Protein AF-0000000082407108 (afdb_homodimer)

Solvent-accessible surface area (backbone atoms only — not comparable to full-atom values): 24931 Å² total; per-residue (Å²): 127,47,80,43,71,28,44,45,71,35,36,49,71,56,44,74,45,44,53,81,94,46,52,89,49,26,32,38,54,16,38,45,70,48,81,23,41,10,82,46,60,12,21,57,54,39,19,57,64,37,71,52,51,56,86,56,35,61,94,58,40,20,29,26,43,36,44,31,30,55,31,28,25,62,20,42,18,18,39,33,24,38,21,23,46,17,67,42,30,64,90,34,76,31,45,28,46,68,69,56,55,68,73,69,33,47,22,46,35,35,39,31,63,33,61,88,52,57,44,65,68,31,69,39,46,57,66,43,52,50,50,23,40,60,69,55,65,60,77,63,38,76,57,7,24,38,35,39,38,59,60,39,52,78,43,44,71,80,35,75,59,36,75,45,33,44,8,37,29,35,68,34,43,46,51,47,40,72,55,24,26,30,31,44,30,29,22,26,78,43,64,28,52,45,49,68,56,33,29,50,51,26,71,73,66,70,45,41,74,60,58,57,28,22,54,38,32,25,30,68,49,70,40,34,40,31,29,26,33,28,59,66,84,78,53,68,53,55,88,31,36,33,37,53,48,33,44,47,38,58,81,20,18,31,20,37,24,38,29,37,34,49,76,126,46,78,43,72,28,43,45,71,34,36,48,71,55,45,74,44,45,54,80,93,46,51,88,50,28,32,38,55,15,38,44,70,50,80,22,42,10,80,46,59,12,20,58,55,40,18,56,65,37,70,52,51,57,87,54,36,61,95,57,41,21,30,26,42,38,44,30,29,55,31,28,25,63,20,42,16,18,40,32,22,38,20,24,47,16,68,42,30,64,88,34,76,30,44,26,45,68,68,56,56,68,73,70,33,48,22,46,35,35,40,32,62,33,61,87,54,57,45,65,67,31,68,42,47,56,66,42,51,49,52,22,40,59,69,55,65,62,76,62,35,75,57,7,24,39,34,40,38,60,60,39,52,78,44,45,72,81,35,74,57,38,76,45,35,44,7,36,30,33,68,34,43,46,52,48,42,71,56,25,25,29,32,45,31,28,24,26,77,43,63,26,48,44,49,69,58,34,30,49,51,28,70,76,65,69,46,40,72,59,59,55,28,20,55,36,31,24,30,68,49,71,41,33,42,30,27,26,30,27,61,65,84,78,53,68,52,56,87,30,34,33,38,53,47,34,45,47,38,56,82,20,16,29,20,37,23,38,29,36,33,48,75

Foldseek 3Di:
DDKDWFFDDADLVLLVLAPPVCNVCSQQAHWDKDKDFFQGNQLVVQCVVVVHDLVPDDVSTGDIDMDTDSHDQNHTWKKFFLVVQHQAAQRHGTDALQRDDQVLQKFFEFEQELAVQFDWLEERDLVSVVVSCVVLPDAQDASHEYEYEHPLLVDDSNDPVLLGGYAHALVNLVSSVVSHHQEYEYLHQDRGRHPVSLVVVCVVPVDCCSPVRNSNNCSHPPHMYIYNTHDCVVDRRGDWIKGFRFDNDPPHRMHHGRIMIGD/DDKDWFFDDADLVLLVLAPPVCNVVSQQAHWDKDKDFFQGNQLVVQCVVVVHDLVPDVVSTGDIDMDTDSHDQNHTWKKFWLVVQHQAAQRHGTDALQRDDQVLQKFFEFEQELAVQFDWLEERDLVSVVVSCVVLPDAQDASHEYEYEHPLLVDGSNDPVLLGGYAHALVNLVSSVVSHHQEYEYLHQDRGRHPVSLVVVCVVPVDCCSPVRNSNNCSHPPHMYIYNTHDCVVDRRGDWIKGFRFDNDPPHRMHHGRIMIGD

Structure (mmCIF, N/CA/C/O backbone):
data_AF-0000000082407108-model_v1
#
loop_
_entity.id
_entity.type
_entity.pdbx_description
1 polymer 'Cyclase family protein'
#
loop_
_atom_site.group_PDB
_atom_site.id
_atom_site.type_symbol
_atom_site.label_atom_id
_atom_site.label_alt_id
_atom_site.label_comp_id
_atom_site.label_asym_id
_atom_site.label_entity_id
_atom_site.label_seq_id
_atom_site.pdbx_PDB_ins_code
_atom_site.Cartn_x
_atom_site.Cartn_y
_atom_site.Cartn_z
_atom_site.occupancy
_atom_site.B_iso_or_equiv
_atom_site.auth_seq_id
_atom_site.auth_comp_id
_atom_site.auth_asym_id
_atom_site.auth_atom_id
_atom_site.pdbx_PDB_model_num
ATOM 1 N N . MET A 1 1 ? 22.109 5.172 -6.887 1 89.88 1 MET A N 1
ATOM 2 C CA . MET A 1 1 ? 20.984 4.266 -6.684 1 89.88 1 MET A CA 1
ATOM 3 C C . MET A 1 1 ? 19.75 4.758 -7.434 1 89.88 1 MET A C 1
ATOM 5 O O . MET A 1 1 ? 19.391 5.934 -7.348 1 89.88 1 MET A O 1
ATOM 9 N N . GLU A 1 2 ? 19.234 3.924 -8.312 1 96.94 2 GLU A N 1
ATOM 10 C CA . GLU A 1 2 ? 18.016 4.207 -9.078 1 96.94 2 GLU A CA 1
ATOM 11 C C . GLU A 1 2 ? 16.828 3.402 -8.555 1 96.94 2 GLU A C 1
ATOM 13 O O . GLU A 1 2 ? 16.969 2.223 -8.227 1 96.94 2 GLU A O 1
ATOM 18 N N . LEU A 1 3 ? 15.727 4.113 -8.398 1 98.75 3 LEU A N 1
ATOM 19 C CA . LEU A 1 3 ? 14.484 3.443 -8.023 1 98.75 3 LEU A CA 1
ATOM 20 C C . LEU A 1 3 ? 13.648 3.119 -9.258 1 98.75 3 LEU A C 1
ATOM 22 O O . LEU A 1 3 ? 13.422 3.986 -10.102 1 98.75 3 LEU A O 1
ATOM 26 N N . ILE A 1 4 ? 13.18 1.898 -9.383 1 98.81 4 ILE A N 1
ATOM 27 C CA . ILE A 1 4 ? 12.336 1.477 -10.492 1 98.81 4 ILE A CA 1
ATOM 28 C C . ILE A 1 4 ? 10.984 1.002 -9.969 1 98.81 4 ILE A C 1
ATOM 30 O O . ILE A 1 4 ? 10.914 0.111 -9.125 1 98.81 4 ILE A O 1
ATOM 34 N N . ASP A 1 5 ? 9.953 1.633 -10.445 1 98.81 5 ASP A N 1
ATOM 35 C CA . ASP A 1 5 ? 8.586 1.278 -10.07 1 98.81 5 ASP A CA 1
ATOM 36 C C . ASP A 1 5 ? 8.133 0.01 -10.789 1 98.81 5 ASP A C 1
ATOM 38 O O . ASP A 1 5 ? 8.078 -0.027 -12.023 1 98.81 5 ASP A O 1
ATOM 42 N N . LEU A 1 6 ? 7.793 -1.01 -10.031 1 98.88 6 LEU A N 1
ATOM 43 C CA . LEU A 1 6 ? 7.379 -2.287 -10.602 1 98.88 6 LEU A CA 1
ATOM 44 C C . LEU A 1 6 ? 5.895 -2.533 -10.367 1 98.88 6 LEU A C 1
ATOM 46 O O . LEU A 1 6 ? 5.441 -3.682 -10.375 1 98.88 6 LEU A O 1
ATOM 50 N N . THR A 1 7 ? 5.141 -1.525 -10.078 1 98.62 7 THR A N 1
ATOM 51 C CA . THR A 1 7 ? 3.76 -1.61 -9.617 1 98.62 7 THR A CA 1
ATOM 52 C C . THR A 1 7 ? 2.799 -1.123 -10.695 1 98.62 7 THR A C 1
ATOM 54 O O . THR A 1 7 ? 3.014 -0.068 -11.297 1 98.62 7 THR A O 1
ATOM 57 N N . ARG A 1 8 ? 1.778 -1.861 -10.914 1 97.38 8 ARG A N 1
ATOM 58 C CA . ARG A 1 8 ? 0.714 -1.413 -11.805 1 97.38 8 ARG A CA 1
ATOM 59 C C . ARG A 1 8 ? -0.107 -0.3 -11.164 1 97.38 8 ARG A C 1
ATOM 61 O O . ARG A 1 8 ? -0.361 -0.326 -9.961 1 97.38 8 ARG A O 1
ATOM 68 N N . THR A 1 9 ? -0.528 0.644 -12 1 97.81 9 THR A N 1
ATOM 69 C CA . THR A 1 9 ? -1.441 1.681 -11.539 1 97.81 9 THR A CA 1
ATOM 70 C C . THR A 1 9 ? -2.846 1.116 -11.336 1 97.81 9 THR A C 1
ATOM 72 O O . THR A 1 9 ? -3.367 0.417 -12.211 1 97.81 9 THR A O 1
ATOM 75 N N . LEU A 1 10 ? -3.396 1.354 -10.195 1 97.94 10 LEU A N 1
ATOM 76 C CA . LEU A 1 10 ? -4.789 0.999 -9.945 1 97.94 10 LEU A CA 1
ATOM 77 C C . LEU A 1 10 ? -5.727 2.064 -10.508 1 97.94 10 LEU A C 1
ATOM 79 O O . LEU A 1 10 ? -6.016 3.057 -9.836 1 97.94 10 LEU A O 1
ATOM 83 N N . ASP A 1 11 ? -6.164 1.842 -11.68 1 97.88 11 ASP A N 1
ATOM 84 C CA . ASP A 1 11 ? -7.086 2.762 -12.344 1 97.88 11 ASP A CA 1
ATOM 85 C C . ASP A 1 11 ? -8.5 2.184 -12.391 1 97.88 11 ASP A C 1
ATOM 87 O O . ASP A 1 11 ? -8.742 1.188 -13.07 1 97.88 11 ASP A O 1
ATOM 91 N N . PRO A 1 12 ? -9.445 2.836 -11.695 1 97.81 12 PRO A N 1
ATOM 92 C CA . PRO A 1 12 ? -10.805 2.305 -11.703 1 97.81 12 PRO A CA 1
ATOM 93 C C . PRO A 1 12 ? -11.375 2.16 -13.117 1 97.81 12 PRO A C 1
ATOM 95 O O . PRO A 1 12 ? -12.234 1.307 -13.352 1 97.81 12 PRO A O 1
ATOM 98 N N . ALA A 1 13 ? -10.898 2.898 -14.055 1 96.88 13 ALA A N 1
ATOM 99 C CA . ALA A 1 13 ? -11.367 2.82 -15.438 1 96.88 13 ALA A CA 1
ATOM 100 C C . ALA A 1 13 ? -11.031 1.469 -16.062 1 96.88 13 ALA A C 1
ATOM 102 O O . ALA A 1 13 ? -11.656 1.052 -17.031 1 96.88 13 ALA A O 1
ATOM 103 N N . ASP A 1 14 ? -10.062 0.778 -15.523 1 96.06 14 ASP A N 1
ATOM 104 C CA . ASP A 1 14 ? -9.641 -0.511 -16.062 1 96.06 14 ASP A CA 1
ATOM 105 C C . ASP A 1 14 ? -10.742 -1.561 -15.898 1 96.06 14 ASP A C 1
ATOM 107 O O . ASP A 1 14 ? -10.75 -2.566 -16.609 1 96.06 14 ASP A O 1
ATOM 111 N N . ARG A 1 15 ? -11.641 -1.367 -14.953 1 95.75 15 ARG A N 1
ATOM 112 C CA . ARG A 1 15 ? -12.758 -2.289 -14.766 1 95.75 15 ARG A CA 1
ATOM 113 C C . ARG A 1 15 ? -13.594 -2.404 -16.031 1 95.75 15 ARG A C 1
ATOM 115 O O . ARG A 1 15 ? -14.117 -3.479 -16.344 1 95.75 15 ARG A O 1
ATOM 122 N N . GLU A 1 16 ? -13.664 -1.339 -16.781 1 94.38 16 GLU A N 1
ATOM 123 C CA . GLU A 1 16 ? -14.5 -1.29 -17.969 1 94.38 16 GLU A CA 1
ATOM 124 C C . GLU A 1 16 ? -13.844 -2.021 -19.141 1 94.38 16 GLU A C 1
ATOM 126 O O . GLU A 1 16 ? -14.492 -2.311 -20.141 1 94.38 16 GLU A O 1
ATOM 131 N N . LEU A 1 17 ? -12.586 -2.277 -19.031 1 94.25 17 LEU A N 1
ATOM 132 C CA . LEU A 1 17 ? -11.844 -2.916 -20.109 1 94.25 17 LEU A CA 1
ATOM 133 C C . LEU A 1 17 ? -11.961 -4.434 -20.031 1 94.25 17 LEU A C 1
ATOM 135 O O . LEU A 1 17 ? -11.562 -5.145 -20.953 1 94.25 17 LEU A O 1
ATOM 139 N N . LEU A 1 18 ? -12.445 -4.941 -18.953 1 93.75 18 LEU A N 1
ATOM 140 C CA . LEU A 1 18 ? -12.57 -6.387 -18.797 1 93.75 18 LEU A CA 1
ATOM 141 C C . LEU A 1 18 ? -13.609 -6.953 -19.75 1 93.75 18 LEU A C 1
ATOM 143 O O . LEU A 1 18 ? -14.695 -6.387 -19.906 1 93.75 18 LEU A O 1
ATOM 147 N N . PRO A 1 19 ? -13.266 -8.07 -20.422 1 90.5 19 PRO A N 1
ATOM 148 C CA . PRO A 1 19 ? -14.305 -8.766 -21.188 1 90.5 19 PRO A CA 1
ATOM 149 C C . PRO A 1 19 ? -15.492 -9.18 -20.328 1 90.5 19 PRO A C 1
ATOM 151 O O . PRO A 1 19 ? -15.352 -9.359 -19.109 1 90.5 19 PRO A O 1
ATOM 154 N N . GLU A 1 20 ? -16.625 -9.328 -20.969 1 90.19 20 GLU A N 1
ATOM 155 C CA . GLU A 1 20 ? -17.859 -9.625 -20.266 1 90.19 20 GLU A CA 1
ATOM 156 C C . GLU A 1 20 ? -17.719 -10.875 -19.391 1 90.19 20 GLU A C 1
ATOM 158 O O . GLU A 1 20 ? -18.172 -10.891 -18.25 1 90.19 20 GLU A O 1
ATOM 163 N N . GLY A 1 21 ? -17.094 -11.883 -19.891 1 87.75 21 GLY A N 1
ATOM 164 C CA . GLY A 1 21 ? -16.953 -13.148 -19.188 1 87.75 21 GLY A CA 1
ATOM 165 C C . GLY A 1 21 ? -16.031 -13.07 -17.984 1 87.75 21 GLY A C 1
ATOM 166 O O . GLY A 1 21 ? -16 -13.977 -17.156 1 87.75 21 GLY A O 1
ATOM 167 N N . LEU A 1 22 ? -15.328 -11.906 -17.812 1 90.19 22 LEU A N 1
ATOM 168 C CA . LEU A 1 22 ? -14.352 -11.789 -16.734 1 90.19 22 LEU A CA 1
ATOM 169 C C . LEU A 1 22 ? -14.703 -10.625 -15.805 1 90.19 22 LEU A C 1
ATOM 171 O O . LEU A 1 22 ? -13.867 -10.195 -15 1 90.19 22 LEU A O 1
ATOM 175 N N . LYS A 1 23 ? -15.914 -10.172 -15.844 1 90 23 LYS A N 1
ATOM 176 C CA . LYS A 1 23 ? -16.359 -9.039 -15.031 1 90 23 LYS A CA 1
ATOM 177 C C . LYS A 1 23 ? -16.359 -9.391 -13.547 1 90 23 LYS A C 1
ATOM 179 O O . LYS A 1 23 ? -16.188 -8.516 -12.695 1 90 23 LYS A O 1
ATOM 184 N N . ALA A 1 24 ? -16.484 -10.719 -13.297 1 87.44 24 ALA A N 1
ATOM 185 C CA . ALA A 1 24 ? -16.453 -11.164 -11.906 1 87.44 24 ALA A CA 1
ATOM 186 C C . ALA A 1 24 ? -15.094 -10.914 -11.273 1 87.44 24 ALA A C 1
ATOM 188 O O . ALA A 1 24 ? -14.969 -10.883 -10.047 1 87.44 24 ALA A O 1
ATOM 189 N N . LEU A 1 25 ? -14.102 -10.664 -12.07 1 89.38 25 LEU A N 1
ATOM 190 C CA . LEU A 1 25 ? -12.734 -10.461 -11.594 1 89.38 25 LEU A CA 1
ATOM 191 C C . LEU A 1 25 ? -12.414 -8.977 -11.461 1 89.38 25 LEU A C 1
ATOM 193 O O . LEU A 1 25 ? -11.273 -8.602 -11.188 1 89.38 25 LEU A O 1
ATOM 197 N N . ALA A 1 26 ? -13.391 -8.117 -11.57 1 94.62 26 ALA A N 1
ATOM 198 C CA . ALA A 1 26 ? -13.156 -6.68 -11.602 1 94.62 26 ALA A CA 1
ATOM 199 C C . ALA A 1 26 ? -12.461 -6.211 -10.328 1 94.62 26 ALA A C 1
ATOM 201 O O . ALA A 1 26 ? -11.57 -5.359 -10.375 1 94.62 26 ALA A O 1
ATOM 202 N N . SER A 1 27 ? -12.773 -6.781 -9.188 1 95.38 27 SER A N 1
ATOM 203 C CA . SER A 1 27 ? -12.281 -6.305 -7.902 1 95.38 27 SER A CA 1
ATOM 204 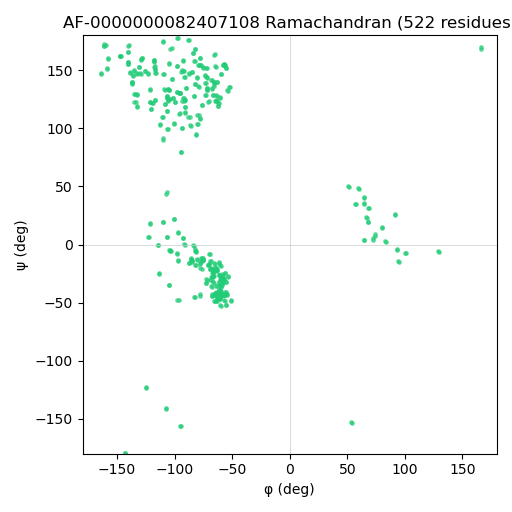C C . SER A 1 27 ? -10.82 -6.684 -7.699 1 95.38 27 SER A C 1
ATOM 206 O O . SER A 1 27 ? -10.164 -6.168 -6.793 1 95.38 27 SER A O 1
ATOM 208 N N . VAL A 1 28 ? -10.234 -7.566 -8.492 1 95.75 28 VAL A N 1
ATOM 209 C CA . VAL A 1 28 ? -8.82 -7.922 -8.398 1 95.75 28 VAL A CA 1
ATOM 210 C C . VAL A 1 28 ? -8.016 -7.125 -9.43 1 95.75 28 VAL A C 1
ATOM 212 O O . VAL A 1 28 ? -6.785 -7.16 -9.422 1 95.75 28 VAL A O 1
ATOM 215 N N . VAL A 1 29 ? -8.766 -6.422 -10.297 1 93.69 29 VAL A N 1
ATOM 216 C CA . VAL A 1 29 ? -8.125 -5.621 -11.328 1 93.69 29 VAL A CA 1
ATOM 217 C C . VAL A 1 29 ? -8 -4.172 -10.867 1 93.69 29 VAL A C 1
ATOM 219 O O . VAL A 1 29 ? -6.934 -3.562 -10.984 1 93.69 29 VAL A O 1
ATOM 222 N N . ALA A 1 30 ? -9.047 -3.672 -10.383 1 95.69 30 ALA A N 1
ATOM 223 C CA . ALA A 1 30 ? -9.094 -2.303 -9.875 1 95.69 30 ALA A CA 1
ATOM 224 C C . ALA A 1 30 ? -10.258 -2.119 -8.906 1 95.69 30 ALA A C 1
ATOM 226 O O . ALA A 1 30 ? -11.297 -2.771 -9.039 1 95.69 30 ALA A O 1
ATOM 227 N N . PRO A 1 31 ? -10.055 -1.174 -7.977 1 97.94 31 PRO A N 1
ATOM 228 C CA . PRO A 1 31 ? -11.188 -0.862 -7.105 1 97.94 31 PRO A CA 1
ATOM 229 C C . PRO A 1 31 ? -12.227 0.03 -7.781 1 97.94 31 PRO A C 1
ATOM 231 O O . PRO A 1 31 ? -11.953 0.618 -8.828 1 97.94 31 PRO A O 1
ATOM 234 N N . SER A 1 32 ? -13.445 0.003 -7.195 1 98.31 32 SER A N 1
ATOM 235 C CA . SER A 1 32 ? -14.359 1.112 -7.473 1 98.31 32 SER A CA 1
ATOM 236 C C . SER A 1 32 ? -14.008 2.338 -6.637 1 98.31 32 SER A C 1
ATOM 238 O O . SER A 1 32 ? -13.688 2.217 -5.453 1 98.31 32 SER A O 1
ATOM 240 N N . VAL A 1 33 ? -14.016 3.518 -7.32 1 98.62 33 VAL A N 1
ATOM 241 C CA . VAL A 1 33 ? -13.562 4.711 -6.613 1 98.62 33 VAL A CA 1
ATOM 242 C C . VAL A 1 33 ? -14.539 5.863 -6.867 1 98.62 33 VAL A C 1
ATOM 244 O O . VAL A 1 33 ? -14.938 6.105 -8.008 1 98.62 33 VAL A O 1
ATOM 247 N N . THR A 1 34 ? -14.969 6.5 -5.809 1 98.62 34 THR A N 1
ATOM 248 C CA . THR A 1 34 ? -15.617 7.805 -5.887 1 98.62 34 THR A CA 1
ATOM 249 C C . THR A 1 34 ? -14.633 8.922 -5.543 1 98.62 34 THR A C 1
ATOM 251 O O . THR A 1 34 ? -14.055 8.93 -4.457 1 98.62 34 THR A O 1
ATOM 254 N N . TYR A 1 35 ? -14.5 9.812 -6.492 1 98.69 35 TYR A N 1
ATOM 255 C CA . TYR A 1 35 ? -13.562 10.922 -6.324 1 98.69 35 TYR A CA 1
ATOM 256 C C . TYR A 1 35 ? -14.273 12.18 -5.848 1 98.69 35 TYR A C 1
ATOM 258 O O . TYR A 1 35 ? -15.312 12.555 -6.402 1 98.69 35 TYR A O 1
ATOM 266 N N . SER A 1 36 ? -13.727 12.797 -4.828 1 98.75 36 SER A N 1
ATOM 267 C CA . SER A 1 36 ? -14.156 14.117 -4.379 1 98.75 36 SER A CA 1
ATOM 268 C C . SER A 1 36 ? -13.086 15.172 -4.66 1 98.75 36 SER A C 1
ATOM 270 O O . SER A 1 36 ? -12.031 15.172 -4.023 1 98.75 36 SER A O 1
ATOM 272 N N . HIS A 1 37 ? -13.383 16 -5.562 1 98.5 37 HIS A N 1
ATOM 273 C CA . HIS A 1 37 ? -12.445 17.047 -5.945 1 98.5 37 HIS A CA 1
ATOM 274 C C . HIS A 1 37 ? -12.57 18.266 -5.031 1 98.5 37 HIS A C 1
ATOM 276 O O . HIS A 1 37 ? -13.68 18.609 -4.602 1 98.5 37 HIS A O 1
ATOM 282 N N . PRO A 1 38 ? -11.453 18.984 -4.797 1 98.31 38 PRO A N 1
ATOM 283 C CA . PRO A 1 38 ? -11.508 20.141 -3.908 1 98.31 38 PRO A CA 1
ATOM 284 C C . PRO A 1 38 ? -12.5 21.203 -4.387 1 98.31 38 PRO A C 1
ATOM 286 O O . PRO A 1 38 ? -13.109 21.906 -3.568 1 98.31 38 PRO A O 1
ATOM 289 N N . ALA A 1 39 ? -12.648 21.391 -5.625 1 97.19 39 ALA A N 1
ATOM 290 C CA . ALA A 1 39 ? -13.555 22.391 -6.188 1 97.19 39 ALA A CA 1
ATOM 291 C C . ALA A 1 39 ? -14.922 21.766 -6.484 1 97.19 39 ALA A C 1
ATOM 293 O O . ALA A 1 39 ? -15.758 22.391 -7.152 1 97.19 39 ALA A O 1
ATOM 294 N N . GLY A 1 40 ? -15.18 20.594 -6.145 1 97.25 40 GLY A N 1
ATOM 295 C CA . GLY A 1 40 ? -16.422 19.875 -6.359 1 97.25 40 GLY A CA 1
ATOM 296 C C . GLY A 1 40 ? -17.016 19.312 -5.078 1 97.25 40 GLY A C 1
ATOM 297 O O . GLY A 1 40 ? -17.266 20.047 -4.125 1 97.25 40 GLY A O 1
ATOM 298 N N . ALA A 1 41 ? -17.219 18.016 -5.09 1 97.75 41 ALA A N 1
ATOM 299 C CA . ALA A 1 41 ? -17.844 17.359 -3.945 1 97.75 41 ALA A CA 1
ATOM 300 C C . ALA A 1 41 ? -17.016 17.562 -2.678 1 97.75 41 ALA A C 1
ATOM 302 O O . ALA A 1 41 ? -17.562 17.609 -1.574 1 97.75 41 ALA A O 1
ATOM 303 N N . GLY A 1 42 ? -15.734 17.688 -2.834 1 97.94 42 GLY A N 1
ATOM 304 C CA . GLY A 1 42 ? -14.852 17.906 -1.695 1 97.94 42 GLY A CA 1
ATOM 305 C C . GLY A 1 42 ? -15.172 19.156 -0.917 1 97.94 42 GLY A C 1
ATOM 306 O O . GLY A 1 42 ? -14.859 19.266 0.272 1 97.94 42 GLY A O 1
ATOM 307 N N . ARG A 1 43 ? -15.773 20.188 -1.575 1 97.38 43 ARG A N 1
ATOM 308 C CA . ARG A 1 43 ? -16.172 21.438 -0.926 1 97.38 43 ARG A CA 1
ATOM 309 C C . ARG A 1 43 ? -17.266 21.188 0.113 1 97.38 43 ARG A C 1
ATOM 311 O O . ARG A 1 43 ? -17.156 21.656 1.248 1 97.38 43 ARG A O 1
ATOM 318 N N . ASP A 1 44 ? -18.281 20.453 -0.318 1 97.12 44 ASP A N 1
ATOM 319 C CA . ASP A 1 44 ? -19.422 20.188 0.556 1 97.12 44 ASP A CA 1
ATOM 320 C C . ASP A 1 44 ? -19 19.297 1.732 1 97.12 44 ASP A C 1
ATOM 322 O O . ASP A 1 44 ? -19.422 19.531 2.869 1 97.12 44 ASP A O 1
ATOM 326 N N . GLU A 1 45 ? -18.219 18.312 1.412 1 96.81 45 GLU A N 1
ATOM 327 C CA . GLU A 1 45 ? -17.734 17.406 2.453 1 96.81 45 GLU A CA 1
ATOM 328 C C . GLU A 1 45 ? -16.906 18.156 3.496 1 96.81 45 GLU A C 1
ATOM 330 O O . GLU A 1 45 ? -17.094 17.953 4.699 1 96.81 45 GLU A O 1
ATOM 335 N N . PHE A 1 46 ? -16.062 18.969 2.996 1 97.06 46 PHE A N 1
ATOM 336 C CA . PHE A 1 46 ? -15.18 19.75 3.857 1 97.06 46 PHE A CA 1
ATOM 337 C C . PHE A 1 46 ? -15.977 20.703 4.734 1 97.06 46 PHE A C 1
ATOM 339 O O . PHE A 1 46 ? -15.758 20.781 5.945 1 97.06 46 PHE A O 1
ATOM 346 N N . ALA A 1 47 ? -16.875 21.422 4.156 1 97.56 47 ALA A N 1
ATOM 347 C CA . ALA A 1 47 ? -17.719 22.359 4.902 1 97.56 47 ALA A CA 1
ATOM 348 C C . ALA A 1 47 ? -18.5 21.625 5.988 1 97.56 47 ALA A C 1
ATOM 350 O O . ALA A 1 47 ? -18.594 22.094 7.125 1 97.56 47 ALA A O 1
ATOM 351 N N . ALA A 1 48 ? -19.031 20.516 5.656 1 95.94 48 ALA A N 1
ATOM 352 C CA . ALA A 1 48 ? -19.781 19.719 6.625 1 95.94 48 ALA A CA 1
ATOM 353 C C . ALA A 1 48 ? -18.891 19.281 7.785 1 95.94 48 ALA A C 1
ATOM 355 O O . ALA A 1 48 ? -19.297 19.344 8.945 1 95.94 48 ALA A O 1
ATOM 356 N N . ALA A 1 49 ? -17.688 18.859 7.484 1 94.5 49 ALA A N 1
ATOM 357 C CA . ALA A 1 49 ? -16.75 18.391 8.5 1 94.5 49 ALA A CA 1
ATOM 358 C C . ALA A 1 49 ? -16.375 19.516 9.453 1 94.5 49 ALA A C 1
ATOM 360 O O . ALA A 1 49 ? -16.172 19.281 10.648 1 94.5 49 ALA A O 1
ATOM 361 N N . LEU A 1 50 ? -16.281 20.703 8.93 1 95.31 50 LEU A N 1
ATOM 362 C CA . LEU A 1 50 ? -15.875 21.859 9.727 1 95.31 50 LEU A CA 1
ATOM 363 C C . LEU A 1 50 ? -17.094 22.562 10.312 1 95.31 50 LEU A C 1
ATOM 365 O O . LEU A 1 50 ? -16.953 23.609 10.961 1 95.31 50 LEU A O 1
ATOM 369 N N . GLN A 1 51 ? -18.219 22.047 10.023 1 94.19 51 GLN A N 1
ATOM 370 C CA . GLN A 1 51 ? -19.469 22.578 10.555 1 94.19 51 GLN A CA 1
ATOM 371 C C . GLN A 1 51 ? -19.672 24.047 10.148 1 94.19 51 GLN A C 1
ATOM 373 O O . GLN A 1 51 ? -20 24.891 10.977 1 94.19 51 GLN A O 1
ATOM 378 N N . CYS A 1 52 ? -19.484 24.281 8.898 1 96.12 52 CYS A N 1
ATOM 379 C CA . CYS A 1 52 ? -19.688 25.609 8.336 1 96.12 52 CYS A CA 1
ATOM 380 C C . CYS A 1 52 ? -20.297 25.531 6.938 1 96.12 52 CYS A C 1
ATOM 382 O O . CYS A 1 52 ? -20.734 24.453 6.516 1 96.12 52 CYS A O 1
ATOM 384 N N . GLY A 1 53 ? -20.516 26.703 6.301 1 95.88 53 GLY A N 1
ATOM 385 C CA . GLY A 1 53 ? -21.031 26.734 4.941 1 95.88 53 GLY A CA 1
ATOM 386 C C . GLY A 1 53 ? -19.938 26.797 3.891 1 95.88 53 GLY A C 1
ATOM 387 O O . GLY A 1 53 ? -18.812 27.188 4.188 1 95.88 53 GLY A O 1
ATOM 388 N N . VAL A 1 54 ? -20.25 26.391 2.701 1 96 54 VAL A N 1
ATOM 389 C CA . VAL A 1 54 ? -19.312 26.438 1.587 1 96 54 VAL A CA 1
ATOM 390 C C . VAL A 1 54 ? -18.781 27.859 1.412 1 96 54 VAL A C 1
ATOM 392 O O . VAL A 1 54 ? -17.625 28.047 1.03 1 96 54 VAL A O 1
ATOM 395 N N . HIS A 1 55 ? -19.578 28.844 1.704 1 95.38 55 HIS A N 1
ATOM 396 C CA . HIS A 1 55 ? -19.188 30.234 1.544 1 95.38 55 HIS A CA 1
ATOM 397 C C . HIS A 1 55 ? -18.141 30.641 2.57 1 95.38 55 HIS A C 1
ATOM 399 O O . HIS A 1 55 ? -17.5 31.688 2.424 1 95.38 55 HIS A O 1
ATOM 405 N N . ASP A 1 56 ? -18.016 29.844 3.59 1 96 56 ASP A N 1
ATOM 406 C CA . ASP A 1 56 ? -17.062 30.141 4.664 1 96 56 ASP A CA 1
ATOM 407 C C . ASP A 1 56 ? -15.672 29.641 4.328 1 96 56 ASP A C 1
ATOM 409 O O . ASP A 1 56 ? -14.695 30 4.996 1 96 56 ASP A O 1
ATOM 413 N N . LEU A 1 57 ? -15.57 28.766 3.305 1 95.56 57 LEU A N 1
ATOM 414 C CA . LEU A 1 57 ? -14.305 28.094 3.025 1 95.56 57 LEU A CA 1
ATOM 415 C C . LEU A 1 57 ? -13.297 29.062 2.412 1 95.56 57 LEU A C 1
ATOM 417 O O . LEU A 1 57 ? -13.648 29.844 1.536 1 95.56 57 LEU A O 1
ATOM 421 N N . PRO A 1 58 ? -12.062 28.891 2.91 1 91.75 58 PRO A N 1
ATOM 422 C CA . PRO A 1 58 ? -11.031 29.703 2.262 1 91.75 58 PRO A CA 1
ATOM 423 C C . PRO A 1 58 ? -10.898 29.406 0.771 1 91.75 58 PRO A C 1
ATOM 425 O O . PRO A 1 58 ? -10.758 28.25 0.378 1 91.75 58 PRO A O 1
ATOM 428 N N . ASP A 1 59 ? -10.984 30.422 -0.097 1 91.56 59 ASP A N 1
ATOM 429 C CA . ASP A 1 59 ? -10.797 30.328 -1.542 1 91.56 59 ASP A CA 1
ATOM 430 C C . ASP A 1 59 ? -11.875 29.469 -2.188 1 91.56 59 ASP A C 1
ATOM 432 O O . ASP A 1 59 ? -11.727 29.031 -3.33 1 91.56 59 ASP A O 1
ATOM 436 N N . GLY A 1 60 ? -12.805 29.031 -1.39 1 94.38 60 GLY A N 1
ATOM 437 C CA . GLY A 1 60 ? -13.969 28.344 -1.92 1 94.38 60 GLY A CA 1
ATOM 438 C C . GLY A 1 60 ? -13.695 26.875 -2.248 1 94.38 60 GLY A C 1
ATOM 439 O O . GLY A 1 60 ? -14.438 26.266 -3.018 1 94.38 60 GLY A O 1
ATOM 440 N N . GLU A 1 61 ? -12.641 26.344 -1.787 1 96.94 61 GLU A N 1
ATOM 441 C CA . GLU A 1 61 ? -12.32 24.953 -2.07 1 96.94 61 GLU A CA 1
ATOM 442 C C . GLU A 1 61 ? -12.289 24.125 -0.79 1 96.94 61 GLU A C 1
ATOM 444 O O . GLU A 1 61 ? -12.125 24.672 0.305 1 96.94 61 GLU A O 1
ATOM 449 N N . GLY A 1 62 ? -12.555 22.828 -0.961 1 97.69 62 GLY A N 1
ATOM 450 C CA . GLY A 1 62 ? -12.422 21.859 0.115 1 97.69 62 GLY A CA 1
ATOM 451 C C . GLY A 1 62 ? -11.227 20.953 -0.051 1 97.69 62 GLY A C 1
ATOM 452 O O . GLY A 1 62 ? -10.125 21.406 -0.364 1 97.69 62 GLY A O 1
ATOM 453 N N . TRP A 1 63 ? -11.383 19.734 0.269 1 98.5 63 TRP A N 1
ATOM 454 C CA . TRP A 1 63 ? -10.289 18.766 0.174 1 98.5 63 TRP A CA 1
ATOM 455 C C . TRP A 1 63 ? -10.477 17.844 -1.024 1 98.5 63 TRP A C 1
ATOM 457 O O . TRP A 1 63 ? -11.57 17.766 -1.594 1 98.5 63 TRP A O 1
ATOM 467 N N . GLY A 1 64 ? -9.367 17.281 -1.511 1 98.75 64 GLY A N 1
ATOM 468 C CA . GLY A 1 64 ? -9.453 16.062 -2.311 1 98.75 64 GLY A CA 1
ATOM 469 C C . GLY A 1 64 ? -9.555 14.805 -1.474 1 98.75 64 GLY A C 1
ATOM 470 O O . GLY A 1 64 ? -8.852 14.664 -0.471 1 98.75 64 GLY A O 1
ATOM 471 N N . SER A 1 65 ? -10.391 13.898 -1.879 1 98.69 65 SER A N 1
ATOM 472 C CA . SER A 1 65 ? -10.531 12.617 -1.201 1 98.69 65 SER A CA 1
ATOM 473 C C . SER A 1 65 ? -11.133 11.562 -2.125 1 98.69 65 SER A C 1
ATOM 475 O O . SER A 1 65 ? -11.711 11.898 -3.162 1 98.69 65 SER A O 1
ATOM 477 N N . GLU A 1 66 ? -10.938 10.336 -1.779 1 98.81 66 GLU A N 1
ATOM 478 C CA . GLU A 1 66 ? -11.508 9.219 -2.523 1 98.81 66 GLU A CA 1
ATOM 479 C C . GLU A 1 66 ? -12.07 8.156 -1.58 1 98.81 66 GLU A C 1
ATOM 481 O O . GLU A 1 66 ? -11.477 7.863 -0.542 1 98.81 66 GLU A O 1
ATOM 486 N N . MET A 1 67 ? -13.164 7.652 -1.923 1 98.62 67 MET A N 1
ATOM 487 C CA . MET A 1 67 ? -13.734 6.473 -1.281 1 98.62 67 MET A CA 1
ATOM 488 C C . MET A 1 67 ? -13.656 5.258 -2.203 1 98.62 67 MET A C 1
ATOM 490 O O . MET A 1 67 ? -14.148 5.301 -3.334 1 98.62 67 MET A O 1
ATOM 494 N N . LEU A 1 68 ? -12.984 4.273 -1.696 1 98.62 68 LEU A N 1
ATOM 495 C CA . LEU A 1 68 ? -12.844 3.043 -2.465 1 98.62 68 LEU A CA 1
ATOM 496 C C . LEU A 1 68 ? -13.789 1.967 -1.946 1 98.62 68 LEU A C 1
ATOM 498 O O . LEU A 1 68 ? -14 1.849 -0.737 1 98.62 68 LEU A O 1
ATOM 502 N N . SER A 1 69 ? -14.281 1.267 -2.906 1 97.69 69 SER A N 1
ATOM 503 C CA . SER A 1 69 ? -15.055 0.061 -2.633 1 97.69 69 SER A CA 1
ATOM 504 C C . SER A 1 69 ? -14.727 -1.048 -3.627 1 97.69 69 SER A C 1
ATOM 506 O O . SER A 1 69 ? -13.953 -0.837 -4.566 1 97.69 69 SER A O 1
ATOM 508 N N . GLU A 1 70 ? -15.234 -2.301 -3.367 1 97.31 70 GLU A N 1
ATOM 509 C CA . GLU A 1 70 ? -14.906 -3.457 -4.195 1 97.31 70 GLU A CA 1
ATOM 510 C C . GLU A 1 70 ? -13.398 -3.598 -4.379 1 97.31 70 GLU A C 1
ATOM 512 O O . GLU A 1 70 ? -12.906 -3.684 -5.504 1 97.31 70 GLU A O 1
ATOM 517 N N . PHE A 1 71 ? -12.727 -3.547 -3.314 1 98.06 71 PHE A N 1
ATOM 518 C CA . PHE A 1 71 ? -11.273 -3.631 -3.209 1 98.06 71 PHE A CA 1
ATOM 519 C C . PHE A 1 71 ? -10.844 -4.984 -2.656 1 98.06 71 PHE A C 1
ATOM 521 O O . PHE A 1 71 ? -10.945 -5.227 -1.452 1 98.06 71 PHE A O 1
ATOM 528 N N . ASN A 1 72 ? -10.445 -5.855 -3.566 1 98.44 72 ASN A N 1
ATOM 529 C CA . ASN A 1 72 ? -9.961 -7.164 -3.139 1 98.44 72 ASN A CA 1
ATOM 530 C C . ASN A 1 72 ? -8.516 -7.105 -2.668 1 98.44 72 ASN A C 1
ATOM 532 O O . ASN A 1 72 ? -7.699 -6.375 -3.238 1 98.44 72 ASN A O 1
ATOM 536 N N . SER A 1 73 ? -8.172 -7.895 -1.644 1 98.62 73 SER A N 1
ATOM 537 C CA . SER A 1 73 ? -6.812 -7.902 -1.123 1 98.62 73 SER A CA 1
ATOM 538 C C . SER A 1 73 ? -5.812 -8.328 -2.195 1 98.62 73 SER A C 1
ATOM 540 O O . SER A 1 73 ? -4.617 -8.055 -2.082 1 98.62 73 SER A O 1
ATOM 542 N N . HIS A 1 74 ? -6.215 -8.945 -3.26 1 98.25 74 HIS A N 1
ATOM 543 C CA . HIS A 1 74 ? -5.371 -9.445 -4.34 1 98.25 74 HIS A CA 1
ATOM 544 C C . HIS A 1 74 ? -5.391 -8.5 -5.535 1 98.25 74 HIS A C 1
ATOM 546 O O . HIS A 1 74 ? -5.102 -8.914 -6.664 1 98.25 74 HIS A O 1
ATOM 552 N N . LEU A 1 75 ? -5.727 -7.312 -5.258 1 97.12 75 LEU A N 1
ATOM 553 C CA . LEU A 1 75 ? -5.863 -6.27 -6.266 1 97.12 75 LEU A CA 1
ATOM 554 C C . LEU A 1 75 ? -4.496 -5.844 -6.793 1 97.12 75 LEU A C 1
ATOM 556 O O . LEU A 1 75 ? -3.584 -5.559 -6.016 1 97.12 75 LEU A O 1
ATOM 560 N N . GLY A 1 76 ? -4.422 -5.73 -8.219 1 97 76 GLY A N 1
ATOM 561 C CA . GLY A 1 76 ? -3.209 -5.215 -8.828 1 97 76 GLY A CA 1
ATOM 562 C C . GLY A 1 76 ? -1.958 -5.953 -8.391 1 97 76 GLY A C 1
ATOM 563 O O . GLY A 1 76 ? -1.982 -7.172 -8.203 1 97 76 GLY A O 1
ATOM 564 N N . THR A 1 77 ? -0.861 -5.27 -8.422 1 98.62 77 THR A N 1
ATOM 565 C CA . THR A 1 77 ? 0.364 -5.816 -7.848 1 98.62 77 THR A CA 1
ATOM 566 C C . THR A 1 77 ? 0.203 -6.043 -6.344 1 98.62 77 THR A C 1
ATOM 568 O O . THR A 1 77 ? -0.08 -5.105 -5.598 1 98.62 77 THR A O 1
ATOM 571 N N . HIS A 1 78 ? 0.333 -7.262 -5.922 1 98.94 78 HIS A N 1
ATOM 572 C CA . HIS A 1 78 ? 0.068 -7.59 -4.523 1 98.94 78 HIS A CA 1
ATOM 573 C C . HIS A 1 78 ? 0.964 -8.727 -4.047 1 98.94 78 HIS A C 1
ATOM 575 O O . HIS A 1 78 ? 1.574 -9.422 -4.855 1 98.94 78 HIS A O 1
ATOM 581 N N . VAL A 1 79 ? 1.055 -8.844 -2.752 1 98.94 79 VAL A N 1
ATOM 582 C CA . VAL A 1 79 ? 1.805 -9.906 -2.094 1 98.94 79 VAL A CA 1
ATOM 583 C C . VAL A 1 79 ? 0.838 -10.922 -1.483 1 98.94 79 VAL A C 1
ATOM 585 O O . VAL A 1 79 ? -0.068 -10.555 -0.733 1 98.94 79 VAL A O 1
ATOM 588 N N . ASP A 1 80 ? 1.056 -12.156 -1.853 1 98.94 80 ASP A N 1
ATOM 589 C CA . ASP A 1 80 ? 0.329 -13.25 -1.215 1 98.94 80 ASP A CA 1
ATOM 590 C C . ASP A 1 80 ? 1.095 -13.789 -0.008 1 98.94 80 ASP A C 1
ATOM 592 O O . ASP A 1 80 ? 2.264 -14.156 -0.124 1 98.94 80 ASP A O 1
ATOM 596 N N . ALA A 1 81 ? 0.417 -13.781 1.122 1 98.94 81 ALA A N 1
ATOM 597 C CA . ALA A 1 81 ? 0.913 -14.523 2.281 1 98.94 81 ALA A CA 1
ATOM 598 C C . ALA A 1 81 ? 0.504 -15.992 2.211 1 98.94 81 ALA A C 1
ATOM 600 O O . ALA A 1 81 ? -0.388 -16.359 1.443 1 98.94 81 ALA A O 1
ATOM 601 N N . PRO A 1 82 ? 1.122 -16.812 2.996 1 98.88 82 PRO A N 1
ATOM 602 C CA . PRO A 1 82 ? 0.825 -18.234 2.959 1 98.88 82 PRO A CA 1
ATOM 603 C C . PRO A 1 82 ? -0.647 -18.547 3.225 1 98.88 82 PRO A C 1
ATOM 605 O O . PRO A 1 82 ? -1.188 -19.516 2.686 1 98.88 82 PRO A O 1
ATOM 608 N N . LEU A 1 83 ? -1.357 -17.766 3.953 1 98.94 83 LEU A N 1
ATOM 609 C CA . LEU A 1 83 ? -2.775 -18 4.211 1 98.94 83 LEU A CA 1
ATOM 610 C C . LEU A 1 83 ? -3.566 -18.031 2.908 1 98.94 83 LEU A C 1
ATOM 612 O O . LEU A 1 83 ? -4.609 -18.688 2.83 1 98.94 83 LEU A O 1
ATOM 616 N N . HIS A 1 84 ? -3.1 -17.406 1.92 1 98.88 84 HIS A N 1
ATOM 617 C CA . HIS A 1 84 ? -3.785 -17.406 0.633 1 98.88 84 HIS A CA 1
ATOM 618 C C . HIS A 1 84 ? -3.895 -18.812 0.058 1 98.88 84 HIS A C 1
ATOM 620 O O . HIS A 1 84 ? -4.859 -19.125 -0.64 1 98.88 84 HIS A O 1
ATOM 626 N N . TYR A 1 85 ? -2.928 -19.656 0.332 1 98 85 TYR A N 1
ATOM 627 C CA . TYR A 1 85 ? -2.895 -20.938 -0.359 1 98 85 TYR A CA 1
ATOM 628 C C . TYR A 1 85 ? -3.365 -22.062 0.556 1 98 85 TYR A C 1
ATOM 630 O O . TYR A 1 85 ? -3.461 -23.219 0.133 1 98 85 TYR A O 1
ATOM 638 N N . GLY A 1 86 ? -3.598 -21.75 1.801 1 98.12 86 GLY A N 1
ATOM 639 C CA . GLY A 1 86 ? -4.082 -22.766 2.725 1 98.12 86 GLY A CA 1
ATOM 640 C C . GLY A 1 86 ? -3.992 -22.344 4.18 1 98.12 86 GLY A C 1
ATOM 641 O O . GLY A 1 86 ? -3.279 -21.391 4.508 1 98.12 86 GLY A O 1
ATOM 642 N N . SER A 1 87 ? -4.656 -23.156 5.059 1 98.25 87 SER A N 1
ATOM 643 C CA . SER A 1 87 ? -4.711 -22.844 6.48 1 98.25 87 SER A CA 1
ATOM 644 C C . SER A 1 87 ? -3.395 -23.172 7.172 1 98.25 87 SER A C 1
ATOM 646 O O . SER A 1 87 ? -3.113 -22.672 8.266 1 98.25 87 SER A O 1
ATOM 648 N N . THR A 1 88 ? -2.633 -24.062 6.504 1 98 88 THR A N 1
ATOM 649 C CA . THR A 1 88 ? -1.352 -24.453 7.078 1 98 88 THR A CA 1
ATOM 650 C C . THR A 1 88 ? -0.246 -24.391 6.027 1 98 88 THR A C 1
ATOM 652 O O . THR A 1 88 ? -0.506 -24.562 4.836 1 98 88 THR A O 1
ATOM 655 N N . SER A 1 89 ? 0.878 -24.094 6.426 1 98.12 89 SER A N 1
ATOM 656 C CA . SER A 1 89 ? 2.119 -24.125 5.656 1 98.12 89 SER A CA 1
ATOM 657 C C . SER A 1 89 ? 3.248 -24.766 6.453 1 98.12 89 SER A C 1
ATOM 659 O O . SER A 1 89 ? 3.537 -24.359 7.578 1 98.12 89 SER A O 1
ATOM 661 N N . GLU A 1 90 ? 3.809 -25.828 5.852 1 98.19 90 GLU A N 1
ATOM 662 C CA . GLU A 1 90 ? 4.879 -26.594 6.496 1 98.19 90 GLU A CA 1
ATOM 663 C C . GLU A 1 90 ? 4.434 -27.125 7.855 1 98.19 90 GLU A C 1
ATOM 665 O O . GLU A 1 90 ? 5.195 -27.078 8.82 1 98.19 90 GLU A O 1
ATOM 670 N N . GLY A 1 91 ? 3.25 -27.453 7.961 1 96.88 91 GLY A N 1
ATOM 671 C CA . GLY A 1 91 ? 2.717 -28.109 9.148 1 96.88 91 GLY A CA 1
ATOM 672 C C . GLY A 1 91 ? 2.354 -27.125 10.25 1 96.88 91 GLY A C 1
ATOM 673 O O . GLY A 1 91 ? 1.954 -27.531 11.344 1 96.88 91 GLY A O 1
ATOM 674 N N . LYS A 1 92 ? 2.492 -25.906 10.031 1 98.31 92 LYS A N 1
ATOM 675 C CA . LYS A 1 92 ? 2.154 -24.859 10.984 1 98.31 92 LYS A CA 1
ATOM 676 C C . LYS A 1 92 ? 1.052 -23.953 10.445 1 98.31 92 LYS A C 1
ATOM 678 O O . LYS A 1 92 ? 0.789 -23.938 9.242 1 98.31 92 LYS A O 1
ATOM 683 N N . PRO A 1 93 ? 0.339 -23.281 11.352 1 98.56 93 PRO A N 1
ATOM 684 C CA . PRO A 1 93 ? -0.63 -22.312 10.828 1 98.56 93 PRO A CA 1
ATOM 685 C C . PRO A 1 93 ? -0.008 -21.328 9.836 1 98.56 93 PRO A C 1
ATOM 687 O O . PRO A 1 93 ? 1.09 -20.828 10.078 1 98.56 93 PRO A O 1
ATOM 690 N N . SER A 1 94 ? -0.685 -21.094 8.742 1 98.88 94 SER A N 1
ATOM 691 C CA . SER A 1 94 ? -0.16 -20.234 7.695 1 98.88 94 SER A CA 1
ATOM 692 C C . SER A 1 94 ? -0.043 -18.781 8.18 1 98.88 94 SER A C 1
ATOM 694 O O . SER A 1 94 ? -0.928 -18.281 8.875 1 98.88 94 SER A O 1
ATOM 696 N N . ARG A 1 95 ? 1.03 -18.141 7.801 1 98.81 95 ARG A N 1
ATOM 697 C CA . ARG A 1 95 ? 1.255 -16.734 8.133 1 98.81 95 ARG A CA 1
ATOM 698 C C . ARG A 1 95 ? 0.362 -15.836 7.289 1 98.81 95 ARG A C 1
ATOM 700 O O . ARG A 1 95 ? 0.03 -16.156 6.148 1 98.81 95 ARG A O 1
ATOM 707 N N . THR A 1 96 ? -0.073 -14.727 7.922 1 98.94 96 THR A N 1
ATOM 708 C CA . THR A 1 96 ? -0.767 -13.633 7.254 1 98.94 96 THR A CA 1
ATOM 709 C C . THR A 1 96 ? 0.204 -12.5 6.914 1 98.94 96 THR A C 1
ATOM 711 O O . THR A 1 96 ? 1.389 -12.578 7.246 1 98.94 96 THR A O 1
ATOM 714 N N . ILE A 1 97 ? -0.325 -11.477 6.262 1 98.88 97 ILE A N 1
ATOM 715 C CA . ILE A 1 97 ? 0.469 -10.328 5.84 1 98.88 97 ILE A CA 1
ATOM 716 C C . ILE A 1 97 ? 1.171 -9.711 7.051 1 98.88 97 ILE A C 1
ATOM 718 O O . ILE A 1 97 ? 2.359 -9.391 6.988 1 98.88 97 ILE A O 1
ATOM 722 N N . THR A 1 98 ? 0.523 -9.562 8.18 1 98.62 98 THR A N 1
ATOM 723 C CA . THR A 1 98 ? 1.074 -8.867 9.336 1 98.62 98 THR A CA 1
ATOM 724 C C . THR A 1 98 ? 2.086 -9.75 10.062 1 98.62 98 THR A C 1
ATOM 726 O O . THR A 1 98 ? 2.824 -9.266 10.93 1 98.62 98 THR A O 1
ATOM 729 N N . ASP A 1 99 ? 2.135 -11.039 9.703 1 98.75 99 ASP A N 1
ATOM 730 C CA . ASP A 1 99 ? 3.084 -11.953 10.328 1 98.75 99 ASP A CA 1
ATOM 731 C C . ASP A 1 99 ? 4.426 -11.938 9.602 1 98.75 99 ASP A C 1
ATOM 733 O O . ASP A 1 99 ? 5.426 -12.445 10.117 1 98.75 99 ASP A O 1
ATOM 737 N N . ILE A 1 100 ? 4.469 -11.414 8.398 1 98.75 100 ILE A N 1
ATOM 738 C CA . ILE A 1 100 ? 5.691 -11.406 7.609 1 98.75 100 ILE A CA 1
ATOM 739 C C . ILE A 1 100 ? 6.566 -10.219 8.016 1 98.75 100 ILE A C 1
ATOM 741 O O . ILE A 1 100 ? 6.102 -9.078 8.039 1 98.75 100 ILE A O 1
ATOM 745 N N . ALA A 1 101 ? 7.801 -10.469 8.328 1 98.19 101 ALA A N 1
ATOM 746 C CA . ALA A 1 101 ? 8.719 -9.414 8.734 1 98.19 101 ALA A CA 1
ATOM 747 C C . ALA A 1 101 ? 9.18 -8.586 7.531 1 98.19 101 ALA A C 1
ATOM 749 O O . ALA A 1 101 ? 9.273 -9.109 6.418 1 98.19 101 ALA A O 1
ATOM 750 N N . LEU A 1 102 ? 9.516 -7.34 7.777 1 98.31 102 LEU A N 1
ATOM 751 C CA . LEU A 1 102 ? 9.922 -6.441 6.703 1 98.31 102 LEU A CA 1
ATOM 752 C C . LEU A 1 102 ? 11.18 -6.957 6.008 1 98.31 102 LEU A C 1
ATOM 754 O O . LEU A 1 102 ? 11.32 -6.82 4.793 1 98.31 102 LEU A O 1
ATOM 758 N N . ASP A 1 103 ? 12.07 -7.48 6.758 1 97.69 103 ASP A N 1
ATOM 759 C CA . ASP A 1 103 ? 13.336 -7.91 6.184 1 97.69 103 ASP A CA 1
ATOM 760 C C . ASP A 1 103 ? 13.141 -9.086 5.234 1 97.69 103 ASP A C 1
ATOM 762 O O . ASP A 1 103 ? 13.984 -9.352 4.375 1 97.69 103 ASP A O 1
ATOM 766 N N . GLU A 1 104 ? 12.039 -9.836 5.363 1 98.44 104 GLU A N 1
ATOM 767 C CA . GLU A 1 104 ? 11.703 -10.906 4.43 1 98.44 104 GLU A CA 1
ATOM 768 C C . GLU A 1 104 ? 11.18 -10.344 3.109 1 98.44 104 GLU A C 1
ATOM 770 O O . GLU A 1 104 ? 11.094 -11.062 2.113 1 98.44 104 GLU A O 1
ATOM 775 N N . LEU A 1 105 ? 10.844 -9.023 3.105 1 98.69 105 LEU A N 1
ATOM 776 C CA . LEU A 1 105 ? 10.203 -8.414 1.945 1 98.69 105 LEU A CA 1
ATOM 777 C C . LEU A 1 105 ? 11.109 -7.375 1.301 1 98.69 105 LEU A C 1
ATOM 779 O O . LEU A 1 105 ? 10.688 -6.641 0.406 1 98.69 105 LEU A O 1
ATOM 783 N N . PHE A 1 106 ? 12.242 -7.172 1.821 1 98.81 106 PHE A N 1
ATOM 784 C CA . PHE A 1 106 ? 13.328 -6.434 1.182 1 98.81 106 PHE A CA 1
ATOM 785 C C . PHE A 1 106 ? 14.492 -7.359 0.857 1 98.81 106 PHE A C 1
ATOM 787 O O . PHE A 1 106 ? 15.336 -7.625 1.716 1 98.81 106 PHE A O 1
ATOM 794 N N . CYS A 1 107 ? 14.609 -7.723 -0.439 1 97.56 107 CYS A N 1
ATOM 795 C CA . CYS A 1 107 ? 15.43 -8.883 -0.767 1 97.56 107 CYS A CA 1
ATOM 796 C C . CYS A 1 107 ? 16.328 -8.602 -1.958 1 97.56 107 CYS A C 1
ATOM 798 O O . CYS A 1 107 ? 15.969 -7.828 -2.848 1 97.56 107 CYS A O 1
ATOM 800 N N . GLU A 1 108 ? 17.484 -9.297 -1.892 1 98.69 108 GLU A N 1
ATOM 801 C CA . GLU A 1 108 ? 18.234 -9.445 -3.135 1 98.69 108 GLU A CA 1
ATOM 802 C C . GLU A 1 108 ? 17.453 -10.242 -4.168 1 98.69 108 GLU A C 1
ATOM 804 O O . GLU A 1 108 ? 16.781 -11.227 -3.828 1 98.69 108 GLU A O 1
ATOM 809 N N . THR A 1 109 ? 17.516 -9.82 -5.465 1 98.81 109 THR A N 1
ATOM 810 C CA . THR A 1 109 ? 16.547 -10.328 -6.438 1 98.81 109 THR A CA 1
ATOM 811 C C . THR A 1 109 ? 17.25 -10.68 -7.75 1 98.81 109 THR A C 1
ATOM 813 O O . THR A 1 109 ? 18.188 -9.992 -8.172 1 98.81 109 THR A O 1
ATOM 816 N N . VAL A 1 110 ? 16.859 -11.758 -8.352 1 98.81 110 VAL A N 1
ATOM 817 C CA . VAL A 1 110 ? 17.266 -12.07 -9.719 1 98.81 110 VAL A CA 1
ATOM 818 C C . VAL A 1 110 ? 16.031 -12.102 -10.625 1 98.81 110 VAL A C 1
ATOM 820 O O . VAL A 1 110 ? 14.938 -12.422 -10.18 1 98.81 110 VAL A O 1
ATOM 823 N N . VAL A 1 111 ? 16.25 -11.711 -11.875 1 98.88 111 VAL A N 1
ATOM 824 C CA . VAL A 1 111 ? 15.203 -11.766 -12.891 1 98.88 111 VAL A CA 1
ATOM 825 C C . VAL A 1 111 ? 15.469 -12.93 -13.844 1 98.88 111 VAL A C 1
ATOM 827 O O . VAL A 1 111 ? 16.562 -13.047 -14.398 1 98.88 111 VAL A O 1
ATOM 830 N N . LEU A 1 112 ? 14.508 -13.797 -13.977 1 98.88 112 LEU A N 1
ATOM 831 C CA . LEU A 1 112 ? 14.578 -14.828 -15 1 98.88 112 LEU A CA 1
ATOM 832 C C . LEU A 1 112 ? 13.82 -14.406 -16.25 1 98.88 112 LEU A C 1
ATOM 834 O O . LEU A 1 112 ? 12.594 -14.273 -16.219 1 98.88 112 LEU A O 1
ATOM 838 N N . ASP A 1 113 ? 14.57 -14.195 -17.281 1 98.75 113 ASP A N 1
ATOM 839 C CA . ASP A 1 113 ? 13.938 -13.891 -18.547 1 98.75 113 ASP A CA 1
ATOM 840 C C . ASP A 1 113 ? 13.391 -15.156 -19.219 1 98.75 113 ASP A C 1
ATOM 842 O O . ASP A 1 113 ? 14.164 -15.992 -19.688 1 98.75 113 ASP A O 1
ATOM 846 N N . LEU A 1 114 ? 12.094 -15.289 -19.234 1 98.81 114 LEU A N 1
ATOM 847 C CA . LEU A 1 114 ? 11.461 -16.5 -19.734 1 98.81 114 LEU A CA 1
ATOM 848 C C . LEU A 1 114 ? 10.812 -16.25 -21.094 1 98.81 114 LEU A C 1
ATOM 850 O O . LEU A 1 114 ? 10.172 -17.125 -21.656 1 98.81 114 LEU A O 1
ATOM 854 N N . ARG A 1 115 ? 11.016 -15.055 -21.688 1 97.94 115 ARG A N 1
ATOM 855 C CA . ARG A 1 115 ? 10.539 -14.773 -23.031 1 97.94 115 ARG A CA 1
ATOM 856 C C . ARG A 1 115 ? 11.188 -15.703 -24.047 1 97.94 115 ARG A C 1
ATOM 858 O O . ARG A 1 115 ? 12.406 -15.875 -24.047 1 97.94 115 ARG A O 1
ATOM 865 N N . GLY A 1 116 ? 10.375 -16.359 -24.688 1 97.69 116 GLY A N 1
ATOM 866 C CA . GLY A 1 116 ? 10.875 -17.328 -25.641 1 97.69 116 GLY A CA 1
ATOM 867 C C . GLY A 1 116 ? 11.016 -18.719 -25.047 1 97.69 116 GLY A C 1
ATOM 868 O O . GLY A 1 116 ? 11.383 -19.672 -25.75 1 97.69 116 GLY A O 1
ATOM 869 N N . ARG A 1 117 ? 10.758 -18.875 -23.781 1 98 117 ARG A N 1
ATOM 870 C CA . ARG A 1 117 ? 10.883 -20.172 -23.109 1 98 117 ARG A CA 1
ATOM 871 C C . ARG A 1 117 ? 9.57 -20.578 -22.453 1 98 117 ARG A C 1
ATOM 873 O O . ARG A 1 117 ? 9.539 -21.5 -21.641 1 98 117 ARG A O 1
ATOM 880 N N . CYS A 1 118 ? 8.547 -19.828 -22.688 1 98 118 CYS A N 1
ATOM 881 C CA . CYS A 1 118 ? 7.223 -20.125 -22.141 1 98 118 CYS A CA 1
ATOM 882 C C . CYS A 1 118 ? 6.133 -19.828 -23.172 1 98 118 CYS A C 1
ATOM 884 O O . CYS A 1 118 ? 6.379 -19.125 -24.156 1 98 118 CYS A O 1
ATOM 886 N N . GLU A 1 119 ? 5.031 -20.469 -22.969 1 97.69 119 GLU A N 1
ATOM 887 C CA . GLU A 1 119 ? 3.908 -20.344 -23.906 1 97.69 119 GLU A CA 1
ATOM 888 C C . GLU A 1 119 ? 2.613 -20.031 -23.156 1 97.69 119 GLU A C 1
ATOM 890 O O . GLU A 1 119 ? 2.404 -20.5 -22.031 1 97.69 119 GLU A O 1
ATOM 895 N N . ALA A 1 120 ? 1.763 -19.266 -23.844 1 97.62 120 ALA A N 1
ATOM 896 C CA . ALA A 1 120 ? 0.455 -18.938 -23.266 1 97.62 120 ALA A CA 1
ATOM 897 C C . ALA A 1 120 ? -0.301 -20.203 -22.875 1 97.62 120 ALA A C 1
ATOM 899 O O . ALA A 1 120 ? -0.291 -21.203 -23.609 1 97.62 120 ALA A O 1
ATOM 900 N N . ASN A 1 121 ? -0.83 -20.172 -21.672 1 98.06 121 ASN A N 1
ATOM 901 C CA . ASN A 1 121 ? -1.729 -21.203 -21.172 1 98.06 121 ASN A CA 1
ATOM 902 C C . ASN A 1 121 ? -1.001 -22.531 -20.969 1 98.06 121 ASN A C 1
ATOM 904 O O . ASN A 1 121 ? -1.627 -23.594 -20.953 1 98.06 121 ASN A O 1
ATOM 908 N N . GLN A 1 122 ? 0.266 -22.5 -20.875 1 98.12 122 GLN A N 1
ATOM 909 C CA . GLN A 1 122 ? 1.072 -23.672 -20.594 1 98.12 122 GLN A CA 1
ATOM 910 C C . GLN A 1 122 ? 1.928 -23.469 -19.344 1 98.12 122 GLN A C 1
ATOM 912 O O . GLN A 1 122 ? 2.354 -22.344 -19.062 1 98.12 122 GLN A O 1
ATOM 917 N N . PRO A 1 123 ? 2.143 -24.547 -18.609 1 98.25 123 PRO A N 1
ATOM 918 C CA . PRO A 1 123 ? 3.055 -24.406 -17.469 1 98.25 123 PRO A CA 1
ATOM 919 C C . PRO A 1 123 ? 4.496 -24.141 -17.906 1 98.25 123 PRO A C 1
ATOM 921 O O . PRO A 1 123 ? 4.953 -24.672 -18.922 1 98.25 123 PRO A O 1
ATOM 924 N N . ILE A 1 124 ? 5.191 -23.266 -17.156 1 98.81 124 ILE A N 1
ATOM 925 C CA . ILE A 1 124 ? 6.625 -23.062 -17.328 1 98.81 124 ILE A CA 1
ATOM 926 C C . ILE A 1 124 ? 7.383 -24.281 -16.828 1 98.81 124 ILE A C 1
ATOM 928 O O . ILE A 1 124 ? 7.223 -24.703 -15.68 1 98.81 124 ILE A O 1
ATOM 932 N N . SER A 1 125 ? 8.172 -24.906 -17.641 1 98.56 125 SER A N 1
ATOM 933 C CA . SER A 1 125 ? 8.875 -26.125 -17.266 1 98.56 125 SER A CA 1
ATOM 934 C C . SER A 1 125 ? 10.07 -25.828 -16.375 1 98.56 125 SER A C 1
ATOM 936 O O . SER A 1 125 ? 10.641 -24.734 -16.438 1 98.56 125 SER A O 1
ATOM 938 N N . VAL A 1 126 ? 10.445 -26.828 -15.57 1 98.81 126 VAL A N 1
ATOM 939 C CA . VAL A 1 126 ? 11.648 -26.703 -14.75 1 98.81 126 VAL A CA 1
ATOM 940 C C . VAL A 1 126 ? 12.867 -26.5 -15.648 1 98.81 126 VAL A C 1
ATOM 942 O O . VAL A 1 126 ? 13.781 -25.75 -15.312 1 98.81 126 VAL A O 1
ATOM 945 N N . ASP A 1 127 ? 12.836 -27.156 -16.812 1 98.69 127 ASP A N 1
ATOM 946 C CA . ASP A 1 127 ? 13.938 -27 -17.766 1 98.69 127 ASP A CA 1
ATOM 947 C C . ASP A 1 127 ? 14.055 -25.547 -18.234 1 98.69 127 ASP A C 1
ATOM 949 O O . ASP A 1 127 ? 15.156 -25.031 -18.391 1 98.69 127 ASP A O 1
ATOM 953 N N . ALA A 1 128 ? 12.953 -24.906 -18.516 1 98.81 128 ALA A N 1
ATOM 954 C CA . ALA A 1 128 ? 12.961 -23.5 -18.906 1 98.81 128 ALA A CA 1
ATOM 955 C C . ALA A 1 128 ? 13.547 -22.641 -17.781 1 98.81 128 ALA A C 1
ATOM 957 O O . ALA A 1 128 ? 14.312 -21.703 -18.047 1 98.81 128 ALA A O 1
ATOM 958 N N . LEU A 1 129 ? 13.203 -22.906 -16.531 1 98.88 129 LEU A N 1
ATOM 959 C CA . LEU A 1 129 ? 13.711 -22.172 -15.383 1 98.88 129 LEU A CA 1
ATOM 960 C C . LEU A 1 129 ? 15.219 -22.344 -15.25 1 98.88 129 LEU A C 1
ATOM 962 O O . LEU A 1 129 ? 15.953 -21.375 -15.047 1 98.88 129 LEU A O 1
ATOM 966 N N . LYS A 1 130 ? 15.625 -23.594 -15.43 1 98.69 130 LYS A N 1
ATOM 967 C CA . LYS A 1 130 ? 17.062 -23.891 -15.367 1 98.69 130 LYS A CA 1
ATOM 968 C C . LYS A 1 130 ? 17.828 -23.125 -16.438 1 98.69 130 LYS A C 1
ATOM 970 O O . LYS A 1 130 ? 18.875 -22.547 -16.172 1 98.69 130 LYS A O 1
ATOM 975 N N . ALA A 1 131 ? 17.297 -23.172 -17.578 1 98.69 131 ALA A N 1
ATOM 976 C CA . ALA A 1 131 ? 17.953 -22.484 -18.703 1 98.69 131 ALA A CA 1
ATOM 977 C C . ALA A 1 131 ? 18.031 -20.969 -18.438 1 98.69 131 ALA A C 1
ATOM 979 O O . ALA A 1 131 ? 19.062 -20.344 -18.703 1 98.69 131 ALA A O 1
ATOM 980 N N . ALA A 1 132 ? 16.969 -20.391 -17.969 1 98.81 132 ALA A N 1
ATOM 981 C CA . ALA A 1 132 ? 16.938 -18.953 -17.672 1 98.81 132 ALA A CA 1
ATOM 982 C C . ALA A 1 132 ? 17.922 -18.609 -16.562 1 98.81 132 ALA A C 1
ATOM 984 O O . ALA A 1 132 ? 18.562 -17.547 -16.609 1 98.81 132 ALA A O 1
ATOM 985 N N . LEU A 1 133 ? 17.984 -19.469 -15.531 1 98.62 133 LEU A N 1
ATOM 986 C CA . LEU A 1 133 ? 18.938 -19.25 -14.445 1 98.62 133 LEU A CA 1
ATOM 987 C C . LEU A 1 133 ? 20.359 -19.297 -14.977 1 98.62 133 LEU A C 1
ATOM 989 O O . LEU A 1 133 ? 21.188 -18.438 -14.625 1 98.62 133 LEU A O 1
ATOM 993 N N . ALA A 1 134 ? 20.609 -20.266 -15.805 1 98.31 134 ALA A N 1
ATOM 994 C CA . ALA A 1 134 ? 21.938 -20.391 -16.406 1 98.31 134 ALA A CA 1
ATOM 995 C C . ALA A 1 134 ? 22.297 -19.141 -17.219 1 98.31 134 ALA A C 1
ATOM 997 O O . ALA A 1 134 ? 23.422 -18.656 -17.156 1 98.31 134 ALA A O 1
ATOM 998 N N . GLU A 1 135 ? 21.391 -18.688 -17.969 1 98.19 135 GLU A N 1
ATOM 999 C CA . GLU A 1 135 ? 21.609 -17.5 -18.781 1 98.19 135 GLU A CA 1
ATOM 1000 C C . GLU A 1 135 ? 21.844 -16.266 -17.922 1 98.19 135 GLU A C 1
ATOM 1002 O O . GLU A 1 135 ? 22.656 -15.406 -18.25 1 98.19 135 GLU A O 1
ATOM 1007 N N . ASN A 1 136 ? 21.062 -16.109 -16.844 1 97.88 136 ASN A N 1
ATOM 1008 C CA . ASN A 1 136 ? 21.25 -15 -15.914 1 97.88 136 ASN A CA 1
ATOM 1009 C C . ASN A 1 136 ? 22.672 -14.977 -15.344 1 97.88 136 ASN A C 1
ATOM 1011 O O . ASN A 1 136 ? 23.297 -13.922 -15.289 1 97.88 136 ASN A O 1
ATOM 1015 N N . GLY A 1 137 ? 23.078 -16.141 -14.914 1 97.69 137 GLY A N 1
ATOM 1016 C CA . GLY A 1 137 ? 24.453 -16.266 -14.453 1 97.69 137 GLY A CA 1
ATOM 1017 C C . GLY A 1 137 ? 24.609 -16.094 -12.953 1 97.69 137 GLY A C 1
ATOM 1018 O O . GLY A 1 137 ? 25.641 -16.438 -12.383 1 97.69 137 GLY A O 1
ATOM 1019 N N . ALA A 1 138 ? 23.672 -15.594 -12.266 1 97.94 138 ALA A N 1
ATOM 1020 C CA . ALA A 1 138 ? 23.703 -15.453 -10.812 1 97.94 138 ALA A CA 1
ATOM 1021 C C . ALA A 1 138 ? 22.953 -16.594 -10.133 1 97.94 138 ALA A C 1
ATOM 1023 O O . ALA A 1 138 ? 22.062 -17.203 -10.734 1 97.94 138 ALA A O 1
ATOM 1024 N N . SER A 1 139 ? 23.312 -16.891 -8.953 1 97.81 139 SER A N 1
ATOM 1025 C CA . SER A 1 139 ? 22.547 -17.828 -8.148 1 97.81 139 SER A CA 1
ATOM 1026 C C . SER A 1 139 ? 21.312 -17.172 -7.539 1 97.81 139 SER A C 1
ATOM 1028 O O . SER A 1 139 ? 21.281 -15.953 -7.352 1 97.81 139 SER A O 1
ATOM 1030 N N . VAL A 1 140 ? 20.328 -17.969 -7.262 1 98.38 140 VAL A N 1
ATOM 1031 C CA . VAL A 1 140 ? 19.188 -17.484 -6.492 1 98.38 140 VAL A CA 1
ATOM 1032 C C . VAL A 1 140 ? 19.641 -17.078 -5.094 1 98.38 140 VAL A C 1
ATOM 1034 O O . VAL A 1 140 ? 20.25 -17.875 -4.379 1 98.38 140 VAL A O 1
ATOM 1037 N N . PRO A 1 141 ? 19.391 -15.891 -4.746 1 98.12 141 PRO A N 1
ATOM 1038 C CA . PRO A 1 141 ? 19.812 -15.5 -3.398 1 98.12 141 PRO A CA 1
ATOM 1039 C C . PRO A 1 141 ? 19.062 -16.25 -2.301 1 98.12 141 PRO A C 1
ATOM 1041 O O . PRO A 1 141 ? 17.828 -16.359 -2.367 1 98.12 141 PRO A O 1
ATOM 1044 N N . GLN A 1 142 ? 19.812 -16.672 -1.269 1 98.25 142 GLN A N 1
ATOM 1045 C CA . GLN A 1 142 ? 19.156 -17.328 -0.145 1 98.25 142 GLN A CA 1
ATOM 1046 C C . GLN A 1 142 ? 18.219 -16.375 0.584 1 98.25 142 GLN A C 1
ATOM 1048 O O . GLN A 1 142 ? 18.656 -15.32 1.057 1 98.25 142 GLN A O 1
ATOM 1053 N N . GLY A 1 143 ? 17 -16.75 0.683 1 98.44 143 GLY A N 1
ATOM 1054 C CA . GLY A 1 143 ? 16.016 -15.883 1.302 1 98.44 143 GLY A CA 1
ATOM 1055 C C . GLY A 1 143 ? 15.617 -14.711 0.422 1 98.44 143 GLY A C 1
ATOM 1056 O O . GLY A 1 143 ? 14.938 -13.789 0.877 1 98.44 143 GLY A O 1
ATOM 1057 N N . GLY A 1 144 ? 16.078 -14.758 -0.822 1 98.69 144 GLY A N 1
ATOM 1058 C CA . GLY A 1 144 ? 15.844 -13.641 -1.728 1 98.69 144 GLY A CA 1
ATOM 1059 C C . GLY A 1 144 ? 14.625 -13.836 -2.607 1 98.69 144 GLY A C 1
ATOM 1060 O O . GLY A 1 144 ? 13.664 -14.5 -2.207 1 98.69 144 GLY A O 1
ATOM 1061 N N . ALA A 1 145 ? 14.648 -13.102 -3.797 1 98.94 145 ALA A N 1
ATOM 1062 C CA . ALA A 1 145 ? 13.484 -13.109 -4.684 1 98.94 145 ALA A CA 1
ATOM 1063 C C . ALA A 1 145 ? 13.883 -13.523 -6.098 1 98.94 145 ALA A C 1
ATOM 1065 O O . ALA A 1 145 ? 15.016 -13.289 -6.527 1 98.94 145 ALA A O 1
ATOM 1066 N N . VAL A 1 146 ? 12.953 -14.141 -6.738 1 98.94 146 VAL A N 1
ATOM 1067 C CA . VAL A 1 146 ? 13.023 -14.414 -8.172 1 98.94 146 VAL A CA 1
ATOM 1068 C C . VAL A 1 146 ? 11.828 -13.781 -8.875 1 98.94 146 VAL A C 1
ATOM 1070 O O . VAL A 1 146 ? 10.68 -14.031 -8.508 1 98.94 146 VAL A O 1
ATOM 1073 N N . LEU A 1 147 ? 12.094 -12.945 -9.812 1 98.94 147 LEU A N 1
ATOM 1074 C CA . LEU A 1 147 ? 11.047 -12.367 -10.641 1 98.94 147 LEU A CA 1
ATOM 1075 C C . LEU A 1 147 ? 11.039 -13 -12.031 1 98.94 147 LEU A C 1
ATOM 1077 O O . LEU A 1 147 ? 12.07 -13.031 -12.711 1 98.94 147 LEU A O 1
ATOM 1081 N N . LEU A 1 148 ? 9.875 -13.516 -12.406 1 98.94 148 LEU A N 1
ATOM 1082 C CA . LEU A 1 148 ? 9.703 -14.133 -13.719 1 98.94 148 LEU A CA 1
ATOM 1083 C C . LEU A 1 148 ? 9.234 -13.109 -14.75 1 98.94 148 LEU A C 1
ATOM 1085 O O . LEU A 1 148 ? 8.117 -12.594 -14.656 1 98.94 148 LEU A O 1
ATOM 1089 N N . ARG A 1 149 ? 10.102 -12.859 -15.688 1 98.81 149 ARG A N 1
ATOM 1090 C CA . ARG A 1 149 ? 9.711 -12.023 -16.812 1 98.81 149 ARG A CA 1
ATOM 1091 C C . ARG A 1 149 ? 9.211 -12.875 -17.984 1 98.81 149 ARG A C 1
ATOM 1093 O O . ARG A 1 149 ? 10.008 -13.375 -18.781 1 98.81 149 ARG A O 1
ATOM 1100 N N . THR A 1 150 ? 7.906 -12.938 -18.078 1 98.62 150 THR A N 1
ATOM 1101 C CA . THR A 1 150 ? 7.289 -13.828 -19.062 1 98.62 150 THR A CA 1
ATOM 1102 C C . THR A 1 150 ? 6.926 -13.062 -20.328 1 98.62 150 THR A C 1
ATOM 1104 O O . THR A 1 150 ? 6.641 -13.664 -21.375 1 98.62 150 THR A O 1
ATOM 1107 N N . GLY A 1 151 ? 6.949 -11.75 -20.266 1 97.56 151 GLY A N 1
ATOM 1108 C CA . GLY A 1 151 ? 6.512 -10.906 -21.375 1 97.56 151 GLY A CA 1
ATOM 1109 C C . GLY A 1 151 ? 5.109 -10.359 -21.188 1 97.56 151 GLY A C 1
ATOM 1110 O O . GLY A 1 151 ? 4.68 -9.477 -21.922 1 97.56 151 GLY A O 1
ATOM 1111 N N . GLN A 1 152 ? 4.434 -10.773 -20.219 1 97.31 152 GLN A N 1
ATOM 1112 C CA . GLN A 1 152 ? 3.053 -10.375 -19.969 1 97.31 152 GLN A CA 1
ATOM 1113 C C . GLN A 1 152 ? 2.969 -8.891 -19.625 1 97.31 152 GLN A C 1
ATOM 1115 O O . GLN A 1 152 ? 1.92 -8.266 -19.797 1 97.31 152 GLN A O 1
ATOM 1120 N N . GLU A 1 153 ? 4.051 -8.297 -19.125 1 94.88 153 GLU A N 1
ATOM 1121 C CA . GLU A 1 153 ? 4.074 -6.883 -18.75 1 94.88 153 GLU A CA 1
ATOM 1122 C C . GLU A 1 153 ? 3.807 -5.984 -19.953 1 94.88 153 GLU A C 1
ATOM 1124 O O . GLU A 1 153 ? 3.521 -4.797 -19.797 1 94.88 153 GLU A O 1
ATOM 1129 N N . SER A 1 154 ? 3.914 -6.57 -21.172 1 94.81 154 SER A N 1
ATOM 1130 C CA . SER A 1 154 ? 3.709 -5.781 -22.375 1 94.81 154 SER A CA 1
ATOM 1131 C C . SER A 1 154 ? 2.23 -5.691 -22.734 1 94.81 154 SER A C 1
ATOM 1133 O O . SER A 1 154 ? 1.835 -4.875 -23.578 1 94.81 154 SER A O 1
ATOM 1135 N N . PHE A 1 155 ? 1.404 -6.512 -22.156 1 94.56 155 PHE A N 1
ATOM 1136 C CA . PHE A 1 155 ? -0.028 -6.504 -22.422 1 94.56 155 PHE A CA 1
ATOM 1137 C C . PHE A 1 155 ? -0.761 -5.605 -21.438 1 94.56 155 PHE A C 1
ATOM 1139 O O . PHE A 1 155 ? -0.323 -5.445 -20.297 1 94.56 155 PHE A O 1
ATOM 1146 N N . THR A 1 156 ? -1.809 -5.062 -21.906 1 91.25 156 THR A N 1
ATOM 1147 C CA . THR A 1 156 ? -2.75 -4.348 -21.062 1 91.25 156 THR A CA 1
ATOM 1148 C C . THR A 1 156 ? -4.066 -5.113 -20.938 1 91.25 156 THR A C 1
ATOM 1150 O O . THR A 1 156 ? -4.266 -6.117 -21.625 1 91.25 156 THR A O 1
ATOM 1153 N N . LEU A 1 157 ? -4.91 -4.598 -20.109 1 90.94 157 LEU A N 1
ATOM 1154 C CA . LEU A 1 157 ? -6.207 -5.23 -19.906 1 90.94 157 LEU A CA 1
ATOM 1155 C C . LEU A 1 157 ? -7.035 -5.215 -21.188 1 90.94 157 LEU A C 1
ATOM 1157 O O . LEU A 1 157 ? -7.969 -6.004 -21.328 1 90.94 157 LEU A O 1
ATOM 1161 N N . ALA A 1 158 ? -6.738 -4.316 -22.078 1 90.62 158 ALA A N 1
ATOM 1162 C CA . ALA A 1 158 ? -7.457 -4.227 -23.359 1 90.62 158 ALA A CA 1
ATOM 1163 C C . ALA A 1 158 ? -7.008 -5.324 -24.312 1 90.62 158 ALA A C 1
ATOM 1165 O O . ALA A 1 158 ? -7.672 -5.586 -25.312 1 90.62 158 ALA A O 1
ATOM 1166 N N . ASP A 1 159 ? -5.898 -5.969 -24 1 94.12 159 ASP A N 1
ATOM 1167 C CA . ASP A 1 159 ? -5.336 -7.008 -24.859 1 94.12 159 ASP A CA 1
ATOM 1168 C C . ASP A 1 159 ? -5.777 -8.398 -24.406 1 94.12 159 ASP A C 1
ATOM 1170 O O . ASP A 1 159 ? -5.652 -8.734 -23.234 1 94.12 159 ASP A O 1
ATOM 1174 N N . PRO A 1 160 ? -6.273 -9.211 -25.375 1 91.62 160 PRO A N 1
ATOM 1175 C CA . PRO A 1 160 ? -6.617 -10.586 -25 1 91.62 160 PRO A CA 1
ATOM 1176 C C . PRO A 1 160 ? -5.438 -11.352 -24.391 1 91.62 160 PRO A C 1
ATOM 1178 O O . PRO A 1 160 ? -5.633 -12.227 -23.547 1 91.62 160 PRO A O 1
ATOM 1181 N N . GLY A 1 161 ? -4.309 -10.977 -24.828 1 94.5 161 GLY A N 1
ATOM 1182 C CA . GLY A 1 161 ? -3.098 -11.633 -24.359 1 94.5 161 GLY A CA 1
ATOM 1183 C C . GLY A 1 161 ? -2.859 -11.461 -22.875 1 94.5 161 GLY A C 1
ATOM 1184 O O . GLY A 1 161 ? -2.119 -12.234 -22.266 1 94.5 161 GLY A O 1
ATOM 1185 N N . PHE A 1 162 ? -3.432 -10.461 -22.297 1 94.69 162 PHE A N 1
ATOM 1186 C CA . PHE A 1 162 ? -3.303 -10.219 -20.859 1 94.69 162 PHE A CA 1
ATOM 1187 C C . PHE A 1 162 ? -3.842 -11.398 -20.062 1 94.69 162 PHE A C 1
ATOM 1189 O O . PHE A 1 162 ? -3.307 -11.734 -19 1 94.69 162 PHE A O 1
ATOM 1196 N N . PHE A 1 163 ? -4.789 -12.078 -20.625 1 93.88 163 PHE A N 1
ATOM 1197 C CA . PHE A 1 163 ? -5.5 -13.125 -19.891 1 93.88 163 PHE A CA 1
ATOM 1198 C C . PHE A 1 163 ? -5.027 -14.508 -20.328 1 93.88 163 PHE A C 1
ATOM 1200 O O . PHE A 1 163 ? -5.531 -15.523 -19.844 1 93.88 163 PHE A O 1
ATOM 1207 N N . GLN A 1 164 ? -4.195 -14.57 -21.297 1 95.69 164 GLN A N 1
ATOM 1208 C CA . GLN A 1 164 ? -3.551 -15.797 -21.766 1 95.69 164 GLN A CA 1
ATOM 1209 C C . GLN A 1 164 ? -2.062 -15.797 -21.422 1 95.69 164 GLN A C 1
ATOM 1211 O O . GLN A 1 164 ? -1.245 -15.273 -22.188 1 95.69 164 GLN A O 1
ATOM 1216 N N . TYR A 1 165 ? -1.766 -16.344 -20.297 1 97.88 165 TYR A N 1
ATOM 1217 C CA . TYR A 1 165 ? -0.401 -16.25 -19.797 1 97.88 165 TYR A CA 1
ATOM 1218 C C . TYR A 1 165 ? 0.122 -17.609 -19.359 1 97.88 165 TYR A C 1
ATOM 1220 O O . TYR A 1 165 ? -0.661 -18.516 -19.078 1 97.88 165 TYR A O 1
ATOM 1228 N N . PRO A 1 166 ? 1.479 -17.766 -19.438 1 98.5 166 PRO A N 1
ATOM 1229 C CA . PRO A 1 166 ? 2.066 -18.969 -18.812 1 98.5 166 PRO A CA 1
ATOM 1230 C C . PRO A 1 166 ? 1.892 -19 -17.297 1 98.5 166 PRO A C 1
ATOM 1232 O O . PRO A 1 166 ? 1.71 -17.953 -16.672 1 98.5 166 PRO A O 1
ATOM 1235 N N . GLY A 1 167 ? 1.869 -20.141 -16.75 1 98.56 167 GLY A N 1
ATOM 1236 C CA . GLY A 1 167 ? 1.718 -20.281 -15.32 1 98.56 167 GLY A CA 1
ATOM 1237 C C . GLY A 1 167 ? 2.764 -21.188 -14.695 1 98.56 167 GLY A C 1
ATOM 1238 O O . GLY A 1 167 ? 3.408 -21.969 -15.391 1 98.56 167 GLY A O 1
ATOM 1239 N N . MET A 1 168 ? 2.957 -21.047 -13.453 1 98.81 168 MET A N 1
ATOM 1240 C CA . MET A 1 168 ? 3.867 -21.906 -12.695 1 98.81 168 MET A CA 1
ATOM 1241 C C . MET A 1 168 ? 3.15 -23.156 -12.188 1 98.81 168 MET A C 1
ATOM 1243 O O . MET A 1 168 ? 1.963 -23.094 -11.859 1 98.81 168 MET A O 1
ATOM 1247 N N . SER A 1 169 ? 3.906 -24.266 -12.125 1 98.5 169 SER A N 1
ATOM 1248 C CA . SER A 1 169 ? 3.447 -25.516 -11.555 1 98.5 169 SER A CA 1
ATOM 1249 C C . SER A 1 169 ? 4.02 -25.734 -10.156 1 98.5 169 SER A C 1
ATOM 1251 O O . SER A 1 169 ? 4.879 -24.969 -9.703 1 98.5 169 SER A O 1
ATOM 1253 N N . ARG A 1 170 ? 3.465 -26.75 -9.477 1 98.62 170 ARG A N 1
ATOM 1254 C CA . ARG A 1 170 ? 4.043 -27.172 -8.203 1 98.62 170 ARG A CA 1
ATOM 1255 C C . ARG A 1 170 ? 5.543 -27.422 -8.336 1 98.62 170 ARG A C 1
ATOM 1257 O O . ARG A 1 170 ? 6.332 -26.922 -7.539 1 98.62 170 ARG A O 1
ATOM 1264 N N . GLU A 1 171 ? 5.926 -28.172 -9.367 1 98.62 171 GLU A N 1
ATOM 1265 C CA . GLU A 1 171 ? 7.324 -28.547 -9.578 1 98.62 171 GLU A CA 1
ATOM 1266 C C . GLU A 1 171 ? 8.195 -27.312 -9.789 1 98.62 171 GLU A C 1
ATOM 1268 O O . GLU A 1 171 ? 9.289 -27.203 -9.219 1 98.62 171 GLU A O 1
ATOM 1273 N N . GLY A 1 172 ? 7.715 -26.406 -10.625 1 98.81 172 GLY A N 1
ATOM 1274 C CA . GLY A 1 172 ? 8.461 -25.188 -10.859 1 98.81 172 GLY A CA 1
ATOM 1275 C C . GLY A 1 172 ? 8.602 -24.312 -9.617 1 98.81 172 GLY A C 1
ATOM 1276 O O . GLY A 1 172 ? 9.688 -23.797 -9.344 1 98.81 172 GLY A O 1
ATOM 1277 N N . THR A 1 173 ? 7.52 -24.156 -8.867 1 98.94 173 THR A N 1
ATOM 1278 C CA . THR A 1 173 ? 7.52 -23.344 -7.652 1 98.94 173 THR A CA 1
ATOM 1279 C C . THR A 1 173 ? 8.484 -23.922 -6.621 1 98.94 173 THR A C 1
ATOM 1281 O O . THR A 1 173 ? 9.305 -23.203 -6.055 1 98.94 173 THR A O 1
ATOM 1284 N N . LEU A 1 174 ? 8.422 -25.25 -6.422 1 98.88 174 LEU A N 1
ATOM 1285 C CA . LEU A 1 174 ? 9.289 -25.891 -5.445 1 98.88 174 LEU A CA 1
ATOM 1286 C C . LEU A 1 174 ? 10.742 -25.844 -5.895 1 98.88 174 LEU A C 1
ATOM 1288 O O . LEU A 1 174 ? 11.648 -25.703 -5.062 1 98.88 174 LEU A O 1
ATOM 1292 N N . PHE A 1 175 ? 10.977 -25.969 -7.168 1 98.94 175 PHE A N 1
ATOM 1293 C CA . PHE A 1 175 ? 12.328 -25.859 -7.688 1 98.94 175 PHE A CA 1
ATOM 1294 C C . PHE A 1 175 ? 12.969 -24.547 -7.27 1 98.94 175 PHE A C 1
ATOM 1296 O O . PHE A 1 175 ? 14.07 -24.531 -6.719 1 98.94 175 PHE A O 1
ATOM 1303 N N . LEU A 1 176 ? 12.266 -23.391 -7.527 1 98.88 176 LEU A N 1
ATOM 1304 C CA . LEU A 1 176 ? 12.797 -22.078 -7.184 1 98.88 176 LEU A CA 1
ATOM 1305 C C . LEU A 1 176 ? 12.938 -21.922 -5.672 1 98.88 176 LEU A C 1
ATOM 1307 O O . LEU A 1 176 ? 13.938 -21.391 -5.188 1 98.88 176 LEU A O 1
ATOM 1311 N N . ALA A 1 177 ? 11.93 -22.375 -4.938 1 98.81 177 ALA A N 1
ATOM 1312 C CA . ALA A 1 177 ? 11.977 -22.297 -3.48 1 98.81 177 ALA A CA 1
ATOM 1313 C C . ALA A 1 177 ? 13.172 -23.078 -2.936 1 98.81 177 ALA A C 1
ATOM 1315 O O . ALA A 1 177 ? 13.844 -22.625 -2.006 1 98.81 177 ALA A O 1
ATOM 1316 N N . GLU A 1 178 ? 13.391 -24.219 -3.51 1 98.31 178 GLU A N 1
ATOM 1317 C CA . GLU A 1 178 ? 14.484 -25.078 -3.064 1 98.31 178 GLU A CA 1
ATOM 1318 C C . GLU A 1 178 ? 15.844 -24.453 -3.385 1 98.31 178 GLU A C 1
ATOM 1320 O O . GLU A 1 178 ? 16.828 -24.734 -2.707 1 98.31 178 GLU A O 1
ATOM 1325 N N . GLN A 1 179 ? 15.898 -23.656 -4.41 1 98.19 179 GLN A N 1
ATOM 1326 C CA . GLN A 1 179 ? 17.125 -22.938 -4.727 1 98.19 179 GLN A CA 1
ATOM 1327 C C . GLN A 1 179 ? 17.406 -21.828 -3.709 1 98.19 179 GLN A C 1
ATOM 1329 O O . GLN A 1 179 ? 18.5 -21.281 -3.66 1 98.19 179 GLN A O 1
ATOM 1334 N N . GLY A 1 180 ? 16.375 -21.422 -2.922 1 98.06 180 GLY A N 1
ATOM 1335 C CA . GLY A 1 180 ? 16.594 -20.438 -1.874 1 98.06 180 GLY A CA 1
ATOM 1336 C C . GLY A 1 180 ? 15.617 -19.281 -1.921 1 98.06 180 GLY A C 1
ATOM 1337 O O . GLY A 1 180 ? 15.555 -18.484 -0.991 1 98.06 180 GLY A O 1
ATOM 1338 N N . ALA A 1 181 ? 14.797 -19.219 -2.902 1 98.69 181 ALA A N 1
ATOM 1339 C CA . ALA A 1 181 ? 13.891 -18.078 -3.072 1 98.69 181 ALA A CA 1
ATOM 1340 C C . ALA A 1 181 ? 12.781 -18.094 -2.025 1 98.69 181 ALA A C 1
ATOM 1342 O O . ALA A 1 181 ? 12.188 -19.141 -1.767 1 98.69 181 ALA A O 1
ATOM 1343 N N . LYS A 1 182 ? 12.555 -16.984 -1.433 1 98.81 182 LYS A N 1
ATOM 1344 C CA . LYS A 1 182 ? 11.43 -16.828 -0.518 1 98.81 182 LYS A CA 1
ATOM 1345 C C . LYS A 1 182 ? 10.305 -16.031 -1.165 1 98.81 182 LYS A C 1
ATOM 1347 O O . LYS A 1 182 ? 9.125 -16.266 -0.882 1 98.81 182 LYS A O 1
ATOM 1352 N N . VAL A 1 183 ? 10.625 -15.07 -1.978 1 98.94 183 VAL A N 1
ATOM 1353 C CA . VAL A 1 183 ? 9.656 -14.281 -2.73 1 98.94 183 VAL A CA 1
ATOM 1354 C C . VAL A 1 183 ? 9.688 -14.695 -4.203 1 98.94 183 VAL A C 1
ATOM 1356 O O . VAL A 1 183 ? 10.758 -14.727 -4.82 1 98.94 183 VAL A O 1
ATOM 1359 N N . LEU A 1 184 ? 8.508 -15.008 -4.711 1 98.94 184 LEU A N 1
ATOM 1360 C CA . LEU A 1 184 ? 8.352 -15.398 -6.109 1 98.94 184 LEU A CA 1
ATOM 1361 C C . LEU A 1 184 ? 7.406 -14.453 -6.836 1 98.94 184 LEU A C 1
ATOM 1363 O O . LEU A 1 184 ? 6.219 -14.375 -6.5 1 98.94 184 LEU A O 1
ATOM 1367 N N . GLY A 1 185 ? 7.941 -13.742 -7.836 1 98.94 185 GLY A N 1
ATOM 1368 C CA . GLY A 1 185 ? 7.152 -12.742 -8.531 1 98.94 185 GLY A CA 1
ATOM 1369 C C . GLY A 1 185 ? 6.957 -13.055 -10.008 1 98.94 185 GLY A C 1
ATOM 1370 O O . GLY A 1 185 ? 7.816 -13.68 -10.633 1 98.94 185 GLY A O 1
ATOM 1371 N N . THR A 1 186 ? 5.828 -12.594 -10.562 1 98.94 186 THR A N 1
ATOM 1372 C CA . THR A 1 186 ? 5.551 -12.75 -11.984 1 98.94 186 THR A CA 1
ATOM 1373 C C . THR A 1 186 ? 4.926 -11.477 -12.555 1 98.94 186 THR A C 1
ATOM 1375 O O . THR A 1 186 ? 4.211 -10.766 -11.852 1 98.94 186 THR A O 1
ATOM 1378 N N . ASP A 1 187 ? 5.219 -11.211 -13.828 1 98.56 187 ASP A N 1
ATOM 1379 C CA . ASP A 1 187 ? 4.559 -10.117 -14.531 1 98.56 187 ASP A CA 1
ATOM 1380 C C . ASP A 1 187 ? 3.209 -10.562 -15.094 1 98.56 187 ASP A C 1
ATOM 1382 O O . ASP A 1 187 ? 2.484 -9.758 -15.688 1 98.56 187 ASP A O 1
ATOM 1386 N N . ALA A 1 188 ? 2.809 -11.781 -14.922 1 97.94 188 ALA A N 1
ATOM 1387 C CA . ALA A 1 188 ? 1.535 -12.305 -15.406 1 97.94 188 ALA A CA 1
ATOM 1388 C C . ALA A 1 188 ? 0.399 -11.969 -14.445 1 97.94 188 ALA A C 1
ATOM 1390 O O . ALA A 1 188 ? 0.641 -11.555 -13.305 1 97.94 188 ALA A O 1
ATOM 1391 N N . ALA A 1 189 ? -0.859 -12.172 -14.883 1 95.94 189 ALA A N 1
ATOM 1392 C CA . ALA A 1 189 ? -2.053 -11.898 -14.094 1 95.94 189 ALA A CA 1
ATOM 1393 C C . ALA A 1 189 ? -2.15 -12.844 -12.898 1 95.94 189 ALA A C 1
ATOM 1395 O O . ALA A 1 189 ? -2.732 -12.5 -11.867 1 95.94 189 ALA A O 1
ATOM 1396 N N . GLY A 1 190 ? -1.598 -13.961 -13.016 1 97.44 190 GLY A N 1
ATOM 1397 C CA . GLY A 1 190 ? -1.612 -14.969 -11.969 1 97.44 190 GLY A CA 1
ATOM 1398 C C . GLY A 1 190 ? -0.351 -15.812 -11.938 1 97.44 190 GLY A C 1
ATOM 1399 O O . GLY A 1 190 ? 0.416 -15.836 -12.906 1 97.44 190 GLY A O 1
ATOM 1400 N N . TRP A 1 191 ? -0.153 -16.469 -10.805 1 98.75 191 TRP A N 1
ATOM 1401 C CA . TRP A 1 191 ? 1.01 -17.328 -10.625 1 98.75 191 TRP A CA 1
ATOM 1402 C C . TRP A 1 191 ? 0.814 -18.672 -11.344 1 98.75 191 TRP A C 1
ATOM 1404 O O . TRP A 1 191 ? 1.712 -19.141 -12.047 1 98.75 191 TRP A O 1
ATOM 1414 N N . ASP A 1 192 ? -0.392 -19.234 -11.211 1 98.62 192 ASP A N 1
ATOM 1415 C CA . ASP A 1 192 ? -0.75 -20.5 -11.852 1 98.62 192 ASP A CA 1
ATOM 1416 C C . ASP A 1 192 ? -1.312 -20.25 -13.25 1 98.62 192 ASP A C 1
ATOM 1418 O O . ASP A 1 192 ? -1.437 -19.109 -13.688 1 98.62 192 ASP A O 1
ATOM 1422 N N . LEU A 1 193 ? -1.582 -21.375 -13.953 1 97.94 193 LEU A N 1
ATOM 1423 C CA . LEU A 1 193 ? -2.412 -21.266 -15.148 1 97.94 193 LEU A CA 1
ATOM 1424 C C . LEU A 1 193 ? -3.754 -20.625 -14.82 1 97.94 193 LEU A C 1
ATOM 1426 O O . LEU A 1 193 ? -4.195 -20.656 -13.672 1 97.94 193 LEU A O 1
ATOM 1430 N N . SER A 1 194 ? -4.348 -20.016 -15.828 1 96.5 194 SER A N 1
ATOM 1431 C CA . SER A 1 194 ? -5.629 -19.359 -15.594 1 96.5 194 SER A CA 1
ATOM 1432 C C . SER A 1 194 ? -6.668 -20.344 -15.07 1 96.5 194 SER A C 1
ATOM 1434 O O . SER A 1 194 ? -6.566 -21.547 -15.32 1 96.5 194 SER A O 1
ATOM 1436 N N . PHE A 1 195 ? -7.629 -19.859 -14.375 1 95.38 195 PHE A N 1
ATOM 1437 C CA . PHE A 1 195 ? -8.68 -20.688 -13.805 1 95.38 195 PHE A CA 1
ATOM 1438 C C . PHE A 1 195 ? -9.375 -21.5 -14.891 1 95.38 195 PHE A C 1
ATOM 1440 O O . PHE A 1 195 ? -9.664 -22.688 -14.695 1 95.38 195 PHE A O 1
ATOM 1447 N N . ALA A 1 196 ? -9.609 -20.859 -16.016 1 94.62 196 ALA A N 1
ATOM 1448 C CA . ALA A 1 196 ? -10.281 -21.531 -17.125 1 94.62 196 ALA A CA 1
ATOM 1449 C C . ALA A 1 196 ? -9.469 -22.734 -17.609 1 94.62 196 ALA A C 1
ATOM 1451 O O . ALA A 1 196 ? -10.016 -23.812 -17.859 1 94.62 196 ALA A O 1
ATOM 1452 N N . VAL A 1 197 ? -8.188 -22.531 -17.734 1 97.38 197 VAL A N 1
ATOM 1453 C CA . VAL A 1 197 ? -7.309 -23.578 -18.219 1 97.38 197 VAL A CA 1
ATOM 1454 C C . VAL A 1 197 ? -7.238 -24.719 -17.203 1 97.38 197 VAL A C 1
ATOM 1456 O O . VAL A 1 197 ? -7.344 -25.891 -17.562 1 97.38 197 VAL A O 1
ATOM 1459 N N . MET A 1 198 ? -7.105 -24.406 -15.953 1 97.81 198 MET A N 1
ATOM 1460 C CA . MET A 1 198 ? -7.035 -25.422 -14.898 1 97.81 198 MET A CA 1
ATOM 1461 C C . MET A 1 198 ? -8.344 -26.203 -14.812 1 97.81 198 MET A C 1
ATOM 1463 O O . MET A 1 198 ? -8.344 -27.422 -14.664 1 97.81 198 MET A O 1
ATOM 1467 N N . ALA A 1 199 ? -9.453 -25.484 -14.898 1 97.12 199 ALA A N 1
ATOM 1468 C CA . ALA A 1 199 ? -10.766 -26.125 -14.852 1 97.12 199 ALA A CA 1
ATOM 1469 C C . ALA A 1 199 ? -10.922 -27.125 -16 1 97.12 199 ALA A C 1
ATOM 1471 O O . ALA A 1 199 ? -11.438 -28.234 -15.805 1 97.12 199 ALA A O 1
ATOM 1472 N N . GLN A 1 200 ? -10.523 -26.734 -17.156 1 97.75 200 GLN A N 1
ATOM 1473 C CA . GLN A 1 200 ? -10.594 -27.609 -18.312 1 97.75 200 GLN A CA 1
ATOM 1474 C C . GLN A 1 200 ? -9.719 -28.84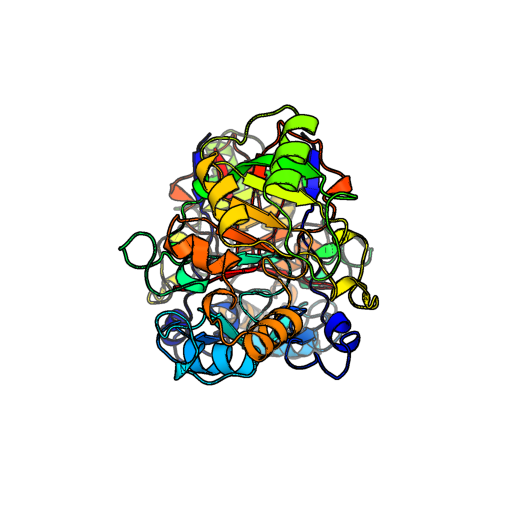4 -18.109 1 97.75 200 GLN A C 1
ATOM 1476 O O . GLN A 1 200 ? -10.148 -29.969 -18.391 1 97.75 200 GLN A O 1
ATOM 1481 N N . LYS A 1 201 ? -8.516 -28.641 -17.656 1 97.31 201 LYS A N 1
ATOM 1482 C CA . LYS A 1 201 ? -7.617 -29.766 -17.391 1 97.31 201 LYS A CA 1
ATOM 1483 C C . LYS A 1 201 ? -8.242 -30.734 -16.406 1 97.31 201 LYS A C 1
ATOM 1485 O O . LYS A 1 201 ? -8.141 -31.953 -16.562 1 97.31 201 LYS A O 1
ATOM 1490 N N . PHE A 1 202 ? -8.852 -30.219 -15.367 1 97.62 202 PHE A N 1
ATOM 1491 C CA . PHE A 1 202 ? -9.508 -31.047 -14.375 1 97.62 202 PHE A CA 1
ATOM 1492 C C . PHE A 1 202 ? -10.656 -31.828 -15 1 97.62 202 PHE A C 1
ATOM 1494 O O . PHE A 1 202 ? -10.82 -33.031 -14.734 1 97.62 202 PHE A O 1
ATOM 1501 N N . ARG A 1 203 ? -11.422 -31.156 -15.781 1 97.25 203 ARG A N 1
ATOM 1502 C CA . ARG A 1 203 ? -12.539 -31.812 -16.453 1 97.25 203 ARG A CA 1
ATOM 1503 C C . ARG A 1 203 ? -12.055 -32.938 -17.344 1 97.25 203 ARG A C 1
ATOM 1505 O O . ARG A 1 203 ? -12.68 -34 -17.422 1 97.25 203 ARG A O 1
ATOM 1512 N N . ASP A 1 204 ? -11 -32.719 -18 1 97.75 204 ASP A N 1
ATOM 1513 C CA . ASP A 1 204 ? -10.469 -33.688 -18.969 1 97.75 204 ASP A CA 1
ATOM 1514 C C . ASP A 1 204 ? -9.844 -34.906 -18.266 1 97.75 204 ASP A C 1
ATOM 1516 O O . ASP A 1 204 ? -9.891 -36 -18.766 1 97.75 204 ASP A O 1
ATOM 1520 N N . THR A 1 205 ? -9.266 -34.688 -17.109 1 97.12 205 THR A N 1
ATOM 1521 C CA . THR A 1 205 ? -8.414 -35.719 -16.531 1 97.12 205 THR A CA 1
ATOM 1522 C C . THR A 1 205 ? -9.039 -36.281 -15.25 1 97.12 205 THR A C 1
ATOM 1524 O O . THR A 1 205 ? -8.68 -37.375 -14.805 1 97.12 205 THR A O 1
ATOM 1527 N N . GLY A 1 206 ? -9.836 -35.5 -14.633 1 96.12 206 GLY A N 1
ATOM 1528 C CA . GLY A 1 206 ? -10.359 -35.844 -13.32 1 96.12 206 GLY A CA 1
ATOM 1529 C C . GLY A 1 206 ? -9.328 -35.75 -12.211 1 96.12 206 GLY A C 1
ATOM 1530 O O . GLY A 1 206 ? -9.609 -36.094 -11.062 1 96.12 206 GLY A O 1
ATOM 1531 N N . ASP A 1 207 ? -8.18 -35.281 -12.531 1 96.81 207 ASP A N 1
ATOM 1532 C CA . ASP A 1 207 ? -7.082 -35.125 -11.578 1 96.81 207 ASP A CA 1
ATOM 1533 C C . ASP A 1 207 ? -7.141 -33.781 -10.883 1 96.81 207 ASP A C 1
ATOM 1535 O O . ASP A 1 207 ? -6.793 -32.75 -11.469 1 96.81 207 ASP A O 1
ATOM 1539 N N . ASN A 1 208 ? -7.469 -33.719 -9.602 1 96.56 208 ASN A N 1
ATOM 1540 C CA . ASN A 1 208 ? -7.66 -32.438 -8.914 1 96.56 208 ASN A CA 1
ATOM 1541 C C . ASN A 1 208 ? -6.332 -31.844 -8.469 1 96.56 208 ASN A C 1
ATOM 1543 O O . ASN A 1 208 ? -6.293 -30.703 -7.973 1 96.56 208 ASN A O 1
ATOM 1547 N N . SER A 1 209 ? -5.215 -32.562 -8.672 1 95.56 209 SER A N 1
ATOM 1548 C CA . SER A 1 209 ? -3.91 -32.031 -8.305 1 95.56 209 SER A CA 1
ATOM 1549 C C . SER A 1 209 ? -3.516 -30.875 -9.219 1 95.56 209 SER A C 1
ATOM 1551 O O . SER A 1 209 ? -2.6 -30.125 -8.898 1 95.56 209 SER A O 1
ATOM 1553 N N . VAL A 1 210 ? -4.199 -30.703 -10.336 1 95.44 210 VAL A N 1
ATOM 1554 C CA . VAL A 1 210 ? -3.867 -29.656 -11.297 1 95.44 210 VAL A CA 1
ATOM 1555 C C . VAL A 1 210 ? -4.449 -28.328 -10.836 1 95.44 210 VAL A C 1
ATOM 1557 O O . VAL A 1 210 ? -4.113 -27.266 -11.383 1 95.44 210 VAL A O 1
ATOM 1560 N N . LEU A 1 211 ? -5.34 -28.422 -9.836 1 97.06 211 LEU A N 1
ATOM 1561 C CA . LEU A 1 211 ? -6.023 -27.203 -9.398 1 97.06 211 LEU A CA 1
ATOM 1562 C C . LEU A 1 211 ? -5.133 -26.391 -8.469 1 97.06 211 LEU A C 1
ATOM 1564 O O . LEU A 1 211 ? -4.957 -26.75 -7.301 1 97.06 211 LEU A O 1
ATOM 1568 N N . TRP A 1 212 ? -4.586 -25.328 -9.016 1 97.94 212 TRP A N 1
ATOM 1569 C CA . TRP A 1 212 ? -3.865 -24.281 -8.289 1 97.94 212 TRP A CA 1
ATOM 1570 C C . TRP A 1 212 ? -2.604 -24.844 -7.645 1 97.94 212 TRP A C 1
ATOM 1572 O O . TRP A 1 212 ? -2.258 -24.484 -6.52 1 97.94 212 TRP A O 1
ATOM 1582 N N . ASP A 1 213 ? -1.973 -25.781 -8.32 1 97.69 213 ASP A N 1
ATOM 1583 C CA . ASP A 1 213 ? -0.845 -26.531 -7.77 1 97.69 213 ASP A CA 1
ATOM 1584 C C . ASP A 1 213 ? 0.36 -25.609 -7.547 1 97.69 213 ASP A C 1
ATOM 1586 O O . ASP A 1 213 ? 1.137 -25.812 -6.613 1 97.69 213 ASP A O 1
ATOM 1590 N N . GLY A 1 214 ? 0.612 -24.594 -8.32 1 98.69 214 GLY A N 1
ATOM 1591 C CA . GLY A 1 214 ? 1.694 -23.641 -8.117 1 98.69 214 GLY A CA 1
ATOM 1592 C C . GLY A 1 214 ? 1.603 -22.906 -6.789 1 98.69 214 GLY A C 1
ATOM 1593 O O . GLY A 1 214 ? 2.547 -22.922 -5.996 1 98.69 214 GLY A O 1
ATOM 1594 N N . HIS A 1 215 ? 0.448 -22.312 -6.543 1 98.75 215 HIS A N 1
ATOM 1595 C CA . HIS A 1 215 ? 0.228 -21.625 -5.27 1 98.75 215 HIS A CA 1
ATOM 1596 C C . HIS A 1 215 ? 0.341 -22.609 -4.102 1 98.75 215 HIS A C 1
ATOM 1598 O O . HIS A 1 215 ? 1.004 -22.312 -3.104 1 98.75 215 HIS A O 1
ATOM 1604 N N . ARG A 1 216 ? -0.283 -23.734 -4.219 1 98.19 216 ARG A N 1
ATOM 1605 C CA . ARG A 1 216 ? -0.386 -24.672 -3.111 1 98.19 216 ARG A CA 1
ATOM 1606 C C . ARG A 1 216 ? 0.976 -25.266 -2.766 1 98.19 216 ARG A C 1
ATOM 1608 O O . ARG A 1 216 ? 1.164 -25.812 -1.676 1 98.19 216 ARG A O 1
ATOM 1615 N N . ALA A 1 217 ? 1.894 -25.219 -3.697 1 98.62 217 ALA A N 1
ATOM 1616 C CA . ALA A 1 217 ? 3.266 -25.594 -3.371 1 98.62 217 ALA A CA 1
ATOM 1617 C C . ALA A 1 217 ? 3.781 -24.812 -2.168 1 98.62 217 ALA A C 1
ATOM 1619 O O . ALA A 1 217 ? 4.629 -25.297 -1.418 1 98.62 217 ALA A O 1
ATOM 1620 N N . GLY A 1 218 ? 3.26 -23.609 -1.942 1 98.25 218 GLY A N 1
ATOM 1621 C CA . GLY A 1 218 ? 3.623 -22.781 -0.802 1 98.25 218 GLY A CA 1
ATOM 1622 C C . GLY A 1 218 ? 3.236 -23.406 0.529 1 98.25 218 GLY A C 1
ATOM 1623 O O . GLY A 1 218 ? 3.74 -22.984 1.577 1 98.25 218 GLY A O 1
ATOM 1624 N N . ARG A 1 219 ? 2.311 -24.344 0.489 1 98.19 219 ARG A N 1
ATOM 1625 C CA . ARG A 1 219 ? 1.955 -25.078 1.703 1 98.19 219 ARG A CA 1
ATOM 1626 C C . ARG A 1 219 ? 3.068 -26.031 2.111 1 98.19 219 ARG A C 1
ATOM 1628 O O . ARG A 1 219 ? 3.221 -26.344 3.293 1 98.19 219 ARG A O 1
ATOM 1635 N N . GLU A 1 220 ? 3.783 -26.5 1.096 1 98.06 220 GLU A N 1
ATOM 1636 C CA . GLU A 1 220 ? 4.875 -27.453 1.325 1 98.06 220 GLU A CA 1
ATOM 1637 C C . GLU A 1 220 ? 6.156 -26.719 1.72 1 98.06 220 GLU A C 1
ATOM 1639 O O . GLU A 1 220 ? 6.871 -27.156 2.625 1 98.06 220 GLU A O 1
ATOM 1644 N N . ARG A 1 221 ? 6.434 -25.703 1.027 1 98.5 221 ARG A N 1
ATOM 1645 C CA . ARG A 1 221 ? 7.547 -24.812 1.306 1 98.5 221 ARG A CA 1
ATOM 1646 C C . ARG A 1 221 ? 7.105 -23.359 1.253 1 98.5 221 ARG A C 1
ATOM 1648 O O . ARG A 1 221 ? 6.684 -22.859 0.202 1 98.5 221 ARG A O 1
ATOM 1655 N N . GLU A 1 222 ? 7.234 -22.703 2.338 1 98.75 222 GLU A N 1
ATOM 1656 C CA . GLU A 1 222 ? 6.688 -21.344 2.443 1 98.75 222 GLU A CA 1
ATOM 1657 C C . GLU A 1 222 ? 7.371 -20.391 1.462 1 98.75 222 GLU A C 1
ATOM 1659 O O . GLU A 1 222 ? 8.602 -20.328 1.414 1 98.75 222 GLU A O 1
ATOM 1664 N N . VAL A 1 223 ? 6.582 -19.719 0.71 1 98.88 223 VAL A N 1
ATOM 1665 C CA . VAL A 1 223 ? 7.008 -18.641 -0.182 1 98.88 223 VAL A CA 1
ATOM 1666 C C . VAL A 1 223 ? 5.984 -17.516 -0.15 1 98.88 223 VAL A C 1
ATOM 1668 O O . VAL A 1 223 ? 4.844 -17.703 0.271 1 98.88 223 VAL A O 1
ATOM 1671 N N . PHE A 1 224 ? 6.363 -16.328 -0.449 1 98.94 224 PHE A N 1
ATOM 1672 C CA . PHE A 1 224 ? 5.488 -15.203 -0.737 1 98.94 224 PHE A CA 1
ATOM 1673 C C . PHE A 1 224 ? 5.398 -14.953 -2.238 1 98.94 224 PHE A C 1
ATOM 1675 O O . PHE A 1 224 ? 6.422 -14.836 -2.916 1 98.94 224 PHE A O 1
ATOM 1682 N N . ILE A 1 225 ? 4.18 -14.914 -2.738 1 98.94 225 ILE A N 1
ATOM 1683 C CA . ILE A 1 225 ? 4 -14.766 -4.18 1 98.94 225 ILE A CA 1
ATOM 1684 C C . ILE A 1 225 ? 3.561 -13.344 -4.504 1 98.94 225 ILE A C 1
ATOM 1686 O O . ILE A 1 225 ? 2.709 -12.773 -3.816 1 98.94 225 ILE A O 1
ATOM 1690 N N . VAL A 1 226 ? 4.191 -12.766 -5.477 1 98.94 226 VAL A N 1
ATOM 1691 C CA . VAL A 1 226 ? 3.859 -11.43 -5.961 1 98.94 226 VAL A CA 1
ATOM 1692 C C . VAL A 1 226 ? 3.391 -11.508 -7.41 1 98.94 226 VAL A C 1
ATOM 1694 O O . VAL A 1 226 ? 4.082 -12.07 -8.266 1 98.94 226 VAL A O 1
ATOM 1697 N N . GLN A 1 227 ? 2.209 -11 -7.66 1 98.69 227 GLN A N 1
ATOM 1698 C CA . GLN A 1 227 ? 1.619 -11.109 -8.992 1 98.69 227 GLN A CA 1
ATOM 1699 C C . GLN A 1 227 ? 1.392 -9.734 -9.609 1 98.69 227 GLN A C 1
ATOM 1701 O O . GLN A 1 227 ? 1.361 -8.727 -8.898 1 98.69 227 GLN A O 1
ATOM 1706 N N . GLN A 1 228 ? 1.285 -9.711 -10.922 1 97.69 228 GLN A N 1
ATOM 1707 C CA . GLN A 1 228 ? 0.939 -8.531 -11.711 1 97.69 228 GLN A CA 1
ATOM 1708 C C . GLN A 1 228 ? 2.014 -7.453 -11.594 1 97.69 228 GLN A C 1
ATOM 1710 O O . GLN A 1 228 ? 1.701 -6.273 -11.398 1 97.69 228 GLN A O 1
ATOM 1715 N N . LEU A 1 229 ? 3.256 -7.902 -11.609 1 98.69 229 LEU A N 1
ATOM 1716 C CA . LEU A 1 229 ? 4.363 -6.953 -11.664 1 98.69 229 LEU A CA 1
ATOM 1717 C C . LEU A 1 229 ? 4.453 -6.301 -13.039 1 98.69 229 LEU A C 1
ATOM 1719 O O . LEU A 1 229 ? 4.051 -6.898 -14.039 1 98.69 229 LEU A O 1
ATOM 1723 N N . SER A 1 230 ? 4.977 -5.086 -13.039 1 97.75 230 SER A N 1
ATOM 1724 C CA . SER A 1 230 ? 5.164 -4.344 -14.281 1 97.75 230 SER A CA 1
ATOM 1725 C C . SER A 1 230 ? 6.598 -3.832 -14.406 1 97.75 230 SER A C 1
ATOM 1727 O O . SER A 1 230 ? 7.355 -3.846 -13.438 1 97.75 230 SER A O 1
ATOM 1729 N N . ASN A 1 231 ? 7.008 -3.51 -15.609 1 98.44 231 ASN A N 1
ATOM 1730 C CA . ASN A 1 231 ? 8.242 -2.779 -15.875 1 98.44 231 ASN A CA 1
ATOM 1731 C C . ASN A 1 231 ? 9.477 -3.615 -15.547 1 98.44 231 ASN A C 1
ATOM 1733 O O . ASN A 1 231 ? 10.5 -3.078 -15.133 1 98.44 231 ASN A O 1
ATOM 1737 N N . LEU A 1 232 ? 9.391 -4.957 -15.703 1 98.69 232 LEU A N 1
ATOM 1738 C CA . LEU A 1 232 ? 10.531 -5.82 -15.406 1 98.69 232 LEU A CA 1
ATOM 1739 C C . LEU A 1 232 ? 11.648 -5.621 -16.422 1 98.69 232 LEU A C 1
ATOM 1741 O O . LEU A 1 232 ? 12.82 -5.891 -16.141 1 98.69 232 LEU A O 1
ATOM 1745 N N . ALA A 1 233 ? 11.32 -5.094 -17.578 1 98.19 233 ALA A N 1
ATOM 1746 C CA . ALA A 1 233 ? 12.289 -4.832 -18.641 1 98.19 233 ALA A CA 1
ATOM 1747 C C . ALA A 1 233 ? 13.352 -3.836 -18.188 1 98.19 233 ALA A C 1
ATOM 1749 O O . ALA A 1 233 ? 14.477 -3.838 -18.688 1 98.19 233 ALA A O 1
ATOM 1750 N N . ALA A 1 234 ? 13.031 -3.006 -17.266 1 98.5 234 ALA A N 1
ATOM 1751 C CA . ALA A 1 234 ? 13.922 -1.934 -16.828 1 98.5 234 ALA A CA 1
ATOM 1752 C C . ALA A 1 234 ? 14.961 -2.453 -15.836 1 98.5 234 ALA A C 1
ATOM 1754 O O . ALA A 1 234 ? 15.93 -1.757 -15.523 1 98.5 234 ALA A O 1
ATOM 1755 N N . LEU A 1 235 ? 14.859 -3.705 -15.398 1 98.62 235 LEU A N 1
ATOM 1756 C CA . LEU A 1 235 ? 15.703 -4.234 -14.336 1 98.62 235 LEU A CA 1
ATOM 1757 C C . LEU A 1 235 ? 16.969 -4.875 -14.906 1 98.62 235 LEU A C 1
ATOM 1759 O O . LEU A 1 235 ? 16.922 -5.48 -15.984 1 98.62 235 LEU A O 1
ATOM 1763 N N . PRO A 1 236 ? 18.109 -4.762 -14.227 1 98.44 236 PRO A N 1
ATOM 1764 C CA . PRO A 1 236 ? 19.203 -5.684 -14.516 1 98.44 236 PRO A CA 1
ATOM 1765 C C . PRO A 1 236 ? 18.875 -7.129 -14.148 1 98.44 236 PRO A C 1
ATOM 1767 O O . PRO A 1 236 ? 17.922 -7.383 -13.414 1 98.44 236 PRO A O 1
ATOM 1770 N N . PRO A 1 237 ? 19.656 -8.047 -14.688 1 98.56 237 PRO A N 1
ATOM 1771 C CA . PRO A 1 237 ? 19.344 -9.453 -14.422 1 98.56 237 PRO A CA 1
ATOM 1772 C C . PRO A 1 237 ? 19.562 -9.852 -12.969 1 98.56 237 PRO A C 1
ATOM 1774 O O . PRO A 1 237 ? 18.922 -10.789 -12.477 1 98.56 237 PRO A O 1
ATOM 1777 N N . SER A 1 238 ? 20.516 -9.203 -12.297 1 98.5 238 SER A N 1
ATOM 1778 C CA . SER A 1 238 ? 20.812 -9.508 -10.898 1 98.5 238 SER A CA 1
ATOM 1779 C C . SER A 1 238 ? 21.578 -8.352 -10.242 1 98.5 238 SER A C 1
ATOM 1781 O O . SER A 1 238 ? 21.844 -7.336 -10.875 1 98.5 238 SER A O 1
ATOM 1783 N N . GLY A 1 239 ? 21.75 -8.492 -8.852 1 97.88 239 GLY A N 1
ATOM 1784 C CA . GLY A 1 239 ? 22.609 -7.535 -8.156 1 97.88 239 GLY A CA 1
ATOM 1785 C C . GLY A 1 239 ? 21.844 -6.332 -7.629 1 97.88 239 GLY A C 1
ATOM 1786 O O . GLY A 1 239 ? 22.406 -5.242 -7.5 1 97.88 239 GLY A O 1
ATOM 1787 N N . PHE A 1 240 ? 20.609 -6.434 -7.359 1 98.56 240 PHE A N 1
ATOM 1788 C CA . PHE A 1 240 ? 19.797 -5.34 -6.836 1 98.56 240 PHE A CA 1
ATOM 1789 C C . PHE A 1 240 ? 18.828 -5.844 -5.785 1 98.56 240 PHE A C 1
ATOM 1791 O O . PHE A 1 240 ? 18.688 -7.055 -5.578 1 98.56 240 PHE A O 1
ATOM 1798 N N . HIS A 1 241 ? 18.203 -4.941 -4.98 1 98.75 241 HIS A N 1
ATOM 1799 C CA . HIS A 1 241 ? 17.188 -5.273 -3.982 1 98.75 241 HIS A CA 1
ATOM 1800 C C . HIS A 1 241 ? 15.812 -4.785 -4.41 1 98.75 241 HIS A C 1
ATOM 1802 O O . HIS A 1 241 ? 15.695 -3.818 -5.164 1 98.75 241 HIS A O 1
ATOM 1808 N N . VAL A 1 242 ? 14.852 -5.5 -4.047 1 98.94 242 VAL A N 1
ATOM 1809 C CA . VAL A 1 242 ? 13.477 -5.062 -4.262 1 98.94 242 VAL A CA 1
ATOM 1810 C C . VAL A 1 242 ? 12.75 -4.984 -2.922 1 98.94 242 VAL A C 1
ATOM 1812 O O . VAL A 1 242 ? 12.898 -5.867 -2.072 1 98.94 242 VAL A O 1
ATOM 1815 N N . ALA A 1 243 ? 12.016 -3.889 -2.658 1 98.94 243 ALA A N 1
ATOM 1816 C CA . ALA A 1 243 ? 11.062 -3.768 -1.562 1 98.94 243 ALA A CA 1
ATOM 1817 C C . ALA A 1 243 ? 9.664 -4.184 -2.006 1 98.94 243 ALA A C 1
ATOM 1819 O O . ALA A 1 243 ? 9.086 -3.576 -2.908 1 98.94 243 ALA A O 1
ATOM 1820 N N . PHE A 1 244 ? 9.094 -5.203 -1.401 1 98.88 244 PHE A N 1
ATOM 1821 C CA . PHE A 1 244 ? 7.758 -5.715 -1.677 1 98.88 244 PHE A CA 1
ATOM 1822 C C . PHE A 1 244 ? 6.801 -5.363 -0.545 1 98.88 244 PHE A C 1
ATOM 1824 O O . PHE A 1 244 ? 5.996 -6.195 -0.124 1 98.88 244 PHE A O 1
ATOM 1831 N N . PHE A 1 245 ? 6.77 -4.199 0.011 1 98.62 245 PHE A N 1
ATOM 1832 C CA . PHE A 1 245 ? 6.035 -3.854 1.222 1 98.62 245 PHE A CA 1
ATOM 1833 C C . PHE A 1 245 ? 4.555 -3.637 0.916 1 98.62 245 PHE A C 1
ATOM 1835 O O . PHE A 1 245 ? 4.188 -2.652 0.272 1 98.62 245 PHE A O 1
ATOM 1842 N N . PRO A 1 246 ? 3.691 -4.488 1.366 1 98.88 246 PRO A N 1
ATOM 1843 C CA . PRO A 1 246 ? 2.25 -4.293 1.198 1 98.88 246 PRO A CA 1
ATOM 1844 C C . PRO A 1 246 ? 1.653 -3.363 2.254 1 98.88 246 PRO A C 1
ATOM 1846 O O . PRO A 1 246 ? 2.281 -3.115 3.287 1 98.88 246 PRO A O 1
ATOM 1849 N N . ILE A 1 247 ? 0.495 -2.777 1.914 1 98.69 247 ILE A N 1
ATOM 1850 C CA . ILE A 1 247 ? -0.211 -2.135 3.018 1 98.69 247 ILE A CA 1
ATOM 1851 C C . ILE A 1 247 ? -0.436 -3.143 4.141 1 98.69 247 ILE A C 1
ATOM 1853 O O . ILE A 1 247 ? -0.497 -4.352 3.898 1 98.69 247 ILE A O 1
ATOM 1857 N N . LYS A 1 248 ? -0.516 -2.672 5.355 1 98.69 248 LYS A N 1
ATOM 1858 C CA . LYS A 1 248 ? -0.475 -3.525 6.539 1 98.69 248 LYS A CA 1
ATOM 1859 C C . LYS A 1 248 ? -1.883 -3.889 7.008 1 98.69 248 LYS A C 1
ATOM 1861 O O . LYS A 1 248 ? -2.375 -3.342 7.996 1 98.69 248 LYS A O 1
ATOM 1866 N N . LEU A 1 249 ? -2.514 -4.848 6.371 1 98.69 249 LEU A N 1
ATOM 1867 C CA . LEU A 1 249 ? -3.879 -5.281 6.645 1 98.69 249 LEU A CA 1
ATOM 1868 C C . LEU A 1 249 ? -3.896 -6.438 7.637 1 98.69 249 LEU A C 1
ATOM 1870 O O . LEU A 1 249 ? -3.264 -7.473 7.402 1 98.69 249 LEU A O 1
ATOM 1874 N N . ALA A 1 250 ? -4.617 -6.301 8.68 1 98.62 250 ALA A N 1
ATOM 1875 C CA . ALA A 1 250 ? -4.656 -7.297 9.75 1 98.62 250 ALA A CA 1
ATOM 1876 C C . ALA A 1 250 ? -5.285 -8.602 9.266 1 98.62 250 ALA A C 1
ATOM 1878 O O . ALA A 1 250 ? -6.328 -8.586 8.609 1 98.62 250 ALA A O 1
ATOM 1879 N N . ARG A 1 251 ? -4.562 -9.703 9.508 1 98.5 251 ARG A N 1
ATOM 1880 C CA . ARG A 1 251 ? -5.078 -11.062 9.344 1 98.5 251 ARG A CA 1
ATOM 1881 C C . ARG A 1 251 ? -5.352 -11.359 7.871 1 98.5 251 ARG A C 1
ATOM 1883 O O . ARG A 1 251 ? -6.148 -12.242 7.551 1 98.5 251 ARG A O 1
ATOM 1890 N N . ALA A 1 252 ? -4.715 -10.656 7.023 1 98.88 252 ALA A N 1
ATOM 1891 C CA . ALA A 1 252 ? -5.062 -10.766 5.609 1 98.88 252 ALA A CA 1
ATOM 1892 C C . ALA A 1 252 ? -4.184 -11.797 4.902 1 98.88 252 ALA A C 1
ATOM 1894 O O . ALA A 1 252 ? -2.996 -11.914 5.203 1 98.88 252 ALA A O 1
ATOM 1895 N N . SER A 1 253 ? -4.77 -12.422 3.873 1 98.94 253 SER A N 1
ATOM 1896 C CA . SER A 1 253 ? -4.082 -13.422 3.057 1 98.94 253 SER A CA 1
ATOM 1897 C C . SER A 1 253 ? -3.217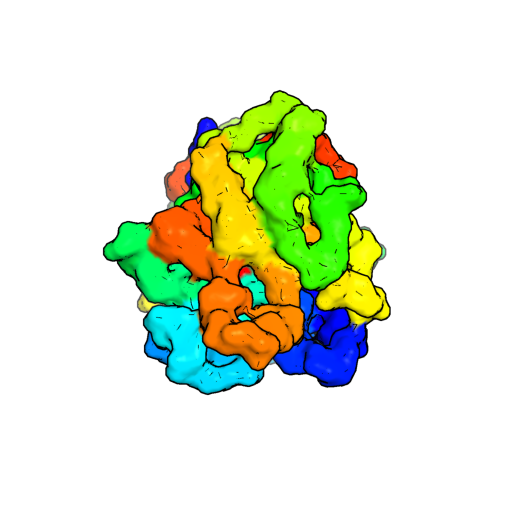 -12.758 1.99 1 98.94 253 SER A C 1
ATOM 1899 O O . SER A 1 253 ? -2.354 -13.406 1.396 1 98.94 253 SER A O 1
ATOM 1901 N N . ALA A 1 254 ? -3.457 -11.547 1.719 1 98.94 254 ALA A N 1
ATOM 1902 C CA . ALA A 1 254 ? -2.732 -10.75 0.734 1 98.94 254 ALA A CA 1
ATOM 1903 C C . ALA A 1 254 ? -2.949 -9.258 0.97 1 98.94 254 ALA A C 1
ATOM 1905 O O . ALA A 1 254 ? -3.758 -8.867 1.815 1 98.94 254 ALA A O 1
ATOM 1906 N N . ALA A 1 255 ? -2.211 -8.5 0.272 1 98.88 255 ALA A N 1
ATOM 1907 C CA . ALA A 1 255 ? -2.469 -7.062 0.213 1 98.88 255 ALA A CA 1
ATOM 1908 C C . ALA A 1 255 ? -1.738 -6.422 -0.963 1 98.88 255 ALA A C 1
ATOM 1910 O O . ALA A 1 255 ? -0.65 -6.863 -1.34 1 98.88 255 ALA A O 1
ATOM 1911 N N . PRO A 1 256 ? -2.348 -5.375 -1.543 1 98.75 256 PRO A N 1
ATOM 1912 C CA . PRO A 1 256 ? -1.637 -4.59 -2.555 1 98.75 256 PRO A CA 1
ATOM 1913 C C . PRO A 1 256 ? -0.356 -3.953 -2.018 1 98.75 256 PRO A C 1
ATOM 1915 O O . PRO A 1 256 ? -0.279 -3.617 -0.834 1 98.75 256 PRO A O 1
ATOM 1918 N N . ALA A 1 257 ? 0.596 -3.854 -2.877 1 98.69 257 ALA A N 1
ATOM 1919 C CA . ALA A 1 257 ? 1.907 -3.338 -2.492 1 98.69 257 ALA A CA 1
ATOM 1920 C C . ALA A 1 257 ? 2.436 -2.354 -3.533 1 98.69 257 ALA A C 1
ATOM 1922 O O . ALA A 1 257 ? 2.094 -2.447 -4.715 1 98.69 257 ALA A O 1
ATOM 1923 N N . ARG A 1 258 ? 3.143 -1.353 -3.084 1 98.81 258 ARG A N 1
ATOM 1924 C CA . ARG A 1 258 ? 4.043 -0.62 -3.971 1 98.81 258 ARG A CA 1
ATOM 1925 C C . ARG A 1 258 ? 5.406 -1.294 -4.043 1 98.81 258 ARG A C 1
ATOM 1927 O O . ARG A 1 258 ? 6.238 -1.123 -3.146 1 98.81 258 ARG A O 1
ATOM 1934 N N . VAL A 1 259 ? 5.652 -1.998 -5.098 1 98.94 259 VAL A N 1
ATOM 1935 C CA . VAL A 1 259 ? 6.883 -2.762 -5.266 1 98.94 259 VAL A CA 1
ATOM 1936 C C . VAL A 1 259 ? 7.926 -1.912 -5.992 1 98.94 259 VAL A C 1
ATOM 1938 O O . VAL A 1 259 ? 7.672 -1.424 -7.094 1 98.94 259 VAL A O 1
ATOM 1941 N N . VAL A 1 260 ? 9.109 -1.723 -5.375 1 98.94 260 VAL A N 1
ATOM 1942 C CA . VAL A 1 260 ? 10.133 -0.812 -5.887 1 98.94 260 VAL A CA 1
ATOM 1943 C C . VAL A 1 260 ? 11.492 -1.504 -5.883 1 98.94 260 VAL A C 1
ATOM 1945 O O . VAL A 1 260 ? 11.898 -2.082 -4.875 1 98.94 260 VAL A O 1
ATOM 1948 N N . ALA A 1 261 ? 12.188 -1.483 -6.953 1 98.88 261 ALA A N 1
ATOM 1949 C CA . ALA A 1 261 ? 13.555 -1.988 -7.039 1 98.88 261 ALA A CA 1
ATOM 1950 C C . ALA A 1 261 ? 14.562 -0.889 -6.727 1 98.88 261 ALA A C 1
ATOM 1952 O O . ALA A 1 261 ? 14.398 0.256 -7.156 1 98.88 261 ALA A O 1
ATOM 1953 N N . PHE A 1 262 ? 15.508 -1.202 -5.941 1 98.62 262 PHE A N 1
ATOM 1954 C CA . PHE A 1 262 ? 16.688 -0.384 -5.645 1 98.62 262 PHE A CA 1
ATOM 1955 C C . PHE A 1 262 ? 17.891 -0.873 -6.43 1 98.62 262 PHE A C 1
ATOM 1957 O O . PHE A 1 262 ? 18.484 -1.896 -6.086 1 98.62 262 PHE A O 1
ATOM 1964 N N . VAL A 1 263 ? 18.281 -0.182 -7.48 1 98.19 263 VAL A N 1
ATOM 1965 C CA . VAL A 1 263 ? 19.281 -0.66 -8.414 1 98.19 263 VAL A CA 1
ATOM 1966 C C . VAL A 1 263 ? 20.547 0.186 -8.281 1 98.19 263 VAL A C 1
ATOM 1968 O O . VAL A 1 263 ? 20.484 1.414 -8.203 1 98.19 263 VAL A O 1
ATOM 1971 N N . MET B 1 1 ? 22.078 -2.643 8.008 1 90.19 1 MET B N 1
ATOM 1972 C CA . MET B 1 1 ? 20.875 -1.866 7.734 1 90.19 1 MET B CA 1
ATOM 1973 C C . MET B 1 1 ? 19.656 -2.49 8.414 1 90.19 1 MET B C 1
ATOM 1975 O O . MET B 1 1 ? 19.438 -3.699 8.312 1 90.19 1 MET B O 1
ATOM 1979 N N . GLU B 1 2 ? 19 -1.728 9.258 1 96.94 2 GLU B N 1
ATOM 1980 C CA . GLU B 1 2 ? 17.797 -2.143 9.953 1 96.94 2 GLU B CA 1
ATOM 1981 C C . GLU B 1 2 ? 16.562 -1.477 9.352 1 96.94 2 GLU B C 1
ATOM 1983 O O . GLU B 1 2 ? 16.578 -0.288 9.031 1 96.94 2 GLU B O 1
ATOM 1988 N N . LEU B 1 3 ? 15.547 -2.312 9.133 1 98.75 3 LEU B N 1
ATOM 1989 C CA . LEU B 1 3 ? 14.273 -1.784 8.68 1 98.75 3 LEU B CA 1
ATOM 1990 C C . LEU B 1 3 ? 13.32 -1.562 9.852 1 98.75 3 LEU B C 1
ATOM 1992 O O . LEU B 1 3 ? 13.141 -2.451 10.688 1 98.75 3 LEU B O 1
ATOM 1996 N N . ILE B 1 4 ? 12.719 -0.394 9.945 1 98.81 4 ILE B N 1
ATOM 1997 C CA . ILE B 1 4 ? 11.766 -0.073 11.008 1 98.81 4 ILE B CA 1
ATOM 1998 C C . ILE B 1 4 ? 10.406 0.247 10.398 1 98.81 4 ILE B C 1
ATOM 2000 O O . ILE B 1 4 ? 10.289 1.13 9.547 1 98.81 4 ILE B O 1
ATOM 2004 N N . ASP B 1 5 ? 9.414 -0.502 10.812 1 98.81 5 ASP B N 1
ATOM 2005 C CA . ASP B 1 5 ? 8.047 -0.303 10.352 1 98.81 5 ASP B CA 1
ATOM 2006 C C . ASP B 1 5 ? 7.406 0.904 11.031 1 98.81 5 ASP B C 1
ATOM 2008 O O . ASP B 1 5 ? 7.266 0.929 12.258 1 98.81 5 ASP B O 1
ATOM 2012 N N . LEU B 1 6 ? 7.004 1.88 10.25 1 98.88 6 LEU B N 1
ATOM 2013 C CA . LEU B 1 6 ? 6.414 3.1 10.797 1 98.88 6 LEU B CA 1
ATOM 2014 C C . LEU B 1 6 ? 4.926 3.176 10.469 1 98.88 6 LEU B C 1
ATOM 2016 O O . LEU B 1 6 ? 4.344 4.262 10.461 1 98.88 6 LEU B O 1
ATOM 2020 N N . THR B 1 7 ? 4.324 2.08 10.133 1 98.69 7 THR B N 1
ATOM 2021 C CA . THR B 1 7 ? 2.971 2.012 9.594 1 98.69 7 THR B CA 1
ATOM 2022 C C . THR B 1 7 ? 2.006 1.421 10.617 1 98.69 7 THR B C 1
ATOM 2024 O O . THR B 1 7 ? 2.301 0.397 11.234 1 98.69 7 THR B O 1
ATOM 2027 N N . ARG B 1 8 ? 0.897 2.059 10.773 1 97.56 8 ARG B N 1
ATOM 2028 C CA . ARG B 1 8 ? -0.163 1.49 11.602 1 97.56 8 ARG B CA 1
ATOM 2029 C C . ARG B 1 8 ? -0.817 0.298 10.906 1 97.56 8 ARG B C 1
ATOM 2031 O O . ARG B 1 8 ? -0.999 0.305 9.688 1 97.56 8 ARG B O 1
ATOM 2038 N N . THR B 1 9 ? -1.188 -0.696 11.719 1 97.88 9 THR B N 1
ATOM 2039 C CA . THR B 1 9 ? -1.946 -1.829 11.195 1 97.88 9 THR B CA 1
ATOM 2040 C C . THR B 1 9 ? -3.389 -1.427 10.906 1 97.88 9 THR B C 1
ATOM 2042 O O . THR B 1 9 ? -4.043 -0.798 11.742 1 97.88 9 THR B O 1
ATOM 2045 N N . LEU B 1 10 ? -3.832 -1.711 9.727 1 98 10 LEU B N 1
ATOM 2046 C CA . LEU B 1 10 ? -5.242 -1.521 9.398 1 98 10 LEU B CA 1
ATOM 2047 C C . LEU B 1 10 ? -6.082 -2.689 9.898 1 98 10 LEU B C 1
ATOM 2049 O O . LEU B 1 10 ? -6.203 -3.711 9.219 1 98 10 LEU B O 1
ATOM 2053 N N . ASP B 1 11 ? -6.617 -2.516 11.039 1 97.94 11 ASP B N 1
ATOM 2054 C CA . ASP B 1 11 ? -7.461 -3.539 11.648 1 97.94 11 ASP B CA 1
ATOM 2055 C C . ASP B 1 11 ? -8.93 -3.129 11.609 1 97.94 11 ASP B C 1
ATOM 2057 O O . ASP B 1 11 ? -9.336 -2.17 12.266 1 97.94 11 ASP B O 1
ATOM 2061 N N . PRO B 1 12 ? -9.75 -3.889 10.859 1 97.81 12 PRO B N 1
ATOM 2062 C CA . PRO B 1 12 ? -11.164 -3.52 10.781 1 97.81 12 PRO B CA 1
ATOM 2063 C C . PRO B 1 12 ? -11.828 -3.443 12.156 1 97.81 12 PRO B C 1
ATOM 2065 O O . PRO B 1 12 ? -12.797 -2.697 12.336 1 97.81 12 PRO B O 1
ATOM 2068 N N . ALA B 1 13 ? -11.336 -4.121 13.133 1 96.88 13 ALA B N 1
ATOM 2069 C CA . ALA B 1 13 ? -11.891 -4.102 14.477 1 96.88 13 ALA B CA 1
ATOM 2070 C C . ALA B 1 13 ? -11.75 -2.719 15.109 1 96.88 13 ALA B C 1
ATOM 2072 O O . ALA B 1 13 ? -12.477 -2.381 16.047 1 96.88 13 ALA B O 1
ATOM 2073 N N . ASP B 1 14 ? -10.852 -1.926 14.625 1 96.12 14 ASP B N 1
ATOM 2074 C CA . ASP B 1 14 ? -10.617 -0.597 15.18 1 96.12 14 ASP B CA 1
ATOM 2075 C C . ASP B 1 14 ? -11.82 0.316 14.953 1 96.12 14 ASP B C 1
ATOM 2077 O O . ASP B 1 14 ? -11.992 1.312 15.664 1 96.12 14 ASP B O 1
ATOM 2081 N N . ARG B 1 15 ? -12.633 0.021 13.961 1 95.81 15 ARG B N 1
ATOM 2082 C CA . ARG B 1 15 ? -13.836 0.805 13.703 1 95.81 15 ARG B CA 1
ATOM 2083 C C . ARG B 1 15 ? -14.75 0.823 14.922 1 95.81 15 ARG B C 1
ATOM 2085 O O . ARG B 1 15 ? -15.414 1.828 15.195 1 95.81 15 ARG B O 1
ATOM 2092 N N . GLU B 1 16 ? -14.742 -0.238 15.672 1 94.44 16 GLU B N 1
ATOM 2093 C CA . GLU B 1 16 ? -15.633 -0.385 16.812 1 94.44 16 GLU B CA 1
ATOM 2094 C C . GLU B 1 16 ? -15.133 0.417 18.016 1 94.44 16 GLU B C 1
ATOM 2096 O O . GLU B 1 16 ? -15.867 0.634 18.984 1 94.44 16 GLU B O 1
ATOM 2101 N N . LEU B 1 17 ? -13.906 0.807 17.984 1 94.38 17 LEU B N 1
ATOM 2102 C CA . LEU B 1 17 ? -13.305 1.523 19.109 1 94.38 17 LEU B CA 1
ATOM 2103 C C . LEU B 1 17 ? -13.586 3.02 19 1 94.38 17 LEU B C 1
ATOM 2105 O O . LEU B 1 17 ? -13.328 3.768 19.953 1 94.38 17 LEU B O 1
ATOM 2109 N N . LEU B 1 18 ? -14.062 3.467 17.891 1 93.81 18 LEU B N 1
ATOM 2110 C CA . LEU B 1 18 ? -14.344 4.887 17.719 1 93.81 18 LEU B CA 1
ATOM 2111 C C . LEU B 1 18 ? -15.492 5.336 18.609 1 93.81 18 LEU B C 1
ATOM 2113 O O . LEU B 1 18 ? -16.516 4.645 18.703 1 93.81 18 LEU B O 1
ATOM 2117 N N . PRO B 1 19 ? -15.32 6.484 19.297 1 90.69 19 PRO B N 1
ATOM 2118 C CA . PRO B 1 19 ? -16.469 7.059 19.984 1 90.69 19 PRO B CA 1
ATOM 2119 C C . PRO B 1 19 ? -17.641 7.336 19.047 1 90.69 19 PRO B C 1
ATOM 2121 O O . PRO B 1 19 ? -17.453 7.531 17.844 1 90.69 19 PRO B O 1
ATOM 2124 N N . GLU B 1 20 ? -18.812 7.355 19.625 1 90.38 20 GLU B N 1
ATOM 2125 C CA . GLU B 1 20 ? -20.047 7.516 18.844 1 90.38 20 GLU B CA 1
ATOM 2126 C C . GLU B 1 20 ? -19.984 8.766 17.969 1 90.38 20 GLU B C 1
ATOM 2128 O O . GLU B 1 20 ? -20.359 8.734 16.797 1 90.38 20 GLU B O 1
ATOM 2133 N N . GLY B 1 21 ? -19.516 9.844 18.5 1 87.88 21 GLY B N 1
ATOM 2134 C CA . GLY B 1 21 ? -19.484 11.117 17.797 1 87.88 21 GLY B CA 1
ATOM 2135 C C . GLY B 1 21 ? -18.484 11.148 16.656 1 87.88 21 GLY B C 1
ATOM 2136 O O . GLY B 1 21 ? -18.516 12.047 15.82 1 87.88 21 GLY B O 1
ATOM 2137 N N . LEU B 1 22 ? -17.641 10.078 16.531 1 90.38 22 LEU B N 1
ATOM 2138 C CA . LEU B 1 22 ? -16.594 10.07 15.508 1 90.38 22 LEU B CA 1
ATOM 2139 C C . LEU B 1 22 ? -16.766 8.883 14.57 1 90.38 22 LEU B C 1
ATOM 2141 O O . LEU B 1 22 ? -15.844 8.555 13.812 1 90.38 22 LEU B O 1
ATOM 2145 N N . LYS B 1 23 ? -17.906 8.289 14.547 1 90.12 23 LYS B N 1
ATOM 2146 C CA . LYS B 1 23 ? -18.188 7.121 13.719 1 90.12 23 LYS B CA 1
ATOM 2147 C C . LYS B 1 23 ? -18.125 7.477 12.234 1 90.12 23 LYS B C 1
ATOM 2149 O O . LYS B 1 23 ? -17.828 6.629 11.398 1 90.12 23 LYS B O 1
ATOM 2154 N N . ALA B 1 24 ? -18.406 8.773 11.977 1 87.62 24 ALA B N 1
ATOM 2155 C CA . ALA B 1 24 ? -18.359 9.227 10.586 1 87.62 24 ALA B CA 1
ATOM 2156 C C . ALA B 1 24 ? -16.938 9.133 10.031 1 87.62 24 ALA B C 1
ATOM 2158 O O . ALA B 1 24 ? -16.734 9.117 8.812 1 87.62 24 ALA B O 1
ATOM 2159 N N . LEU B 1 25 ? -15.961 9.008 10.883 1 89.62 25 LEU B N 1
ATOM 2160 C CA . LEU B 1 25 ? -14.562 8.969 10.484 1 89.62 25 LEU B CA 1
ATOM 2161 C C . LEU B 1 25 ? -14.062 7.535 10.391 1 89.62 25 LEU B C 1
ATOM 2163 O O . LEU B 1 25 ? -12.867 7.301 10.188 1 89.62 25 LEU B O 1
ATOM 2167 N N . ALA B 1 26 ? -14.93 6.57 10.445 1 94.75 26 ALA B N 1
ATOM 2168 C CA . ALA B 1 26 ? -14.531 5.168 10.5 1 94.75 26 ALA B CA 1
ATOM 2169 C C . ALA B 1 26 ? -13.703 4.781 9.273 1 94.75 26 ALA B C 1
ATOM 2171 O O . ALA B 1 26 ? -12.719 4.047 9.391 1 94.75 26 ALA B O 1
ATOM 2172 N N . SER B 1 27 ? -14.008 5.316 8.117 1 95.62 27 SER B N 1
ATOM 2173 C CA . SER B 1 27 ? -13.375 4.898 6.867 1 95.62 27 SER B CA 1
ATOM 2174 C C . SER B 1 27 ? -11.961 5.445 6.75 1 95.62 27 SER B C 1
ATOM 2176 O O . SER B 1 27 ? -11.188 5.008 5.891 1 95.62 27 SER B O 1
ATOM 2178 N N . VAL B 1 28 ? -11.531 6.379 7.582 1 95.94 28 VAL B N 1
ATOM 2179 C CA . VAL B 1 28 ? -10.164 6.895 7.578 1 95.94 28 VAL B CA 1
ATOM 2180 C C . VAL B 1 28 ? -9.344 6.195 8.656 1 95.94 28 VAL B C 1
ATOM 2182 O O . VAL B 1 28 ? -8.125 6.379 8.742 1 95.94 28 VAL B O 1
ATOM 2185 N N . VAL B 1 29 ? -10.047 5.398 9.469 1 93.81 29 VAL B N 1
ATOM 2186 C CA . VAL B 1 29 ? -9.391 4.684 10.555 1 93.81 29 VAL B CA 1
ATOM 2187 C C . VAL B 1 29 ? -9.086 3.252 10.125 1 93.81 29 VAL B C 1
ATOM 2189 O O . VAL B 1 29 ? -7.973 2.758 10.328 1 93.81 29 VAL B O 1
ATOM 2192 N N . ALA B 1 30 ? -10.039 2.641 9.578 1 95.75 30 ALA B N 1
ATOM 2193 C CA . ALA B 1 30 ? -9.906 1.271 9.094 1 95.75 30 ALA B CA 1
ATOM 2194 C C . ALA B 1 30 ? -10.969 0.959 8.039 1 95.75 30 ALA B C 1
ATOM 2196 O O . ALA B 1 30 ? -12.078 1.491 8.094 1 95.75 30 ALA B O 1
ATOM 2197 N N . PRO B 1 31 ? -10.586 0.048 7.141 1 98 31 PRO B N 1
ATOM 2198 C CA . PRO B 1 31 ? -11.617 -0.388 6.191 1 98 31 PRO B CA 1
ATOM 2199 C C . PRO B 1 31 ? -12.586 -1.394 6.797 1 98 31 PRO B C 1
ATOM 2201 O O . PRO B 1 31 ? -12.32 -1.946 7.867 1 98 31 PRO B O 1
ATOM 2204 N N . SER B 1 32 ? -13.766 -1.504 6.125 1 98.31 32 SER B N 1
ATOM 2205 C CA . SER B 1 32 ? -14.562 -2.709 6.348 1 98.31 32 SER B CA 1
ATOM 2206 C C . SER B 1 32 ? -14.016 -3.885 5.539 1 98.31 32 SER B C 1
ATOM 2208 O O . SER B 1 32 ? -13.641 -3.725 4.379 1 98.31 32 SER B O 1
ATOM 2210 N N . VAL B 1 33 ? -13.945 -5.066 6.227 1 98.62 33 VAL B N 1
ATOM 2211 C CA . VAL B 1 33 ? -13.312 -6.199 5.555 1 98.62 33 VAL B CA 1
ATOM 2212 C C . VAL B 1 33 ? -14.164 -7.453 5.754 1 98.62 33 VAL B C 1
ATOM 2214 O O . VAL B 1 33 ? -14.602 -7.746 6.867 1 98.62 33 VAL B O 1
ATOM 2217 N N . THR B 1 34 ? -14.461 -8.133 4.672 1 98.62 34 THR B N 1
ATOM 2218 C CA . THR B 1 34 ? -14.961 -9.508 4.715 1 98.62 34 THR B CA 1
ATOM 2219 C C . THR B 1 34 ? -13.836 -10.5 4.441 1 98.62 34 THR B C 1
ATOM 2221 O O . THR B 1 34 ? -13.195 -10.445 3.389 1 98.62 34 THR B O 1
ATOM 2224 N N . TYR B 1 35 ? -13.656 -11.383 5.395 1 98.69 35 TYR B N 1
ATOM 2225 C CA . TYR B 1 35 ? -12.586 -12.375 5.293 1 98.69 35 TYR B CA 1
ATOM 2226 C C . TYR B 1 35 ? -13.125 -13.703 4.777 1 98.69 35 TYR B C 1
ATOM 2228 O O . TYR B 1 35 ? -14.141 -14.203 5.273 1 98.69 35 TYR B O 1
ATOM 2236 N N . SER B 1 36 ? -12.445 -14.25 3.785 1 98.75 36 SER B N 1
ATOM 2237 C CA . SER B 1 36 ? -12.695 -15.609 3.318 1 98.75 36 SER B CA 1
ATOM 2238 C C .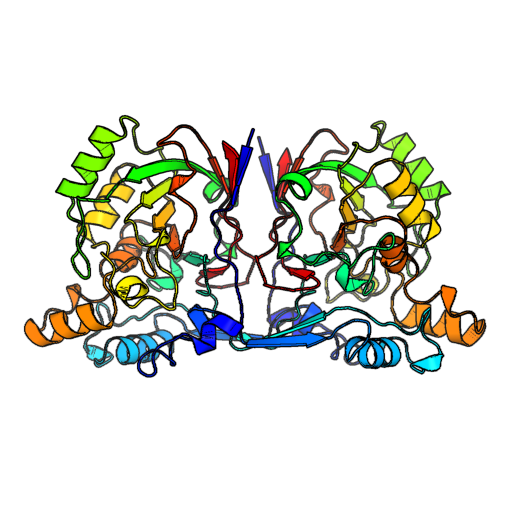 SER B 1 36 ? -11.539 -16.531 3.668 1 98.75 36 SER B C 1
ATOM 2240 O O . SER B 1 36 ? -10.453 -16.406 3.102 1 98.75 36 SER B O 1
ATOM 2242 N N . HIS B 1 37 ? -11.789 -17.391 4.555 1 98.5 37 HIS B N 1
ATOM 2243 C CA . HIS B 1 37 ? -10.766 -18.328 4.996 1 98.5 37 HIS B CA 1
ATOM 2244 C C . HIS B 1 37 ? -10.695 -19.547 4.082 1 98.5 37 HIS B C 1
ATOM 2246 O O . HIS B 1 37 ? -11.727 -20.016 3.584 1 98.5 37 HIS B O 1
ATOM 2252 N N . PRO B 1 38 ? -9.484 -20.141 3.916 1 98.25 38 PRO B N 1
ATOM 2253 C CA . PRO B 1 38 ? -9.359 -21.297 3.031 1 98.25 38 PRO B CA 1
ATOM 2254 C C . PRO B 1 38 ? -10.25 -22.469 3.455 1 98.25 38 PRO B C 1
ATOM 2256 O O . PRO B 1 38 ? -10.719 -23.234 2.607 1 98.25 38 PRO B O 1
ATOM 2259 N N . ALA B 1 39 ? -10.453 -22.672 4.684 1 97.12 39 ALA B N 1
ATOM 2260 C CA . ALA B 1 39 ? -11.273 -23.766 5.199 1 97.12 39 ALA B CA 1
ATOM 2261 C C . ALA B 1 39 ? -12.719 -23.312 5.406 1 97.12 39 ALA B C 1
ATOM 2263 O O . ALA B 1 39 ? -13.516 -24.016 6.02 1 97.12 39 ALA B O 1
ATOM 2264 N N . GLY B 1 40 ? -13.086 -22.156 5.047 1 97.19 40 GLY B N 1
ATOM 2265 C CA . GLY B 1 40 ? -14.414 -21.594 5.18 1 97.19 40 GLY B CA 1
ATOM 2266 C C . GLY B 1 40 ? -14.984 -21.094 3.865 1 97.19 40 GLY B C 1
ATOM 2267 O O . GLY B 1 40 ? -15.086 -21.859 2.902 1 97.19 40 GLY B O 1
ATOM 2268 N N . ALA B 1 41 ? -15.328 -19.844 3.857 1 97.75 41 ALA B N 1
ATOM 2269 C CA . ALA B 1 41 ? -15.953 -19.266 2.672 1 97.75 41 ALA B CA 1
ATOM 2270 C C . ALA B 1 41 ? -15.031 -19.359 1.458 1 97.75 41 ALA B C 1
ATOM 2272 O O . ALA B 1 41 ? -15.5 -19.469 0.323 1 97.75 41 ALA B O 1
ATOM 2273 N N . GLY B 1 42 ? -13.766 -19.344 1.686 1 97.94 42 GLY B N 1
ATOM 2274 C CA . GLY B 1 42 ? -12.797 -19.453 0.604 1 97.94 42 GLY B CA 1
ATOM 2275 C C . GLY B 1 42 ? -12.922 -20.75 -0.187 1 97.94 42 GLY B C 1
ATOM 2276 O O . GLY B 1 42 ? -12.531 -20.797 -1.354 1 97.94 42 GLY B O 1
ATOM 2277 N N . ARG B 1 43 ? -13.453 -21.828 0.436 1 97.38 43 ARG B N 1
ATOM 2278 C CA . ARG B 1 43 ? -13.664 -23.109 -0.232 1 97.38 43 ARG B CA 1
ATOM 2279 C C . ARG B 1 43 ? -14.711 -22.984 -1.34 1 97.38 43 ARG B C 1
ATOM 2281 O O . ARG B 1 43 ? -14.484 -23.438 -2.465 1 97.38 43 ARG B O 1
ATOM 2288 N N . ASP B 1 44 ? -15.828 -22.375 -0.976 1 97.12 44 ASP B N 1
ATOM 2289 C CA . ASP B 1 44 ? -16.922 -22.219 -1.922 1 97.12 44 ASP B CA 1
ATOM 2290 C C . ASP B 1 44 ? -16.547 -21.297 -3.074 1 97.12 44 ASP B C 1
ATOM 2292 O O . ASP B 1 44 ? -16.859 -21.578 -4.234 1 97.12 44 ASP B O 1
ATOM 2296 N N . GLU B 1 45 ? -15.898 -20.219 -2.701 1 96.81 45 GLU B N 1
ATOM 2297 C CA . GLU B 1 45 ? -15.445 -19.266 -3.713 1 96.81 45 GLU B CA 1
ATOM 2298 C C . GLU B 1 45 ? -14.484 -19.922 -4.695 1 96.81 45 GLU B C 1
ATOM 2300 O O . GLU B 1 45 ? -14.602 -19.734 -5.91 1 96.81 45 GLU B O 1
ATOM 2305 N N . PHE B 1 46 ? -13.586 -20.641 -4.145 1 97.06 46 PHE B N 1
ATOM 2306 C CA . PHE B 1 46 ? -12.562 -21.312 -4.941 1 97.06 46 PHE B CA 1
ATOM 2307 C C . PHE B 1 46 ? -13.195 -22.359 -5.863 1 97.06 46 PHE B C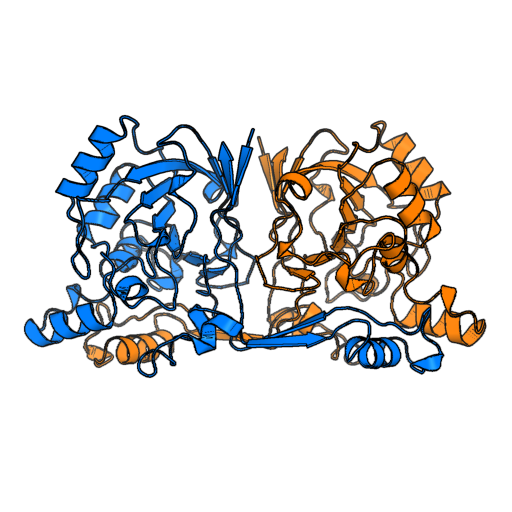 1
ATOM 2309 O O . PHE B 1 46 ? -12.883 -22.406 -7.059 1 97.06 46 PHE B O 1
ATOM 2316 N N . ALA B 1 47 ? -14.023 -23.172 -5.348 1 97.56 47 ALA B N 1
ATOM 2317 C CA . ALA B 1 47 ? -14.719 -24.188 -6.141 1 97.56 47 ALA B CA 1
ATOM 2318 C C . ALA B 1 47 ? -15.508 -23.547 -7.281 1 97.56 47 ALA B C 1
ATOM 2320 O O . ALA B 1 47 ? -15.469 -24.016 -8.414 1 97.56 47 ALA B O 1
ATOM 2321 N N . ALA B 1 48 ? -16.172 -22.5 -6.977 1 95.88 48 ALA B N 1
ATOM 2322 C CA . ALA B 1 48 ? -16.938 -21.781 -7.996 1 95.88 48 ALA B CA 1
ATOM 2323 C C . ALA B 1 48 ? -16.031 -21.25 -9.102 1 95.88 48 ALA B C 1
ATOM 2325 O O . ALA B 1 48 ? -16.344 -21.359 -10.281 1 95.88 48 ALA B O 1
ATOM 2326 N N . ALA B 1 49 ? -14.914 -20.688 -8.719 1 94.5 49 ALA B N 1
ATOM 2327 C CA . ALA B 1 49 ? -13.969 -20.125 -9.672 1 94.5 49 ALA B CA 1
ATOM 2328 C C . ALA B 1 49 ? -13.406 -21.203 -10.602 1 94.5 49 ALA B C 1
ATOM 2330 O O . ALA B 1 49 ? -13.148 -20.938 -11.781 1 94.5 49 ALA B O 1
ATOM 2331 N N . LEU B 1 50 ? -13.211 -22.375 -10.062 1 95.31 50 LEU B N 1
ATOM 2332 C CA . LEU B 1 50 ? -12.633 -23.484 -10.82 1 95.31 50 LEU B CA 1
ATOM 2333 C C . LEU B 1 50 ? -13.727 -24.312 -11.484 1 95.31 50 LEU B C 1
ATOM 2335 O O . LEU B 1 50 ? -13.438 -25.328 -12.125 1 95.31 50 LEU B O 1
ATOM 2339 N N . GLN B 1 51 ? -14.93 -23.938 -11.281 1 94.25 51 GLN B N 1
ATOM 2340 C CA . GLN B 1 51 ? -16.078 -24.594 -11.898 1 94.25 51 GLN B CA 1
ATOM 2341 C C . GLN B 1 51 ? -16.141 -26.078 -11.492 1 94.25 51 GLN B C 1
ATOM 2343 O O . GLN B 1 51 ? -16.312 -26.953 -12.336 1 94.25 51 GLN B O 1
ATOM 2348 N N . CYS B 1 52 ? -16 -26.281 -10.234 1 96.12 52 CYS B N 1
ATOM 2349 C CA . CYS B 1 52 ? -16.094 -27.625 -9.68 1 96.12 52 CYS B CA 1
ATOM 2350 C C . CYS B 1 52 ? -16.781 -27.609 -8.32 1 96.12 52 CYS B C 1
ATOM 2352 O O . CYS B 1 52 ? -17.359 -26.594 -7.93 1 96.12 52 CYS B O 1
ATOM 2354 N N . GLY B 1 53 ? -16.922 -28.812 -7.691 1 95.81 53 GLY B N 1
ATOM 2355 C CA . GLY B 1 53 ? -17.516 -28.891 -6.371 1 95.81 53 GLY B CA 1
ATOM 2356 C C . GLY B 1 53 ? -16.5 -28.844 -5.25 1 95.81 53 GLY B C 1
ATOM 2357 O O . GLY B 1 53 ? -15.312 -29.094 -5.473 1 95.81 53 GLY B O 1
ATOM 2358 N N . VAL B 1 54 ? -16.922 -28.484 -4.086 1 95.94 54 VAL B N 1
ATOM 2359 C CA . VAL B 1 54 ? -16.062 -28.422 -2.914 1 95.94 54 VAL B CA 1
ATOM 2360 C C . VAL B 1 54 ? -15.383 -29.781 -2.697 1 95.94 54 VAL B C 1
ATOM 2362 O O . VAL B 1 54 ? -14.242 -29.844 -2.242 1 95.94 54 VAL B O 1
ATOM 2365 N N . HIS B 1 55 ? -16.031 -30.844 -3.035 1 95.38 55 HIS B N 1
ATOM 2366 C CA . HIS B 1 55 ? -15.516 -32.188 -2.844 1 95.38 55 HIS B CA 1
ATOM 2367 C C . HIS B 1 55 ? -14.359 -32.469 -3.801 1 95.38 55 HIS B C 1
ATOM 2369 O O . HIS B 1 55 ? -13.617 -33.438 -3.609 1 95.38 55 HIS B O 1
ATOM 2375 N N . ASP B 1 56 ? -14.258 -31.656 -4.812 1 95.94 56 ASP B N 1
ATOM 2376 C CA . ASP B 1 56 ? -13.227 -31.844 -5.82 1 95.94 56 ASP B CA 1
ATOM 2377 C C . ASP B 1 56 ? -11.914 -31.172 -5.406 1 95.94 56 ASP B C 1
ATOM 2379 O O . ASP B 1 56 ? -10.867 -31.422 -6.004 1 95.94 56 ASP B O 1
ATOM 2383 N N . LEU B 1 57 ? -11.969 -30.312 -4.391 1 95.5 57 LEU B N 1
ATOM 2384 C CA . LEU B 1 57 ? -10.812 -29.5 -4.039 1 95.5 57 LEU B CA 1
ATOM 2385 C C . LEU B 1 57 ? -9.734 -30.344 -3.361 1 95.5 57 LEU B C 1
ATOM 2387 O O . LEU B 1 57 ? -10.047 -31.172 -2.504 1 95.5 57 LEU B O 1
ATOM 2391 N N . PRO B 1 58 ? -8.508 -30.031 -3.781 1 91.62 58 PRO B N 1
ATOM 2392 C CA . PRO B 1 58 ? -7.434 -30.734 -3.07 1 91.62 58 PRO B CA 1
ATOM 2393 C C . PRO B 1 58 ? -7.422 -30.422 -1.574 1 91.62 58 PRO B C 1
ATOM 2395 O O . PRO B 1 58 ? -7.445 -29.25 -1.181 1 91.62 58 PRO B O 1
ATOM 2398 N N . ASP B 1 59 ? -7.441 -31.438 -0.704 1 91.44 59 ASP B N 1
ATOM 2399 C CA . ASP B 1 59 ? -7.348 -31.328 0.749 1 91.44 59 ASP B CA 1
ATOM 2400 C C . ASP B 1 59 ? -8.547 -30.594 1.329 1 91.44 59 ASP B C 1
ATOM 2402 O O . ASP B 1 59 ? -8.516 -30.141 2.473 1 91.44 59 ASP B O 1
ATOM 2406 N N . GLY B 1 60 ? -9.484 -30.266 0.48 1 94.31 60 GLY B N 1
ATOM 2407 C CA . GLY B 1 60 ? -10.742 -29.719 0.942 1 94.31 60 GLY B CA 1
ATOM 2408 C C . GLY B 1 60 ? -10.664 -28.25 1.282 1 94.31 60 GLY B C 1
ATOM 2409 O O . GLY B 1 60 ? -11.508 -27.719 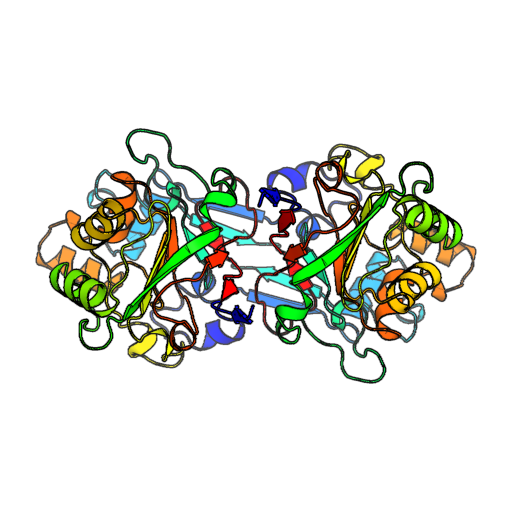2.01 1 94.31 60 GLY B O 1
ATOM 2410 N N . GLU B 1 61 ? -9.656 -27.578 0.883 1 96.88 61 GLU B N 1
ATOM 2411 C CA . GLU B 1 61 ? -9.508 -26.156 1.18 1 96.88 61 GLU B CA 1
ATOM 2412 C C . GLU B 1 61 ? -9.492 -25.328 -0.099 1 96.88 61 GLU B C 1
ATOM 2414 O O . GLU B 1 61 ? -9.211 -25.844 -1.18 1 96.88 61 GLU B O 1
ATOM 2419 N N . GLY B 1 62 ? -9.922 -24.078 0.053 1 97.69 62 GLY B N 1
ATOM 2420 C CA . GLY B 1 62 ? -9.828 -23.094 -1.017 1 97.69 62 GLY B CA 1
ATOM 2421 C C . GLY B 1 62 ? -8.758 -22.047 -0.779 1 97.69 62 GLY B C 1
ATOM 2422 O O . GLY B 1 62 ? -7.633 -22.375 -0.393 1 97.69 62 GLY B O 1
ATOM 2423 N N . TRP B 1 63 ? -9.023 -20.859 -1.12 1 98.5 63 TRP B N 1
ATOM 2424 C CA . TRP B 1 63 ? -8.055 -19.766 -0.965 1 98.5 63 TRP B CA 1
ATOM 2425 C C . TRP B 1 63 ? -8.422 -18.875 0.212 1 98.5 63 TRP B C 1
ATOM 2427 O O . TRP B 1 63 ? -9.547 -18.922 0.709 1 98.5 63 TRP B O 1
ATOM 2437 N N . GLY B 1 64 ? -7.422 -18.188 0.772 1 98.75 64 GLY B N 1
ATOM 2438 C CA . GLY B 1 64 ? -7.688 -17 1.56 1 98.75 64 GLY B CA 1
ATOM 2439 C C . GLY B 1 64 ? -7.875 -15.758 0.713 1 98.75 64 GLY B C 1
ATOM 2440 O O . GLY B 1 64 ? -7.129 -15.531 -0.242 1 98.75 64 GLY B O 1
ATOM 2441 N N . SER B 1 65 ? -8.836 -14.961 1.054 1 98.69 65 SER B N 1
ATOM 2442 C CA . SER B 1 65 ? -9.078 -13.703 0.361 1 98.69 65 SER B CA 1
ATOM 2443 C C . SER B 1 65 ? -9.852 -12.727 1.241 1 98.69 65 SER B C 1
ATOM 2445 O O . SER B 1 65 ? -10.461 -13.133 2.236 1 98.69 65 SER B O 1
ATOM 2447 N N . GLU B 1 66 ? -9.773 -11.477 0.906 1 98.81 66 GLU B N 1
ATOM 2448 C CA . GLU B 1 66 ? -10.508 -10.43 1.61 1 98.81 66 GLU B CA 1
ATOM 2449 C C . GLU B 1 66 ? -11.133 -9.438 0.631 1 98.81 66 GLU B C 1
ATOM 2451 O O . GLU B 1 66 ? -10.516 -9.07 -0.368 1 98.81 66 GLU B O 1
ATOM 2456 N N . MET B 1 67 ? -12.297 -9.062 0.899 1 98.62 67 MET B N 1
ATOM 2457 C CA . MET B 1 67 ? -12.961 -7.949 0.22 1 98.62 67 MET B CA 1
ATOM 2458 C C . MET B 1 67 ? -13.078 -6.742 1.142 1 98.62 67 MET B C 1
ATOM 2460 O O . MET B 1 67 ? -13.625 -6.848 2.242 1 98.62 67 MET B O 1
ATOM 2464 N N . LEU B 1 68 ? -12.492 -5.68 0.671 1 98.62 68 LEU B N 1
ATOM 2465 C CA . LEU B 1 68 ? -12.539 -4.445 1.445 1 98.62 68 LEU B CA 1
ATOM 2466 C C . LEU B 1 68 ? -13.57 -3.48 0.865 1 98.62 68 LEU B C 1
ATOM 2468 O O . LEU B 1 68 ? -13.711 -3.379 -0.356 1 98.62 68 LEU B O 1
ATOM 2472 N N . SER B 1 69 ? -14.195 -2.844 1.786 1 97.69 69 SER B N 1
ATOM 2473 C CA . SER B 1 69 ? -15.078 -1.728 1.466 1 97.69 69 SER B CA 1
ATOM 2474 C C . SER B 1 69 ? -14.93 -0.595 2.475 1 97.69 69 SER B C 1
ATOM 2476 O O . SER B 1 69 ? -14.195 -0.725 3.455 1 97.69 69 SER B O 1
ATOM 2478 N N . GLU B 1 70 ? -15.57 0.588 2.193 1 97.38 70 GLU B N 1
ATOM 2479 C CA . GLU B 1 70 ? -15.422 1.767 3.041 1 97.38 70 GLU B CA 1
ATOM 2480 C C . GLU B 1 70 ? -13.953 2.07 3.312 1 97.38 70 GLU B C 1
ATOM 2482 O O . GLU B 1 70 ? -13.547 2.199 4.469 1 97.38 70 GLU B O 1
ATOM 2487 N N . PHE B 1 71 ? -13.227 2.104 2.295 1 98.12 71 PHE B N 1
ATOM 2488 C CA . PHE B 1 71 ? -11.789 2.35 2.279 1 98.12 71 PHE B CA 1
ATOM 2489 C C . PHE B 1 71 ? -11.484 3.746 1.749 1 98.12 71 PHE B C 1
ATOM 2491 O O . PHE B 1 71 ? -11.523 3.979 0.539 1 98.12 71 PHE B O 1
ATOM 2498 N N . ASN B 1 72 ? -11.242 4.66 2.68 1 98.5 72 ASN B N 1
ATOM 2499 C CA . ASN B 1 72 ? -10.883 6.016 2.277 1 98.5 72 ASN B CA 1
ATOM 2500 C C . ASN B 1 72 ? -9.414 6.117 1.89 1 98.5 72 ASN B C 1
ATOM 2502 O O . ASN B 1 72 ? -8.555 5.484 2.51 1 98.5 72 ASN B O 1
ATOM 2506 N N . SER B 1 73 ? -9.102 6.93 0.878 1 98.62 73 SER B N 1
ATOM 2507 C CA . SER B 1 73 ? -7.719 7.098 0.44 1 98.62 73 SER B CA 1
ATOM 2508 C C . SER B 1 73 ? -6.84 7.629 1.567 1 98.62 73 SER B C 1
ATOM 2510 O O . SER B 1 73 ? -5.617 7.484 1.527 1 98.62 73 SER B O 1
ATOM 2512 N N . HIS B 1 74 ? -7.379 8.203 2.6 1 98.31 74 HIS B N 1
ATOM 2513 C CA . HIS B 1 74 ? -6.66 8.789 3.725 1 98.31 74 HIS B CA 1
ATOM 2514 C C . HIS B 1 74 ? -6.648 7.852 4.926 1 98.31 74 HIS B C 1
ATOM 2516 O O . HIS B 1 74 ? -6.477 8.289 6.062 1 98.31 74 HIS B O 1
ATOM 2522 N N . LEU B 1 75 ? -6.836 6.629 4.633 1 97.19 75 LEU B N 1
ATOM 2523 C CA . LEU B 1 75 ? -6.914 5.578 5.641 1 97.19 75 LEU B CA 1
ATOM 2524 C C . LEU B 1 75 ? -5.543 5.305 6.25 1 97.19 75 LEU B C 1
ATOM 2526 O O . LEU B 1 75 ? -4.559 5.125 5.527 1 97.19 75 LEU B O 1
ATOM 2530 N N . GLY B 1 76 ? -5.535 5.199 7.676 1 97.12 76 GLY B N 1
ATOM 2531 C CA . GLY B 1 76 ? -4.312 4.816 8.359 1 97.12 76 GLY B CA 1
ATOM 2532 C C . GLY B 1 76 ? -3.127 5.691 7.996 1 97.12 76 GLY B C 1
ATOM 2533 O O . GLY B 1 76 ? -3.275 6.902 7.805 1 97.12 76 GLY B O 1
ATOM 2534 N N . THR B 1 77 ? -1.971 5.141 8.102 1 98.62 77 THR B N 1
ATOM 2535 C CA . THR B 1 77 ? -0.782 5.824 7.602 1 98.62 77 THR B CA 1
ATOM 2536 C C . THR B 1 77 ? -0.871 6.031 6.09 1 98.62 77 THR B C 1
ATOM 2538 O O . THR B 1 77 ? -0.997 5.07 5.332 1 98.62 77 THR B O 1
ATOM 2541 N N . HIS B 1 78 ? -0.855 7.258 5.668 1 98.94 78 HIS B N 1
ATOM 2542 C CA . HIS B 1 78 ? -1.066 7.555 4.254 1 98.94 78 HIS B CA 1
ATOM 2543 C C . HIS B 1 78 ? -0.276 8.789 3.826 1 98.94 78 HIS B C 1
ATOM 2545 O O . HIS B 1 78 ? 0.197 9.555 4.672 1 98.94 78 HIS B O 1
ATOM 2551 N N . VAL B 1 79 ? -0.113 8.93 2.545 1 98.94 79 VAL B N 1
ATOM 2552 C CA . VAL B 1 79 ? 0.549 10.07 1.931 1 98.94 79 VAL B CA 1
ATOM 2553 C C . VAL B 1 79 ? -0.489 10.969 1.262 1 98.94 79 VAL B C 1
ATOM 2555 O O . VAL B 1 79 ? -1.302 10.5 0.461 1 98.94 79 VAL B O 1
ATOM 2558 N N . ASP B 1 80 ? -0.434 12.211 1.642 1 98.94 80 ASP B N 1
ATOM 2559 C CA . ASP B 1 80 ? -1.239 13.219 0.958 1 98.94 80 ASP B CA 1
ATOM 2560 C C . ASP B 1 80 ? -0.467 13.844 -0.199 1 98.94 80 ASP B C 1
ATOM 2562 O O . ASP B 1 80 ? 0.642 14.352 -0.01 1 98.94 80 ASP B O 1
ATOM 2566 N N . ALA B 1 81 ? -1.066 13.773 -1.367 1 98.94 81 ALA B N 1
ATOM 2567 C CA . ALA B 1 81 ? -0.586 14.57 -2.494 1 98.94 81 ALA B CA 1
ATOM 2568 C C . ALA B 1 81 ? -1.16 15.984 -2.455 1 98.94 81 ALA B C 1
ATOM 2570 O O . ALA B 1 81 ? -2.135 16.25 -1.745 1 98.94 81 ALA B O 1
ATOM 2571 N N . PRO B 1 82 ? -0.597 16.875 -3.203 1 98.88 82 PRO B N 1
ATOM 2572 C CA . PRO B 1 82 ? -1.057 18.266 -3.189 1 98.88 82 PRO B CA 1
ATOM 2573 C C . PRO B 1 82 ? -2.535 18.391 -3.547 1 98.88 82 PRO B C 1
ATOM 2575 O O . PRO B 1 82 ? -3.215 19.297 -3.045 1 98.88 82 PRO B O 1
ATOM 2578 N N . LEU B 1 83 ? -3.105 17.547 -4.316 1 98.94 83 LEU B N 1
ATOM 2579 C CA . LEU B 1 83 ? -4.52 17.609 -4.66 1 98.94 83 LEU B CA 1
ATOM 2580 C C . LEU B 1 83 ? -5.391 17.562 -3.408 1 98.94 83 LEU B C 1
ATOM 2582 O O . LEU B 1 83 ? -6.504 18.078 -3.398 1 98.94 83 LEU B O 1
ATOM 2586 N N . HIS B 1 84 ? -4.922 16.984 -2.389 1 98.88 84 HIS B N 1
ATOM 2587 C CA . HIS B 1 84 ? -5.676 16.891 -1.146 1 98.88 84 HIS B CA 1
ATOM 2588 C C . HIS B 1 84 ? -5.984 18.266 -0.582 1 98.88 84 HIS B C 1
ATOM 2590 O O . HIS B 1 84 ? -7.02 18.469 0.058 1 98.88 84 HIS B O 1
ATOM 2596 N N . TYR B 1 85 ? -5.109 19.219 -0.795 1 98.06 85 TYR B N 1
ATOM 2597 C CA . TYR B 1 85 ? -5.27 20.5 -0.104 1 98.06 85 TYR B CA 1
ATOM 2598 C C . TYR B 1 85 ? -5.793 21.578 -1.053 1 98.06 85 TYR B C 1
ATOM 2600 O O . TYR B 1 85 ? -6.031 22.703 -0.642 1 98.06 85 TYR B O 1
ATOM 2608 N N . GLY B 1 86 ? -5.914 21.234 -2.307 1 98.19 86 GLY B N 1
ATOM 2609 C CA . GLY B 1 86 ? -6.449 22.188 -3.262 1 98.19 86 GLY B CA 1
ATOM 2610 C C . GLY B 1 86 ? -6.227 21.781 -4.707 1 98.19 86 GLY B C 1
ATOM 2611 O O . GLY B 1 86 ? -5.391 20.922 -4.992 1 98.19 86 GLY B O 1
ATOM 2612 N N . SER B 1 87 ? -6.918 22.547 -5.629 1 98.25 87 SER B N 1
ATOM 2613 C CA . SER B 1 87 ? -6.852 22.219 -7.051 1 98.25 87 SER B CA 1
ATOM 2614 C C . SER B 1 87 ? -5.543 22.703 -7.668 1 98.25 87 SER B C 1
ATOM 2616 O O . SER B 1 87 ? -5.137 22.234 -8.734 1 98.25 87 SER B O 1
ATOM 2618 N N . THR B 1 88 ? -4.926 23.672 -6.953 1 98.06 88 THR B N 1
ATOM 2619 C CA . THR B 1 88 ? -3.662 24.203 -7.449 1 98.06 88 THR B CA 1
ATOM 2620 C C . THR B 1 88 ? -2.625 24.266 -6.332 1 98.06 88 THR B C 1
ATOM 2622 O O . THR B 1 88 ? -2.977 24.406 -5.16 1 98.06 88 THR B O 1
ATOM 2625 N N . SER B 1 89 ? -1.452 24.078 -6.66 1 98.19 89 SER B N 1
ATOM 2626 C CA . SER B 1 89 ? -0.272 24.25 -5.816 1 98.19 89 SER B CA 1
ATOM 2627 C C . SER B 1 89 ? 0.822 25.016 -6.543 1 98.19 89 SER B C 1
ATOM 2629 O O . SER B 1 89 ? 1.228 24.641 -7.645 1 98.19 89 SER B O 1
ATOM 2631 N N . GLU B 1 90 ? 1.225 26.141 -5.91 1 98.19 90 GLU B N 1
ATOM 2632 C CA . GLU B 1 90 ? 2.238 27.016 -6.488 1 98.19 90 GLU B CA 1
ATOM 2633 C C . GLU B 1 90 ? 1.821 27.5 -7.875 1 98.19 90 GLU B C 1
ATOM 2635 O O . GLU B 1 90 ? 2.641 27.531 -8.797 1 98.19 90 GLU B O 1
ATOM 2640 N N . GLY B 1 91 ? 0.625 27.703 -8.062 1 96.88 91 GLY B N 1
ATOM 2641 C CA . GLY B 1 91 ? 0.096 28.281 -9.281 1 96.88 91 GLY B CA 1
ATOM 2642 C C . GLY B 1 91 ? -0.086 27.266 -10.398 1 96.88 91 GLY B C 1
ATOM 2643 O O . GLY B 1 91 ? -0.457 27.625 -11.516 1 96.88 91 GLY B O 1
ATOM 2644 N N . LYS B 1 92 ? 0.173 26.078 -10.156 1 98.38 92 LYS B N 1
ATOM 2645 C CA . LYS B 1 92 ? 0.016 25.016 -11.133 1 98.38 92 LYS B CA 1
ATOM 2646 C C . LYS B 1 92 ? -1.009 23.984 -10.664 1 98.38 92 LYS B C 1
ATOM 2648 O O . LYS B 1 92 ? -1.343 23.938 -9.477 1 98.38 92 LYS B O 1
ATOM 2653 N N . PRO B 1 93 ? -1.582 23.234 -11.602 1 98.56 93 PRO B N 1
ATOM 2654 C CA . PRO B 1 93 ? -2.469 22.172 -11.141 1 98.56 93 PRO B CA 1
ATOM 2655 C C . PRO B 1 93 ? -1.805 21.25 -10.109 1 98.56 93 PRO B C 1
ATOM 2657 O O . PRO B 1 93 ? -0.645 20.875 -10.273 1 98.56 93 PRO B O 1
ATOM 2660 N N . SER B 1 94 ? -2.518 20.938 -9.07 1 98.88 94 SER B N 1
ATOM 2661 C CA . SER B 1 94 ? -1.965 20.125 -7.984 1 98.88 94 SER B CA 1
ATOM 2662 C C . SER B 1 94 ? -1.657 18.719 -8.453 1 98.88 94 SER B C 1
ATOM 2664 O O . SER B 1 94 ? -2.434 18.125 -9.203 1 98.88 94 SER B O 1
ATOM 2666 N N . ARG B 1 95 ? -0.538 18.203 -8 1 98.88 95 ARG B N 1
ATOM 2667 C CA . ARG B 1 95 ? -0.134 16.828 -8.312 1 98.88 95 ARG B CA 1
ATOM 2668 C C . ARG B 1 95 ? -0.968 15.828 -7.523 1 98.88 95 ARG B C 1
ATOM 2670 O O . ARG B 1 95 ? -1.407 16.109 -6.41 1 98.88 95 ARG B O 1
ATOM 2677 N N . THR B 1 96 ? -1.235 14.68 -8.18 1 98.94 96 THR B N 1
ATOM 2678 C CA . THR B 1 96 ? -1.841 13.508 -7.559 1 98.94 96 THR B CA 1
ATOM 2679 C C . THR B 1 96 ? -0.772 12.492 -7.156 1 98.94 96 THR B C 1
ATOM 2681 O O . THR B 1 96 ? 0.416 12.703 -7.414 1 98.94 96 THR B O 1
ATOM 2684 N N . ILE B 1 97 ? -1.225 11.414 -6.547 1 98.88 97 ILE B N 1
ATOM 2685 C CA . ILE B 1 97 ? -0.334 10.359 -6.074 1 98.88 97 ILE B CA 1
ATOM 2686 C C . ILE B 1 97 ? 0.511 9.836 -7.234 1 98.88 97 ILE B C 1
ATOM 2688 O O . ILE B 1 97 ? 1.723 9.648 -7.094 1 98.88 97 ILE B O 1
ATOM 2692 N N . THR B 1 98 ? -0.046 9.617 -8.391 1 98.62 98 THR B N 1
ATOM 2693 C CA . THR B 1 98 ? 0.657 8.992 -9.508 1 98.62 98 THR B CA 1
ATOM 2694 C C . THR B 1 98 ? 1.605 9.984 -10.172 1 98.62 98 THR B C 1
ATOM 2696 O O . THR B 1 98 ? 2.447 9.602 -10.984 1 98.62 98 THR B O 1
ATOM 2699 N N . ASP B 1 99 ? 1.481 11.273 -9.82 1 98.75 99 ASP B N 1
ATOM 2700 C CA . ASP B 1 99 ? 2.357 12.297 -10.391 1 98.75 99 ASP B CA 1
ATOM 2701 C C . ASP B 1 99 ? 3.645 12.43 -9.578 1 98.75 99 ASP B C 1
ATOM 2703 O O . ASP B 1 99 ? 4.609 13.047 -10.031 1 98.75 99 ASP B O 1
ATOM 2707 N N . ILE B 1 100 ? 3.668 11.914 -8.375 1 98.75 100 ILE B N 1
ATOM 2708 C CA . ILE B 1 100 ? 4.836 12.039 -7.508 1 98.75 100 ILE B CA 1
ATOM 2709 C C . ILE B 1 100 ? 5.859 10.961 -7.859 1 98.75 100 ILE B C 1
ATOM 2711 O O . ILE B 1 100 ? 5.531 9.773 -7.906 1 98.75 100 ILE B O 1
ATOM 2715 N N . ALA B 1 101 ? 7.082 11.352 -8.102 1 98.19 101 ALA B N 1
ATOM 2716 C CA . ALA B 1 101 ? 8.141 10.406 -8.445 1 98.19 101 ALA B CA 1
ATOM 2717 C C . ALA B 1 101 ? 8.609 9.641 -7.215 1 98.19 101 ALA B C 1
ATOM 2719 O O . ALA B 1 101 ? 8.578 10.156 -6.102 1 98.19 101 ALA B O 1
ATOM 2720 N N . LEU B 1 102 ? 9.094 8.422 -7.445 1 98.31 102 LEU B N 1
ATOM 2721 C CA . LEU B 1 102 ? 9.531 7.57 -6.344 1 98.31 102 LEU B CA 1
ATOM 2722 C C . LEU B 1 102 ? 10.68 8.227 -5.578 1 98.31 102 LEU B C 1
ATOM 2724 O O . LEU B 1 102 ? 10.758 8.102 -4.352 1 98.31 102 LEU B O 1
ATOM 2728 N N . ASP B 1 103 ? 11.547 8.852 -6.262 1 97.69 103 ASP B N 1
ATOM 2729 C CA . ASP B 1 103 ? 12.727 9.414 -5.613 1 97.69 103 ASP B CA 1
ATOM 2730 C C . ASP B 1 103 ? 12.344 10.562 -4.68 1 97.69 103 ASP B C 1
ATOM 2732 O O . ASP B 1 103 ? 13.102 10.914 -3.773 1 97.69 103 ASP B O 1
ATOM 2736 N N . GLU B 1 104 ? 11.164 11.18 -4.879 1 98.44 104 GLU B N 1
ATOM 2737 C CA . GLU B 1 104 ? 10.656 12.203 -3.973 1 98.44 104 GLU B CA 1
ATOM 2738 C C . GLU B 1 104 ? 10.117 11.578 -2.686 1 98.44 104 GLU B C 1
ATOM 2740 O O . GLU B 1 104 ? 9.891 12.281 -1.699 1 98.44 104 GLU B O 1
ATOM 2745 N N . LEU B 1 105 ? 9.938 10.234 -2.693 1 98.69 105 LEU B N 1
ATOM 2746 C CA . LEU B 1 105 ? 9.297 9.555 -1.572 1 98.69 105 LEU B CA 1
ATOM 2747 C C . LEU B 1 105 ? 10.273 8.625 -0.867 1 98.69 105 LEU B C 1
ATOM 2749 O O . LEU B 1 105 ? 9.883 7.848 0.006 1 98.69 105 LEU B O 1
ATOM 2753 N N . PHE B 1 106 ? 11.453 8.547 -1.325 1 98.81 106 PHE B N 1
ATOM 2754 C CA . PHE B 1 106 ? 12.57 7.93 -0.618 1 98.81 106 PHE B CA 1
ATOM 2755 C C . PHE B 1 106 ? 13.609 8.977 -0.227 1 98.81 106 PHE B C 1
ATOM 2757 O O . PHE B 1 106 ? 14.469 9.336 -1.032 1 98.81 106 PHE B O 1
ATOM 2764 N N . CYS B 1 107 ? 13.602 9.352 1.074 1 97.56 107 CYS B N 1
ATOM 2765 C CA . CYS B 1 107 ? 14.266 10.602 1.437 1 97.56 107 CYS B CA 1
ATOM 2766 C C . CYS B 1 107 ? 15.109 10.422 2.695 1 97.56 107 CYS B C 1
ATOM 2768 O O . CYS B 1 107 ? 14.766 9.617 3.564 1 97.56 107 CYS B O 1
ATOM 2770 N N . GLU B 1 108 ? 16.172 11.242 2.705 1 98.69 108 GLU B N 1
ATOM 2771 C CA . GLU B 1 108 ? 16.828 11.469 3.992 1 98.69 108 GLU B CA 1
ATOM 2772 C C . GLU B 1 108 ? 15.891 12.164 4.973 1 98.69 108 GLU B C 1
ATOM 2774 O O . GLU B 1 108 ? 15.148 13.07 4.586 1 98.69 108 GLU B O 1
ATOM 2779 N N . THR B 1 109 ? 15.922 11.75 6.27 1 98.81 109 THR B N 1
ATOM 2780 C CA . THR B 1 109 ? 14.852 12.141 7.184 1 98.81 109 THR B CA 1
ATOM 2781 C C . THR B 1 109 ? 15.422 12.562 8.531 1 98.81 109 THR B C 1
ATOM 2783 O O . THR B 1 109 ? 16.406 11.984 9.008 1 98.81 109 THR B O 1
ATOM 2786 N N . VAL B 1 110 ? 14.875 13.594 9.109 1 98.81 110 VAL B N 1
ATOM 2787 C CA . VAL B 1 110 ? 15.156 13.945 10.492 1 98.81 110 VAL B CA 1
ATOM 2788 C C . VAL B 1 110 ? 13.883 13.828 11.328 1 98.81 110 VAL B C 1
ATOM 2790 O O . VAL B 1 110 ? 12.773 14.023 10.812 1 98.81 110 VAL B O 1
ATOM 2793 N N . VAL B 1 111 ? 14.062 13.461 12.594 1 98.88 111 VAL B N 1
ATOM 2794 C CA . VAL B 1 111 ? 12.953 13.383 13.539 1 98.88 111 VAL B CA 1
ATOM 2795 C C . VAL B 1 111 ? 13.016 14.562 14.508 1 98.88 111 VAL B C 1
ATOM 2797 O O . VAL B 1 111 ? 14.055 14.812 15.133 1 98.88 111 VAL B O 1
ATOM 2800 N N . LEU B 1 112 ? 11.953 15.328 14.57 1 98.88 112 LEU B N 1
ATOM 2801 C CA . LEU B 1 112 ? 11.852 16.359 15.594 1 98.88 112 LEU B CA 1
ATOM 2802 C C . LEU B 1 112 ? 11.07 15.844 16.797 1 98.88 112 LEU B C 1
ATOM 2804 O O . LEU B 1 112 ? 9.875 15.562 16.703 1 98.88 112 LEU B O 1
ATOM 2808 N N . ASP B 1 113 ? 11.773 15.711 17.875 1 98.75 113 ASP B N 1
ATOM 2809 C CA . ASP B 1 113 ? 11.102 15.328 19.109 1 98.75 113 ASP B CA 1
ATOM 2810 C C . ASP B 1 113 ? 10.375 16.531 19.734 1 98.75 113 ASP B C 1
ATOM 2812 O O . ASP B 1 113 ? 11.008 17.438 20.25 1 98.75 113 ASP B O 1
ATOM 2816 N N . LEU B 1 114 ? 9.07 16.5 19.672 1 98.81 114 LEU B N 1
ATOM 2817 C CA . LEU B 1 114 ? 8.266 17.625 20.141 1 98.81 114 LEU B CA 1
ATOM 2818 C C . LEU B 1 114 ? 7.574 17.297 21.453 1 98.81 114 LEU B C 1
ATOM 2820 O O . LEU B 1 114 ? 6.801 18.109 21.969 1 98.81 114 LEU B O 1
ATOM 2824 N N . ARG B 1 115 ? 7.875 16.141 22.047 1 98 115 ARG B N 1
ATOM 2825 C CA . ARG B 1 115 ? 7.352 15.797 23.375 1 98 115 ARG B CA 1
ATOM 2826 C C . ARG B 1 115 ? 7.832 16.797 24.422 1 98 115 ARG B C 1
ATOM 2828 O O . ARG B 1 115 ? 9.023 17.109 24.5 1 98 115 ARG B O 1
ATOM 2835 N N . GLY B 1 116 ? 6.906 17.344 25 1 97.75 116 GLY B N 1
ATOM 2836 C CA . GLY B 1 116 ? 7.234 18.375 25.969 1 97.75 116 GLY B CA 1
ATOM 2837 C C . GLY B 1 116 ? 7.246 19.766 25.391 1 97.75 116 GLY B C 1
ATOM 2838 O O . GLY B 1 116 ? 7.465 20.75 26.109 1 97.75 116 GLY B O 1
ATOM 2839 N N . ARG B 1 117 ? 7.059 19.906 24.109 1 98.06 117 ARG B N 1
ATOM 2840 C CA . ARG B 1 117 ? 7.078 21.203 23.438 1 98.06 117 ARG B CA 1
ATOM 2841 C C . ARG B 1 117 ? 5.77 21.453 22.703 1 98.06 117 ARG B C 1
ATOM 2843 O O . ARG B 1 117 ? 5.684 22.375 21.891 1 98.06 117 ARG B O 1
ATOM 2850 N N . CYS B 1 118 ? 4.824 20.594 22.875 1 98.06 118 CYS B N 1
ATOM 2851 C CA . CYS B 1 118 ? 3.514 20.734 22.266 1 98.06 118 CYS B CA 1
ATOM 2852 C C . CYS B 1 118 ? 2.406 20.312 23.219 1 98.06 118 CYS B C 1
ATOM 2854 O O . CYS B 1 118 ? 2.668 19.641 24.219 1 98.06 118 CYS B O 1
ATOM 2856 N N . GLU B 1 119 ? 1.256 20.828 22.953 1 97.81 119 GLU B N 1
ATOM 2857 C CA . GLU B 1 119 ? 0.1 20.578 23.797 1 97.81 119 GLU B CA 1
ATOM 2858 C C . GLU B 1 119 ? -1.103 20.109 22.984 1 97.81 119 GLU B C 1
ATOM 2860 O O . GLU B 1 119 ? -1.299 20.562 21.844 1 97.81 119 GLU B O 1
ATOM 2865 N N . ALA B 1 120 ? -1.901 19.25 23.609 1 97.75 120 ALA B N 1
ATOM 2866 C CA . ALA B 1 120 ? -3.127 18.781 22.969 1 97.75 120 ALA B CA 1
ATOM 2867 C C . ALA B 1 120 ? -3.996 19.953 22.516 1 97.75 120 ALA B C 1
ATOM 2869 O O . ALA B 1 120 ? -4.148 20.938 23.25 1 97.75 120 ALA B O 1
ATOM 2870 N N . ASN B 1 121 ? -4.449 19.875 21.281 1 98.12 121 ASN B N 1
ATOM 2871 C CA . ASN B 1 121 ? -5.426 20.797 20.719 1 98.12 121 ASN B CA 1
ATOM 2872 C C . ASN B 1 121 ? -4.84 22.203 20.562 1 98.12 121 ASN B C 1
ATOM 2874 O O . ASN B 1 121 ? -5.578 23.188 20.516 1 98.12 121 ASN B O 1
ATOM 2878 N N . GLN B 1 122 ? -3.574 22.312 20.547 1 98.19 122 GLN B N 1
ATOM 2879 C CA . GLN B 1 122 ? -2.891 23.578 20.312 1 98.19 122 GLN B CA 1
ATOM 2880 C C . GLN B 1 122 ? -1.943 23.469 19.109 1 98.19 122 GLN B C 1
ATOM 2882 O O . GLN B 1 122 ? -1.38 22.406 18.859 1 98.19 122 GLN B O 1
ATOM 2887 N N . PRO B 1 123 ? -1.801 24.578 18.406 1 98.25 123 PRO B N 1
ATOM 2888 C CA . PRO B 1 123 ? -0.811 24.531 17.328 1 98.25 123 PRO B CA 1
ATOM 2889 C C . PRO B 1 123 ? 0.622 24.438 17.844 1 98.25 123 PRO B C 1
ATOM 2891 O O . PRO B 1 123 ? 0.954 25.016 18.875 1 98.25 123 PRO B O 1
ATOM 2894 N N . ILE B 1 124 ? 1.438 23.641 17.141 1 98.81 124 ILE B N 1
ATOM 2895 C CA . ILE B 1 124 ? 2.873 23.609 17.406 1 98.81 124 ILE B CA 1
ATOM 2896 C C . ILE B 1 124 ? 3.516 24.922 16.938 1 98.81 124 ILE B C 1
ATOM 2898 O O . ILE B 1 124 ? 3.379 25.312 15.781 1 98.81 124 ILE B O 1
ATOM 2902 N N . SER B 1 125 ? 4.191 25.625 17.797 1 98.62 125 SER B N 1
ATOM 2903 C CA . SER B 1 125 ? 4.766 26.922 17.469 1 98.62 125 SER B CA 1
ATOM 2904 C C . SER B 1 125 ? 6.043 26.766 16.656 1 98.62 125 SER B C 1
ATOM 2906 O O . SER B 1 125 ? 6.73 25.75 16.75 1 98.62 125 SER B O 1
ATOM 2908 N N . VAL B 1 126 ? 6.352 27.797 15.875 1 98.81 126 VAL B N 1
ATOM 2909 C CA . VAL B 1 126 ? 7.609 27.812 15.133 1 98.81 126 VAL B CA 1
ATOM 2910 C C . VAL B 1 126 ? 8.781 27.75 16.109 1 98.81 126 VAL B C 1
ATOM 2912 O O . VAL B 1 126 ? 9.797 27.109 15.82 1 98.81 126 VAL B O 1
ATOM 2915 N N . ASP B 1 127 ? 8.602 28.391 17.266 1 98.75 127 ASP B N 1
ATOM 2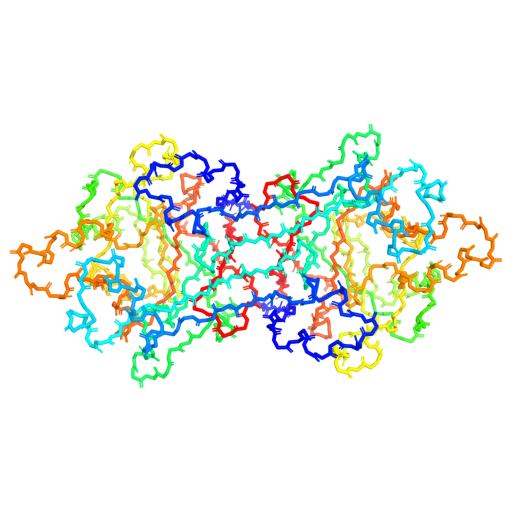916 C CA . ASP B 1 127 ? 9.656 28.359 18.281 1 98.75 127 ASP B CA 1
ATOM 2917 C C . ASP B 1 127 ? 9.906 26.938 18.75 1 98.75 127 ASP B C 1
ATOM 2919 O O . ASP B 1 127 ? 11.047 26.531 18.984 1 98.75 127 ASP B O 1
ATOM 2923 N N . ALA B 1 128 ? 8.867 26.172 18.969 1 98.81 128 ALA B N 1
ATOM 2924 C CA . ALA B 1 128 ? 9.016 24.781 19.359 1 98.81 128 ALA B CA 1
ATOM 2925 C C . ALA B 1 128 ? 9.758 23.984 18.281 1 98.81 128 ALA B C 1
ATOM 2927 O O . ALA B 1 128 ? 10.609 23.141 18.594 1 98.81 128 ALA B O 1
ATOM 2928 N N . LEU B 1 129 ? 9.469 24.219 17.016 1 98.88 129 LEU B N 1
ATOM 2929 C CA . LEU B 1 129 ? 10.133 23.547 15.898 1 98.88 129 LEU B CA 1
ATOM 2930 C C . LEU B 1 129 ? 11.609 23.906 15.852 1 98.88 129 LEU B C 1
ATOM 2932 O O . LEU B 1 129 ? 12.461 23.016 15.688 1 98.88 129 LEU B O 1
ATOM 2936 N N . LYS B 1 130 ? 11.859 25.172 16.062 1 98.75 130 LYS B N 1
ATOM 2937 C CA . LYS B 1 130 ? 13.242 25.625 16.078 1 98.75 130 LYS B CA 1
ATOM 2938 C C . LYS B 1 130 ? 14.031 24.953 17.203 1 98.75 130 LYS B C 1
ATOM 2940 O O . LYS B 1 130 ? 15.156 24.5 17 1 98.75 130 LYS B O 1
ATOM 2945 N N . ALA B 1 131 ? 13.438 24.922 18.312 1 98.69 131 ALA B N 1
ATOM 2946 C CA . ALA B 1 131 ? 14.094 24.312 19.469 1 98.69 131 ALA B CA 1
ATOM 2947 C C . ALA B 1 131 ? 14.359 22.828 19.219 1 98.69 131 ALA B C 1
ATOM 2949 O O . ALA B 1 131 ? 15.43 22.328 19.547 1 98.69 131 ALA B O 1
ATOM 2950 N N . ALA B 1 132 ? 13.391 22.141 18.688 1 98.81 132 ALA B N 1
ATOM 2951 C CA . ALA B 1 132 ? 13.539 20.703 18.391 1 98.81 132 ALA B CA 1
ATOM 2952 C C . ALA B 1 132 ? 14.625 20.469 17.359 1 98.81 132 ALA B C 1
ATOM 2954 O O . ALA B 1 132 ? 15.383 19.5 17.438 1 98.81 132 ALA B O 1
ATOM 2955 N N . LEU B 1 133 ? 14.648 21.344 16.328 1 98.62 133 LEU B N 1
ATOM 2956 C CA . LEU B 1 133 ? 15.688 21.234 15.305 1 98.62 133 LEU B CA 1
ATOM 2957 C C . LEU B 1 133 ? 17.078 21.438 15.914 1 98.62 133 LEU B C 1
ATOM 2959 O O . LEU B 1 133 ? 18 20.688 15.617 1 98.62 133 LEU B O 1
ATOM 2963 N N . ALA B 1 134 ? 17.141 22.438 16.766 1 98.31 134 ALA B N 1
ATOM 2964 C CA . ALA B 1 134 ? 18.406 22.703 17.438 1 98.31 134 ALA B CA 1
ATOM 2965 C C . ALA B 1 134 ? 18.859 21.5 18.281 1 98.31 134 ALA B C 1
ATOM 2967 O O . ALA B 1 134 ? 20.031 21.156 18.297 1 98.31 134 ALA B O 1
ATOM 2968 N N . GLU B 1 135 ? 17.969 20.953 18.969 1 98.19 135 GLU B N 1
ATOM 2969 C CA . GLU B 1 135 ? 18.281 19.781 19.797 1 98.19 135 GLU B CA 1
ATOM 2970 C C . GLU B 1 135 ? 18.688 18.594 18.938 1 98.19 135 GLU B C 1
ATOM 2972 O O . GLU B 1 135 ? 19.578 17.828 19.328 1 98.19 135 GLU B O 1
ATOM 2977 N N . ASN B 1 136 ? 18.016 18.344 17.844 1 97.94 136 ASN B N 1
ATOM 2978 C CA . ASN B 1 136 ? 18.391 17.281 16.922 1 97.94 136 ASN B CA 1
ATOM 2979 C C . ASN B 1 136 ? 19.828 17.422 16.438 1 97.94 136 ASN B C 1
ATOM 2981 O O . ASN B 1 136 ? 20.594 16.453 16.422 1 97.94 136 ASN B O 1
ATOM 2985 N N . GLY B 1 137 ? 20.125 18.609 16.031 1 97.81 137 GLY B N 1
ATOM 2986 C CA . GLY B 1 137 ? 21.5 18.922 15.656 1 97.81 137 GLY B CA 1
ATOM 2987 C C . GLY B 1 137 ? 21.766 18.766 14.172 1 97.81 137 GLY B C 1
ATOM 2988 O O . GLY B 1 137 ? 22.781 19.234 13.664 1 97.81 137 GLY B O 1
ATOM 2989 N N . ALA B 1 138 ? 20.953 18.156 13.43 1 98 138 ALA B N 1
ATOM 2990 C CA . ALA B 1 138 ? 21.094 18.016 11.977 1 98 138 ALA B CA 1
ATOM 2991 C C . ALA B 1 138 ? 2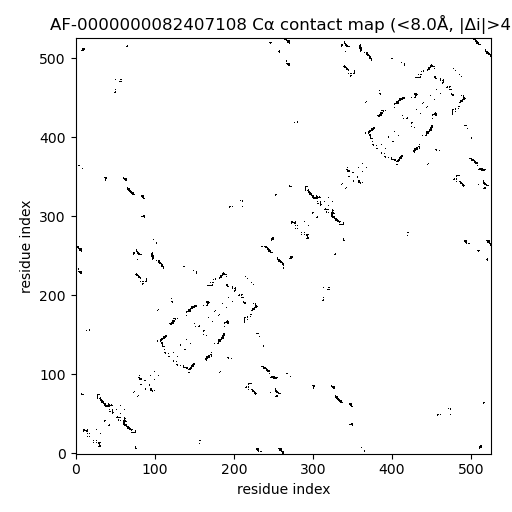0.25 19.062 11.25 1 98 138 ALA B C 1
ATOM 2993 O O . ALA B 1 138 ? 19.25 19.562 11.781 1 98 138 ALA B O 1
ATOM 2994 N N . SER B 1 139 ? 20.641 19.406 10.086 1 97.88 139 SER B N 1
ATOM 2995 C CA . SER B 1 139 ? 19.828 20.266 9.234 1 97.88 139 SER B CA 1
ATOM 2996 C C . SER B 1 139 ? 18.719 19.469 8.555 1 97.88 139 SER B C 1
ATOM 2998 O O . SER B 1 139 ? 18.844 18.266 8.375 1 97.88 139 SER B O 1
ATOM 3000 N N . VAL B 1 140 ? 17.672 20.156 8.219 1 98.44 140 VAL B N 1
ATOM 3001 C CA . VAL B 1 140 ? 16.641 19.531 7.379 1 98.44 140 VAL B CA 1
ATOM 3002 C C . VAL B 1 140 ? 17.234 19.203 6.012 1 98.44 140 VAL B C 1
ATOM 3004 O O . VAL B 1 140 ? 17.781 20.078 5.332 1 98.44 140 VAL B O 1
ATOM 3007 N N . PRO B 1 141 ? 17.141 18 5.648 1 98.19 141 PRO B N 1
ATOM 3008 C CA . PRO B 1 141 ? 17.688 17.656 4.332 1 98.19 141 PRO B CA 1
ATOM 3009 C C . PRO B 1 141 ? 16.922 18.312 3.189 1 98.19 141 PRO B C 1
ATOM 3011 O O . PRO B 1 141 ? 15.688 18.312 3.184 1 98.19 141 PRO B O 1
ATOM 3014 N N . GLN B 1 142 ? 17.688 18.844 2.197 1 98.31 142 GLN B N 1
ATOM 3015 C CA . GLN B 1 142 ? 17.031 19.422 1.035 1 98.31 142 GLN B CA 1
ATOM 3016 C C . GLN B 1 142 ? 16.25 18.359 0.254 1 98.31 142 GLN B C 1
ATOM 3018 O O . GLN B 1 142 ? 16.828 17.359 -0.19 1 98.31 142 GLN B O 1
ATOM 3023 N N . GLY B 1 143 ? 15 18.609 0.083 1 98.44 143 GLY B N 1
ATOM 3024 C CA . GLY B 1 143 ? 14.156 17.625 -0.592 1 98.44 143 GLY B CA 1
ATOM 3025 C C . GLY B 1 143 ? 13.836 16.422 0.264 1 98.44 143 GLY B C 1
ATOM 3026 O O . GLY B 1 143 ? 13.289 15.43 -0.228 1 98.44 143 GLY B O 1
ATOM 3027 N N . GLY B 1 144 ? 14.227 16.516 1.531 1 98.69 144 GLY B N 1
ATOM 3028 C CA . GLY B 1 144 ? 14.062 15.375 2.422 1 98.69 144 GLY B CA 1
ATOM 3029 C C . GLY B 1 144 ? 12.773 15.43 3.229 1 98.69 144 GLY B C 1
ATOM 3030 O O . GLY B 1 144 ? 11.773 15.977 2.771 1 98.69 144 GLY B O 1
ATOM 3031 N N . ALA B 1 145 ? 12.812 14.688 4.418 1 98.94 145 ALA B N 1
ATOM 3032 C CA . ALA B 1 145 ? 11.609 14.562 5.23 1 98.94 145 ALA B CA 1
ATOM 3033 C C . ALA B 1 145 ? 11.867 15.008 6.668 1 98.94 145 ALA B C 1
ATOM 3035 O O . ALA B 1 145 ? 12.984 14.898 7.168 1 98.94 145 ALA B O 1
ATOM 3036 N N . VAL B 1 146 ? 10.836 15.523 7.25 1 98.94 146 VAL B N 1
ATOM 3037 C CA . VAL B 1 146 ? 10.789 15.797 8.68 1 98.94 146 VAL B CA 1
ATOM 3038 C C . VAL B 1 146 ? 9.633 15.031 9.312 1 98.94 146 VAL B C 1
ATOM 3040 O O . VAL B 1 146 ? 8.484 15.156 8.875 1 98.94 146 VAL B O 1
ATOM 3043 N N . LEU B 1 147 ? 9.93 14.219 10.266 1 98.94 147 LEU B N 1
ATOM 3044 C CA . LEU B 1 147 ? 8.906 13.523 11.039 1 98.94 147 LEU B CA 1
ATOM 3045 C C . LEU B 1 147 ? 8.742 14.148 12.414 1 98.94 147 LEU B C 1
ATOM 3047 O O . LEU B 1 147 ? 9.719 14.297 13.156 1 98.94 147 LEU B O 1
ATOM 3051 N N . LEU B 1 148 ? 7.504 14.531 12.719 1 98.94 148 LEU B N 1
ATOM 3052 C CA . LEU B 1 148 ? 7.184 15.117 14.016 1 98.94 148 LEU B CA 1
ATOM 3053 C C . LEU B 1 148 ? 6.77 14.047 15.016 1 98.94 148 LEU B C 1
ATOM 3055 O O . LEU B 1 148 ? 5.723 13.414 14.859 1 98.94 148 LEU B O 1
ATOM 3059 N N . ARG B 1 149 ? 7.594 13.883 16.016 1 98.88 149 ARG B N 1
ATOM 3060 C CA . ARG B 1 149 ? 7.227 13 17.109 1 98.88 149 ARG B CA 1
ATOM 3061 C C . ARG B 1 149 ? 6.562 13.781 18.234 1 98.88 149 ARG B C 1
ATOM 3063 O O . ARG B 1 149 ? 7.246 14.367 19.078 1 98.88 149 ARG B O 1
ATOM 3070 N N . THR B 1 150 ? 5.262 13.703 18.266 1 98.69 150 THR B N 1
ATOM 3071 C CA . THR B 1 150 ? 4.492 14.508 19.203 1 98.69 150 THR B CA 1
ATOM 3072 C C . THR B 1 150 ? 4.145 13.703 20.453 1 98.69 150 THR B C 1
ATOM 3074 O O . THR B 1 150 ? 3.732 14.266 21.469 1 98.69 150 THR B O 1
ATOM 3077 N N . GLY B 1 151 ? 4.316 12.406 20.391 1 97.75 151 GLY B N 1
ATOM 3078 C CA . GLY B 1 151 ? 3.91 11.516 21.469 1 97.75 151 GLY B CA 1
ATOM 3079 C C . GLY B 1 151 ? 2.594 10.812 21.188 1 97.75 151 GLY B C 1
ATOM 3080 O O . GLY B 1 151 ? 2.227 9.875 21.906 1 97.75 151 GLY B O 1
ATOM 3081 N N . GLN B 1 152 ? 1.939 11.148 20.188 1 97.56 152 GLN B N 1
ATOM 3082 C CA . GLN B 1 152 ? 0.632 10.594 19.859 1 97.56 152 GLN B CA 1
ATOM 3083 C C . GLN B 1 152 ? 0.741 9.109 19.5 1 97.56 152 GLN B C 1
ATOM 3085 O O . GLN B 1 152 ? -0.238 8.367 19.609 1 97.56 152 GLN B O 1
ATOM 3090 N N . GLU B 1 153 ? 1.918 8.641 19.078 1 95.38 153 GLU B N 1
ATOM 3091 C CA . GLU B 1 153 ? 2.127 7.25 18.703 1 95.38 153 GLU B CA 1
ATOM 3092 C C . GLU B 1 153 ? 1.88 6.316 19.875 1 95.38 153 GLU B C 1
ATOM 3094 O O . GLU B 1 153 ? 1.74 5.105 19.703 1 95.38 153 GLU B O 1
ATOM 3099 N N . SER B 1 154 ? 1.843 6.891 21.094 1 95.31 154 SER B N 1
ATOM 3100 C CA . SER B 1 154 ? 1.649 6.07 22.281 1 95.31 154 SER B CA 1
ATOM 3101 C C . SER B 1 154 ? 0.169 5.816 22.547 1 95.31 154 SER B C 1
ATOM 3103 O O . SER B 1 154 ? -0.185 4.949 23.344 1 95.31 154 SER B O 1
ATOM 3105 N N . PHE B 1 155 ? -0.7 6.543 21.906 1 94.94 155 PHE B N 1
ATOM 3106 C CA . PHE B 1 155 ? -2.137 6.375 22.094 1 94.94 155 PHE B CA 1
ATOM 3107 C C . PHE B 1 155 ? -2.707 5.41 21.062 1 94.94 155 PHE B C 1
ATOM 3109 O O . PHE B 1 155 ? -2.186 5.301 19.953 1 94.94 155 PHE B O 1
ATOM 3116 N N . THR B 1 156 ? -3.711 4.746 21.469 1 91.62 156 THR B N 1
ATOM 3117 C CA . THR B 1 156 ? -4.52 3.941 20.562 1 91.62 156 THR B CA 1
ATOM 3118 C C . THR B 1 156 ? -5.902 4.555 20.375 1 91.62 156 THR B C 1
ATOM 3120 O O . THR B 1 156 ? -6.254 5.523 21.062 1 91.62 156 THR B O 1
ATOM 3123 N N . LEU B 1 157 ? -6.637 3.953 19.5 1 91.25 157 LEU B N 1
ATOM 3124 C CA . LEU B 1 157 ? -7.98 4.445 19.219 1 91.25 157 LEU B CA 1
ATOM 3125 C C . LEU B 1 157 ? -8.867 4.324 20.453 1 91.25 157 LEU B C 1
ATOM 3127 O O . LEU B 1 157 ? -9.898 5 20.547 1 91.25 157 LEU B O 1
ATOM 3131 N N . ALA B 1 158 ? -8.516 3.459 21.375 1 91 158 ALA B N 1
ATOM 3132 C CA . ALA B 1 158 ? -9.289 3.279 22.594 1 91 158 ALA B CA 1
ATOM 3133 C C . ALA B 1 158 ? -9.023 4.418 23.578 1 91 158 ALA B C 1
ATOM 3135 O O . ALA B 1 158 ? -9.766 4.594 24.547 1 91 158 ALA B O 1
ATOM 3136 N N . ASP B 1 159 ? -7.984 5.18 23.328 1 94.31 159 ASP B N 1
ATOM 3137 C CA . ASP B 1 159 ? -7.594 6.273 24.219 1 94.31 159 ASP B CA 1
ATOM 3138 C C . ASP B 1 159 ? -8.164 7.602 23.734 1 94.31 159 ASP B C 1
ATOM 3140 O O . ASP B 1 159 ? -8.008 7.961 22.562 1 94.31 159 ASP B O 1
ATOM 3144 N N . PRO B 1 160 ? -8.805 8.352 24.656 1 91.81 160 PRO B N 1
ATOM 3145 C CA . PRO B 1 160 ? -9.281 9.672 24.266 1 91.81 160 PRO B CA 1
ATOM 3146 C C . PRO B 1 160 ? -8.164 10.57 23.734 1 91.81 160 PRO B C 1
ATOM 3148 O O . PRO B 1 160 ? -8.406 11.43 22.875 1 91.81 160 PRO B O 1
ATOM 3151 N N . GLY B 1 161 ? -7.031 10.328 24.234 1 94.69 161 GLY B N 1
ATOM 3152 C CA . GLY B 1 161 ? -5.879 11.125 23.844 1 94.69 161 GLY B CA 1
ATOM 3153 C C . GLY B 1 161 ? -5.531 10.984 22.375 1 94.69 161 GLY B C 1
ATOM 3154 O O . GLY B 1 161 ? -4.844 11.836 21.797 1 94.69 161 GLY B O 1
ATOM 3155 N N . PHE B 1 162 ? -5.957 9.93 21.75 1 94.94 162 PHE B N 1
ATOM 3156 C CA . PHE B 1 162 ? -5.715 9.711 20.328 1 94.94 162 PHE B CA 1
ATOM 3157 C C . PHE B 1 162 ? -6.332 10.836 19.5 1 94.94 162 PHE B C 1
ATOM 3159 O O . PHE B 1 162 ? -5.777 11.234 18.484 1 94.94 162 PHE B O 1
ATOM 3166 N N . PHE B 1 163 ? -7.387 11.398 20.016 1 94.06 163 PHE B N 1
ATOM 3167 C CA . PHE B 1 163 ? -8.164 12.367 19.25 1 94.06 163 PHE B CA 1
ATOM 3168 C C . PHE B 1 163 ? -7.871 13.789 19.703 1 94.06 163 PHE B C 1
ATOM 3170 O O . PHE B 1 163 ? -8.461 14.742 19.188 1 94.06 163 PHE B O 1
ATOM 3177 N N . GLN B 1 164 ? -7.109 13.945 20.719 1 95.81 164 GLN B N 1
ATOM 3178 C CA . GLN B 1 164 ? -6.641 15.227 21.234 1 95.81 164 GLN B CA 1
ATOM 3179 C C . GLN B 1 164 ? -5.145 15.406 20.984 1 95.81 164 GLN B C 1
ATOM 3181 O O . GLN B 1 164 ? -4.32 15 21.797 1 95.81 164 GLN B O 1
ATOM 3186 N N . TYR B 1 165 ? -4.855 15.969 19.875 1 97.94 165 TYR B N 1
ATOM 3187 C CA . TYR B 1 165 ? -3.459 16.016 19.469 1 97.94 165 TYR B CA 1
ATOM 3188 C C . TYR B 1 165 ? -3.066 17.438 19.047 1 97.94 165 TYR B C 1
ATOM 3190 O O . TYR B 1 165 ? -3.93 18.266 18.734 1 97.94 165 TYR B O 1
ATOM 3198 N N . PRO B 1 166 ? -1.741 17.766 19.203 1 98.56 166 PRO B N 1
ATOM 3199 C CA . PRO B 1 166 ? -1.257 19.016 18.625 1 98.56 166 PRO B CA 1
ATOM 3200 C C . PRO B 1 166 ? -1.34 19.047 17.094 1 98.56 166 PRO B C 1
ATOM 3202 O O . PRO B 1 166 ? -1.355 17.984 16.469 1 98.56 166 PRO B O 1
ATOM 3205 N N . GLY B 1 167 ? -1.456 20.188 16.547 1 98.62 167 GLY B N 1
ATOM 3206 C CA . GLY B 1 167 ? -1.539 20.312 15.102 1 98.62 167 GLY B CA 1
ATOM 3207 C C . GLY B 1 167 ? -0.566 21.328 14.531 1 98.62 167 GLY B C 1
ATOM 3208 O O . GLY B 1 167 ? -0.064 22.188 15.266 1 98.62 167 GLY B O 1
ATOM 3209 N N . MET B 1 168 ? -0.286 21.203 13.312 1 98.81 168 MET B N 1
ATOM 3210 C CA . MET B 1 168 ? 0.564 22.156 12.609 1 98.81 168 MET B CA 1
ATOM 3211 C C . MET B 1 168 ? -0.26 23.328 12.055 1 98.81 168 MET B C 1
ATOM 3213 O O . MET B 1 168 ? -1.419 23.141 11.68 1 98.81 168 MET B O 1
ATOM 3217 N N . SER B 1 169 ? 0.375 24.5 12.016 1 98.5 169 SER B N 1
ATOM 3218 C CA . SER B 1 169 ? -0.189 25.703 11.414 1 98.5 169 SER B CA 1
ATOM 3219 C C . SER B 1 169 ? 0.443 26 10.055 1 98.5 169 SER B C 1
ATOM 3221 O O . SER B 1 169 ? 1.41 25.344 9.664 1 98.5 169 SER B O 1
ATOM 3223 N N . ARG B 1 170 ? -0.182 26.938 9.344 1 98.62 170 ARG B N 1
ATOM 3224 C CA . ARG B 1 170 ? 0.424 27.438 8.109 1 98.62 170 ARG B CA 1
ATOM 3225 C C . ARG B 1 170 ? 1.872 27.859 8.344 1 98.62 170 ARG B C 1
ATOM 3227 O O . ARG B 1 170 ? 2.768 27.453 7.598 1 98.62 170 ARG B O 1
ATOM 3234 N N . GLU B 1 171 ? 2.104 28.641 9.406 1 98.62 171 GLU B N 1
ATOM 3235 C CA . GLU B 1 171 ? 3.434 29.172 9.695 1 98.62 171 GLU B CA 1
ATOM 3236 C C . GLU B 1 171 ? 4.426 28.047 9.961 1 98.62 171 GLU B C 1
ATOM 3238 O O . GLU B 1 171 ? 5.551 28.062 9.461 1 98.62 171 GLU B O 1
ATOM 3243 N N . GLY B 1 172 ? 3.996 27.094 10.766 1 98.81 172 GLY B N 1
ATOM 3244 C CA . GLY B 1 172 ? 4.863 25.953 11.055 1 98.81 172 GLY B CA 1
ATOM 3245 C C . GLY B 1 172 ? 5.18 25.125 9.828 1 98.81 172 GLY B C 1
ATOM 3246 O O . GLY B 1 172 ? 6.328 24.719 9.625 1 98.81 172 GLY B O 1
ATOM 3247 N N . THR B 1 173 ? 4.176 24.828 9.008 1 98.94 173 THR B N 1
ATOM 3248 C CA . THR B 1 173 ? 4.34 24.047 7.797 1 98.94 173 THR B CA 1
ATOM 3249 C C . THR B 1 173 ? 5.297 24.734 6.828 1 98.94 173 THR B C 1
ATOM 3251 O O . THR B 1 173 ? 6.227 24.109 6.316 1 98.94 173 THR B O 1
ATOM 3254 N N . LEU B 1 174 ? 5.094 26.031 6.625 1 98.88 174 LEU B N 1
ATOM 3255 C CA . LEU B 1 174 ? 5.941 26.781 5.707 1 98.88 174 LEU B CA 1
ATOM 3256 C C . LEU B 1 174 ? 7.363 26.891 6.242 1 98.88 174 LEU B C 1
ATOM 3258 O O . LEU B 1 174 ? 8.328 26.859 5.473 1 98.88 174 LEU B O 1
ATOM 3262 N N . PHE B 1 175 ? 7.496 27.031 7.531 1 98.94 175 PHE B N 1
ATOM 3263 C CA . PHE B 1 175 ? 8.82 27.078 8.133 1 98.94 175 PHE B CA 1
ATOM 3264 C C . PHE B 1 175 ? 9.633 25.844 7.762 1 98.94 175 PHE B C 1
ATOM 3266 O O . PHE B 1 175 ? 10.758 25.953 7.281 1 98.94 175 PHE B O 1
ATOM 3273 N N . LEU B 1 176 ? 9.047 24.609 7.977 1 98.88 176 LEU B N 1
ATOM 3274 C CA . LEU B 1 176 ? 9.75 23.375 7.668 1 98.88 176 LEU B CA 1
ATOM 3275 C C . LEU B 1 176 ? 10 23.25 6.168 1 98.88 176 LEU B C 1
ATOM 3277 O O . LEU B 1 176 ? 11.078 22.828 5.746 1 98.88 176 LEU B O 1
ATOM 3281 N N . ALA B 1 177 ? 8.984 23.594 5.371 1 98.81 177 ALA B N 1
ATOM 3282 C CA . ALA B 1 177 ? 9.141 23.531 3.92 1 98.81 177 ALA B CA 1
ATOM 3283 C C . ALA B 1 177 ? 10.266 24.438 3.447 1 98.81 177 ALA B C 1
ATOM 3285 O O . ALA B 1 177 ? 11.039 24.078 2.561 1 98.81 177 ALA B O 1
ATOM 3286 N N . GLU B 1 178 ? 10.312 25.594 4.031 1 98.31 178 GLU B N 1
ATOM 3287 C CA . GLU B 1 178 ? 11.328 26.578 3.654 1 98.31 178 GLU B CA 1
ATOM 3288 C C . GLU B 1 178 ? 12.727 26.109 4.062 1 98.31 178 GLU B C 1
ATOM 3290 O O . GLU B 1 178 ? 13.719 26.5 3.453 1 98.31 178 GLU B O 1
ATOM 3295 N N . GLN B 1 179 ? 12.82 25.312 5.09 1 98.25 179 GLN B N 1
ATOM 3296 C CA . GLN B 1 179 ? 14.102 24.734 5.484 1 98.25 179 GLN B CA 1
ATOM 3297 C C . GLN B 1 179 ? 14.562 23.672 4.484 1 98.25 179 GLN B C 1
ATOM 3299 O O . GLN B 1 179 ? 15.719 23.25 4.5 1 98.25 179 GLN B O 1
ATOM 3304 N N . GLY B 1 180 ? 13.641 23.156 3.639 1 98.12 180 GLY B N 1
ATOM 3305 C CA . GLY B 1 180 ? 14.039 22.203 2.609 1 98.12 180 GLY B CA 1
ATOM 3306 C C . GLY B 1 180 ? 13.188 20.953 2.594 1 98.12 180 GLY B C 1
ATOM 3307 O O . GLY B 1 180 ? 13.273 20.141 1.662 1 98.12 180 GLY B O 1
ATOM 3308 N N . ALA B 1 181 ? 12.32 20.781 3.514 1 98.69 181 ALA B N 1
ATOM 3309 C CA . ALA B 1 181 ? 11.539 19.547 3.629 1 98.69 181 ALA B CA 1
ATOM 3310 C C . ALA B 1 181 ? 10.5 19.453 2.514 1 98.69 181 ALA B C 1
ATOM 3312 O O . ALA B 1 181 ? 9.805 20.422 2.215 1 98.69 181 ALA B O 1
ATOM 3313 N N . LYS B 1 182 ? 10.445 18.328 1.914 1 98.81 182 LYS B N 1
ATOM 3314 C CA . LYS B 1 182 ? 9.398 18.047 0.932 1 98.81 182 LYS B CA 1
ATOM 3315 C C . LYS B 1 182 ? 8.336 17.125 1.51 1 98.81 182 LYS B C 1
ATOM 3317 O O . LYS B 1 182 ? 7.156 17.219 1.156 1 98.81 182 LYS B O 1
ATOM 3322 N N . VAL B 1 183 ? 8.719 16.203 2.348 1 98.94 183 VAL B N 1
ATOM 3323 C CA . VAL B 1 183 ? 7.797 15.305 3.041 1 98.94 183 VAL B CA 1
ATOM 3324 C C . VAL B 1 183 ? 7.691 15.711 4.512 1 98.94 183 VAL B C 1
ATOM 3326 O O . VAL B 1 183 ? 8.711 15.867 5.191 1 98.94 183 VAL B O 1
ATOM 3329 N N . LEU B 1 184 ? 6.457 15.891 4.949 1 98.94 184 LEU B N 1
ATOM 3330 C CA . LEU B 1 184 ? 6.172 16.25 6.332 1 98.94 184 LEU B CA 1
ATOM 3331 C C . LEU B 1 184 ? 5.289 15.203 7 1 98.94 184 LEU B C 1
ATOM 3333 O O . LEU B 1 184 ? 4.148 14.992 6.59 1 98.94 184 LEU B O 1
ATOM 3337 N N . GLY B 1 185 ? 5.84 14.547 8.031 1 98.94 185 GLY B N 1
ATOM 3338 C CA . GLY B 1 185 ? 5.129 13.461 8.688 1 98.94 185 GLY B CA 1
ATOM 3339 C C . GLY B 1 185 ? 4.812 13.742 10.141 1 98.94 185 GLY B C 1
ATOM 3340 O O . GLY B 1 185 ? 5.559 14.453 10.82 1 98.94 185 GLY B O 1
ATOM 3341 N N . THR B 1 186 ? 3.705 13.164 10.633 1 98.94 186 THR B N 1
ATOM 3342 C CA . THR B 1 186 ? 3.328 13.281 12.039 1 98.94 186 THR B CA 1
ATOM 3343 C C . THR B 1 186 ? 2.82 11.945 12.57 1 98.94 186 THR B C 1
ATOM 3345 O O . THR B 1 186 ? 2.236 11.148 11.828 1 98.94 186 THR B O 1
ATOM 3348 N N . ASP B 1 187 ? 3.064 11.703 13.852 1 98.62 187 ASP B N 1
ATOM 3349 C CA . ASP B 1 187 ? 2.49 10.539 14.516 1 98.62 187 ASP B CA 1
ATOM 3350 C C . ASP B 1 187 ? 1.067 10.82 14.992 1 98.62 187 ASP B C 1
ATOM 3352 O O . ASP B 1 187 ? 0.403 9.938 15.539 1 98.62 187 ASP B O 1
ATOM 3356 N N . ALA B 1 188 ? 0.545 11.992 14.797 1 98 188 ALA B N 1
ATOM 3357 C CA . ALA B 1 188 ? -0.808 12.359 15.203 1 98 188 ALA B CA 1
ATOM 3358 C C . ALA B 1 188 ? -1.837 11.898 14.172 1 98 188 ALA B C 1
ATOM 3360 O O . ALA B 1 188 ? -1.48 11.523 13.055 1 98 188 ALA B O 1
ATOM 3361 N N . ALA B 1 189 ? -3.139 11.945 14.531 1 96.12 189 ALA B N 1
ATOM 3362 C CA . ALA B 1 189 ? -4.242 11.539 13.664 1 96.12 189 ALA B CA 1
ATOM 3363 C C . ALA B 1 189 ? -4.375 12.477 12.469 1 96.12 189 ALA B C 1
ATOM 3365 O O . ALA B 1 189 ? -4.844 12.07 11.398 1 96.12 189 ALA B O 1
ATOM 3366 N N . GLY B 1 190 ? -3.967 13.656 12.617 1 97.5 190 GLY B N 1
ATOM 3367 C CA . GLY B 1 190 ? -4.035 14.664 11.57 1 97.5 190 GLY B CA 1
ATOM 3368 C C . GLY B 1 190 ? -2.875 15.641 11.609 1 97.5 190 GLY B C 1
ATOM 3369 O O . GLY B 1 190 ? -2.168 15.734 12.617 1 97.5 190 GLY B O 1
ATOM 3370 N N . TRP B 1 191 ? -2.689 16.328 10.492 1 98.75 191 TRP B N 1
ATOM 3371 C CA . TRP B 1 191 ? -1.623 17.312 10.383 1 98.75 191 TRP B CA 1
ATOM 3372 C C . TRP B 1 191 ? -2.008 18.609 11.086 1 98.75 191 TRP B C 1
ATOM 3374 O O . TRP B 1 191 ? -1.212 19.172 11.836 1 98.75 191 TRP B O 1
ATOM 3384 N N . ASP B 1 192 ? -3.262 19.047 10.867 1 98.69 192 ASP B N 1
ATOM 3385 C CA . ASP B 1 192 ? -3.797 20.25 11.484 1 98.69 192 ASP B CA 1
ATOM 3386 C C . ASP B 1 192 ? -4.414 19.953 12.852 1 98.69 192 ASP B C 1
ATOM 3388 O O . ASP B 1 192 ? -4.434 18.797 13.281 1 98.69 192 ASP B O 1
ATOM 3392 N N . LEU B 1 193 ? -4.855 21.031 13.531 1 97.94 193 LEU B N 1
ATOM 3393 C CA . LEU B 1 193 ? -5.738 20.828 14.672 1 97.94 193 LEU B CA 1
ATOM 3394 C C . LEU B 1 193 ? -6.973 20.031 14.273 1 97.94 193 LEU B C 1
ATOM 3396 O O . LEU B 1 193 ? -7.348 20 13.094 1 97.94 193 LEU B O 1
ATOM 3400 N N . SER B 1 194 ? -7.551 19.344 15.227 1 96.56 194 SER B N 1
ATOM 3401 C CA . SER B 1 194 ? -8.734 18.547 14.922 1 96.56 194 SER B CA 1
ATOM 3402 C C . SER B 1 194 ? -9.844 19.406 14.336 1 96.56 194 SER B C 1
ATOM 3404 O O . SER B 1 194 ? -9.898 20.609 14.586 1 96.56 194 SER B O 1
ATOM 3406 N N . PHE B 1 195 ? -10.695 18.828 13.586 1 95.44 195 PHE B N 1
ATOM 3407 C CA . PHE B 1 195 ? -11.805 19.531 12.945 1 95.44 195 PHE B CA 1
ATOM 3408 C C . PHE B 1 195 ? -12.656 20.266 13.984 1 95.44 195 PHE B C 1
ATOM 3410 O O . PHE B 1 195 ? -13.055 21.406 13.773 1 95.44 195 PHE B O 1
ATOM 3417 N N . ALA B 1 196 ? -12.875 19.594 15.094 1 94.69 196 ALA B N 1
ATOM 3418 C CA . ALA B 1 196 ? -13.688 20.172 16.156 1 94.69 196 ALA B CA 1
ATOM 3419 C C . ALA B 1 196 ? -13.039 21.453 16.688 1 94.69 196 ALA B C 1
ATOM 3421 O O . ALA B 1 196 ? -13.719 22.453 16.906 1 94.69 196 ALA B O 1
ATOM 3422 N N . VAL B 1 197 ? -11.766 21.406 16.891 1 97.44 197 VAL B N 1
ATOM 3423 C CA . VAL B 1 197 ? -11.047 22.547 17.438 1 97.44 197 VAL B CA 1
ATOM 3424 C C . VAL B 1 197 ? -11.039 23.688 16.422 1 97.44 197 VAL B C 1
ATOM 3426 O O . VAL B 1 197 ? -11.297 24.844 16.766 1 97.44 197 VAL B O 1
ATOM 3429 N N . MET B 1 198 ? -10.789 23.391 15.18 1 97.81 198 MET B N 1
ATOM 3430 C CA . MET B 1 198 ? -10.773 24.422 14.133 1 97.81 198 MET B CA 1
ATOM 3431 C C . MET B 1 198 ? -12.156 25.031 13.953 1 97.81 198 MET B C 1
ATOM 3433 O O . MET B 1 198 ? -12.281 26.25 13.805 1 97.81 198 MET B O 1
ATOM 3437 N N . ALA B 1 199 ? -13.172 24.203 13.977 1 97.12 199 ALA B N 1
ATOM 3438 C CA . ALA B 1 199 ? -14.539 24.703 13.852 1 97.12 199 ALA B CA 1
ATOM 3439 C C . ALA B 1 199 ? -14.883 25.672 14.984 1 97.12 199 ALA B C 1
ATOM 3441 O O . ALA B 1 199 ? -15.5 26.703 14.75 1 97.12 199 ALA B O 1
ATOM 3442 N N . GLN B 1 200 ? -14.508 25.312 16.156 1 97.81 200 GLN B N 1
ATOM 3443 C CA . GLN B 1 200 ? -14.758 26.188 17.297 1 97.81 200 GLN B CA 1
ATOM 3444 C C . GLN B 1 200 ? -14.016 27.516 17.156 1 97.81 200 GLN B C 1
ATOM 3446 O O . GLN B 1 200 ? -14.586 28.578 17.406 1 97.81 200 GLN B O 1
ATOM 3451 N N . LYS B 1 201 ? -12.773 27.438 16.781 1 97.31 201 LYS B N 1
ATOM 3452 C CA . LYS B 1 201 ? -12 28.656 16.562 1 97.31 201 LYS B CA 1
ATOM 3453 C C . LYS B 1 201 ? -12.664 29.547 15.523 1 97.31 201 LYS B C 1
ATOM 3455 O O . LYS B 1 201 ? -12.711 30.766 15.695 1 97.31 201 LYS B O 1
ATOM 3460 N N . PHE B 1 202 ? -13.133 28.969 14.469 1 97.62 202 PHE B N 1
ATOM 3461 C CA . PHE B 1 202 ? -13.82 29.719 13.43 1 97.62 202 PHE B CA 1
ATOM 3462 C C . PHE B 1 202 ? -15.086 30.375 13.984 1 97.62 202 PHE B C 1
ATOM 3464 O O . PHE B 1 202 ? -15.367 31.531 13.711 1 97.62 202 PHE B O 1
ATOM 3471 N N . ARG B 1 203 ? -15.82 29.609 14.711 1 97.19 203 ARG B N 1
ATOM 3472 C CA . ARG B 1 203 ? -17.047 30.141 15.297 1 97.19 203 ARG B CA 1
ATOM 3473 C C . ARG B 1 203 ? -16.75 31.312 16.234 1 97.19 203 ARG B C 1
ATOM 3475 O O . ARG B 1 203 ? -17.5 32.281 16.266 1 97.19 203 ARG B O 1
ATOM 3482 N N . ASP B 1 204 ? -15.727 31.219 16.953 1 97.69 204 ASP B N 1
ATOM 3483 C CA . ASP B 1 204 ? -15.367 32.25 17.938 1 97.69 204 ASP B CA 1
ATOM 3484 C C . ASP B 1 204 ? -14.844 33.5 17.266 1 97.69 204 ASP B C 1
ATOM 3486 O O . ASP B 1 204 ? -15.047 34.625 17.766 1 97.69 204 ASP B O 1
ATOM 3490 N N . THR B 1 205 ? -14.164 33.375 16.156 1 97.12 205 THR B N 1
ATOM 3491 C CA . THR B 1 205 ? -13.406 34.5 15.625 1 97.12 205 THR B CA 1
ATOM 3492 C C . THR B 1 205 ? -14.008 34.969 14.305 1 97.12 205 THR B C 1
ATOM 3494 O O . THR B 1 205 ? -13.75 36.094 13.883 1 97.12 205 THR B O 1
ATOM 3497 N N . GLY B 1 206 ? -14.68 34.125 13.641 1 96.12 206 GLY B N 1
ATOM 3498 C CA . GLY B 1 206 ? -15.156 34.406 12.305 1 96.12 206 GLY B CA 1
ATOM 3499 C C . GLY B 1 206 ? -14.055 34.406 11.258 1 96.12 206 GLY B C 1
ATOM 3500 O O . GLY B 1 206 ? -14.289 34.719 10.094 1 96.12 206 GLY B O 1
ATOM 3501 N N . ASP B 1 207 ? -12.875 34.094 11.656 1 96.75 207 ASP B N 1
ATOM 3502 C CA . ASP B 1 207 ? -11.711 34.062 10.773 1 96.75 207 ASP B CA 1
ATOM 3503 C C . ASP B 1 207 ? -11.57 32.719 10.07 1 96.75 207 ASP B C 1
ATOM 3505 O O . ASP B 1 207 ? -11.148 31.734 10.688 1 96.75 207 ASP B O 1
ATOM 3509 N N . ASN B 1 208 ? -11.805 32.625 8.773 1 96.56 208 ASN B N 1
ATOM 3510 C CA . ASN B 1 208 ? -11.812 31.344 8.078 1 96.56 208 ASN B CA 1
ATOM 3511 C C . ASN B 1 208 ? -10.398 30.891 7.723 1 96.56 208 ASN B C 1
ATOM 3513 O O . ASN B 1 208 ? -10.203 29.766 7.238 1 96.56 208 ASN B O 1
ATOM 3517 N N . SER B 1 209 ? -9.391 31.75 7.988 1 95.56 209 SER B N 1
ATOM 3518 C CA . SER B 1 209 ? -8.016 31.359 7.707 1 95.56 209 SER B CA 1
ATOM 3519 C C . SER B 1 209 ? -7.555 30.25 8.641 1 95.56 209 SER B C 1
ATOM 3521 O O . SER B 1 209 ? -6.539 29.594 8.391 1 95.56 209 SER B O 1
ATOM 3523 N N . VAL B 1 210 ? -8.281 29.984 9.719 1 95.44 210 VAL B N 1
ATOM 3524 C CA . VAL B 1 210 ? -7.902 28.984 10.703 1 95.44 210 VAL B CA 1
ATOM 3525 C C . VAL B 1 210 ? -8.297 27.594 10.203 1 95.44 210 VAL B C 1
ATOM 3527 O O . VAL B 1 210 ? -7.879 26.578 10.766 1 95.44 210 VAL B O 1
ATOM 3530 N N . LEU B 1 211 ? -9.125 27.609 9.156 1 97.06 211 LEU B N 1
ATOM 3531 C CA . LEU B 1 211 ? -9.633 26.328 8.68 1 97.06 211 LEU B CA 1
ATOM 3532 C C . LEU B 1 211 ? -8.594 25.625 7.809 1 97.06 211 LEU B C 1
ATOM 3534 O O . LEU B 1 211 ? -8.391 26 6.652 1 97.06 211 LEU B O 1
ATOM 3538 N N . TRP B 1 212 ? -7.961 24.625 8.391 1 97.94 212 TRP B N 1
ATOM 3539 C CA . TRP B 1 212 ? -7.082 23.672 7.715 1 97.94 212 TRP B CA 1
ATOM 3540 C C . TRP B 1 212 ? -5.852 24.375 7.148 1 97.94 212 TRP B C 1
ATOM 3542 O O . TRP B 1 212 ? -5.395 24.062 6.051 1 97.94 212 TRP B O 1
ATOM 3552 N N . ASP B 1 213 ? -5.383 25.375 7.863 1 97.75 213 ASP B N 1
ATOM 3553 C CA . ASP B 1 213 ? -4.312 26.25 7.379 1 97.75 213 ASP B CA 1
ATOM 3554 C C . ASP B 1 213 ? -3 25.484 7.242 1 97.75 213 ASP B C 1
ATOM 3556 O O . ASP B 1 213 ? -2.191 25.781 6.359 1 97.75 213 ASP B O 1
ATOM 3560 N N . GLY B 1 214 ? -2.684 24.484 8.031 1 98.69 214 GLY B N 1
ATOM 3561 C CA . GLY B 1 214 ? -1.49 23.672 7.895 1 98.69 214 GLY B CA 1
ATOM 3562 C C . GLY B 1 214 ? -1.416 22.938 6.57 1 98.69 214 GLY B C 1
ATOM 3563 O O . GLY B 1 214 ? -0.428 23.062 5.844 1 98.69 214 GLY B O 1
ATOM 3564 N N . HIS B 1 215 ? -2.482 22.219 6.254 1 98.75 215 HIS B N 1
ATOM 3565 C CA . HIS B 1 215 ? -2.545 21.516 4.969 1 98.75 215 HIS B CA 1
ATOM 3566 C C . HIS B 1 215 ? -2.475 22.5 3.809 1 98.75 215 HIS B C 1
ATOM 3568 O O . HIS B 1 215 ? -1.724 22.297 2.854 1 98.75 215 HIS B O 1
ATOM 3574 N N . ARG B 1 216 ? -3.227 23.562 3.885 1 98.25 216 ARG B N 1
ATOM 3575 C CA . ARG B 1 216 ? -3.369 24.484 2.77 1 98.25 216 ARG B CA 1
ATOM 3576 C C . ARG B 1 216 ? -2.064 25.234 2.504 1 98.25 216 ARG B C 1
ATOM 3578 O O . ARG B 1 216 ? -1.873 25.797 1.425 1 98.25 216 ARG B O 1
ATOM 3585 N N . ALA B 1 217 ? -1.199 25.281 3.49 1 98.69 217 ALA B N 1
ATOM 3586 C CA . ALA B 1 217 ? 0.138 25.812 3.248 1 98.69 217 ALA B CA 1
ATOM 3587 C C . ALA B 1 217 ? 0.813 25.094 2.08 1 98.69 217 ALA B C 1
ATOM 3589 O O . ALA B 1 217 ? 1.646 25.672 1.385 1 98.69 217 ALA B O 1
ATOM 3590 N N . GLY B 1 218 ? 0.437 23.844 1.822 1 98.25 218 GLY B N 1
ATOM 3591 C CA . GLY B 1 218 ? 0.962 23.078 0.709 1 98.25 218 GLY B CA 1
ATOM 3592 C C . GLY B 1 218 ? 0.593 23.641 -0.646 1 98.25 218 GLY B C 1
ATOM 3593 O O . GLY B 1 218 ? 1.206 23.312 -1.659 1 98.25 218 GLY B O 1
ATOM 3594 N N . ARG B 1 219 ? -0.436 24.469 -0.657 1 98.19 219 ARG B N 1
ATOM 3595 C CA . ARG B 1 219 ? -0.794 25.156 -1.893 1 98.19 219 ARG B CA 1
ATOM 3596 C C . ARG B 1 219 ? 0.223 26.25 -2.232 1 98.19 219 ARG B C 1
ATOM 3598 O O . ARG B 1 219 ? 0.413 26.578 -3.402 1 98.19 219 ARG B O 1
ATOM 3605 N N . GLU B 1 220 ? 0.813 26.797 -1.176 1 98.06 220 GLU B N 1
ATOM 3606 C CA . GLU B 1 220 ? 1.803 27.859 -1.338 1 98.06 220 GLU B CA 1
ATOM 3607 C C . GLU B 1 220 ? 3.182 27.281 -1.65 1 98.06 220 GLU B C 1
ATOM 3609 O O . GLU B 1 220 ? 3.895 27.797 -2.51 1 98.06 220 GLU B O 1
ATOM 3614 N N . ARG B 1 221 ? 3.525 26.312 -0.934 1 98.5 221 ARG B N 1
ATOM 3615 C CA . ARG B 1 221 ? 4.754 25.562 -1.14 1 98.5 221 ARG B CA 1
ATOM 3616 C C . ARG B 1 221 ? 4.477 24.062 -1.106 1 98.5 221 ARG B C 1
ATOM 3618 O O . ARG B 1 221 ? 4.062 23.516 -0.077 1 98.5 221 ARG B O 1
ATOM 3625 N N . GLU B 1 222 ? 4.754 23.406 -2.184 1 98.75 222 GLU B N 1
ATOM 3626 C CA . GLU B 1 222 ? 4.371 22.016 -2.318 1 98.75 222 GLU B CA 1
ATOM 3627 C C . GLU B 1 222 ? 5.094 21.141 -1.292 1 98.75 222 GLU B C 1
ATOM 3629 O O . GLU B 1 222 ? 6.316 21.219 -1.16 1 98.75 222 GLU B O 1
ATOM 3634 N N . VAL B 1 223 ? 4.348 20.375 -0.596 1 98.88 223 VAL B N 1
ATOM 3635 C CA . VAL B 1 223 ? 4.832 19.359 0.324 1 98.88 223 VAL B CA 1
ATOM 3636 C C . VAL B 1 223 ? 3.953 18.109 0.227 1 98.88 223 VAL B C 1
ATOM 3638 O O . VAL B 1 223 ? 2.826 18.172 -0.269 1 98.88 223 VAL B O 1
ATOM 3641 N N . PHE B 1 224 ? 4.441 16.984 0.552 1 98.94 224 PHE B N 1
ATOM 3642 C CA . PHE B 1 224 ? 3.688 15.75 0.788 1 98.94 224 PHE B CA 1
ATOM 3643 C C . PHE B 1 224 ? 3.531 15.492 2.281 1 98.94 224 PHE B C 1
ATOM 3645 O O . PHE B 1 224 ? 4.516 15.484 3.021 1 98.94 224 PHE B O 1
ATOM 3652 N N . ILE B 1 225 ? 2.295 15.305 2.709 1 99 225 ILE B N 1
ATOM 3653 C CA . ILE B 1 225 ? 2.043 15.141 4.137 1 99 225 ILE B CA 1
ATOM 3654 C C . ILE B 1 225 ? 1.752 13.672 4.441 1 99 225 ILE B C 1
ATOM 3656 O O . ILE B 1 225 ? 1.019 13.008 3.701 1 99 225 ILE B O 1
ATOM 3660 N N . VAL B 1 226 ? 2.379 13.164 5.457 1 98.94 226 VAL B N 1
ATOM 3661 C CA . VAL B 1 226 ? 2.174 11.797 5.926 1 98.94 226 VAL B CA 1
ATOM 3662 C C . VAL B 1 226 ? 1.612 11.82 7.344 1 98.94 226 VAL B C 1
ATOM 3664 O O . VAL B 1 226 ? 2.184 12.445 8.234 1 98.94 226 VAL B O 1
ATOM 3667 N N . GLN B 1 227 ? 0.48 11.18 7.523 1 98.69 227 GLN B N 1
ATOM 3668 C CA . GLN B 1 227 ? -0.199 11.219 8.812 1 98.69 227 GLN B CA 1
ATOM 3669 C C . GLN B 1 227 ? -0.307 9.82 9.414 1 98.69 227 GLN B C 1
ATOM 3671 O O . GLN B 1 227 ? -0.176 8.82 8.711 1 98.69 227 GLN B O 1
ATOM 3676 N N . GLN B 1 228 ? -0.495 9.773 10.727 1 97.75 228 GLN B N 1
ATOM 3677 C CA . GLN B 1 228 ? -0.753 8.562 11.492 1 97.75 228 GLN B CA 1
ATOM 3678 C C . GLN B 1 228 ? 0.442 7.613 11.438 1 97.75 228 GLN B C 1
ATOM 3680 O O . GLN B 1 228 ? 0.279 6.41 11.219 1 97.75 228 GLN B O 1
ATOM 3685 N N . LEU B 1 229 ? 1.621 8.195 11.539 1 98.69 229 LEU B N 1
ATOM 3686 C CA . LEU B 1 229 ? 2.824 7.379 11.664 1 98.69 229 LEU B CA 1
ATOM 3687 C C . LEU B 1 229 ? 2.906 6.738 13.047 1 98.69 229 LEU B C 1
ATOM 3689 O O . LEU B 1 229 ? 2.377 7.281 14.016 1 98.69 229 LEU B O 1
ATOM 3693 N N . SER B 1 230 ? 3.561 5.602 13.086 1 97.88 230 SER B N 1
ATOM 3694 C CA . SER B 1 230 ? 3.762 4.887 14.344 1 97.88 230 SER B CA 1
ATOM 3695 C C . SER B 1 230 ? 5.23 4.535 14.547 1 97.88 230 SER B C 1
ATOM 3697 O O . SER B 1 230 ? 6.035 4.637 13.625 1 97.88 230 SER B O 1
ATOM 3699 N N . ASN B 1 231 ? 5.605 4.25 15.773 1 98.5 231 ASN B N 1
ATOM 3700 C CA . ASN B 1 231 ? 6.898 3.664 16.125 1 98.5 231 ASN B CA 1
ATOM 3701 C C . ASN B 1 231 ? 8.047 4.637 15.859 1 98.5 231 ASN B C 1
ATOM 3703 O O . ASN B 1 231 ? 9.148 4.219 15.508 1 98.5 231 ASN B O 1
ATOM 3707 N N . LEU B 1 232 ? 7.805 5.957 16 1 98.75 232 LEU B N 1
ATOM 3708 C CA . LEU B 1 232 ? 8.852 6.945 15.773 1 98.75 232 LEU B CA 1
ATOM 3709 C C . LEU B 1 232 ? 9.922 6.871 16.859 1 98.75 232 LEU B C 1
ATOM 3711 O O . LEU B 1 232 ? 11.062 7.273 16.641 1 98.75 232 LEU B O 1
ATOM 3715 N N . ALA B 1 233 ? 9.578 6.312 18 1 98.31 233 ALA B N 1
ATOM 3716 C CA . ALA B 1 233 ? 10.5 6.16 19.125 1 98.31 233 ALA B CA 1
ATOM 3717 C C . ALA B 1 233 ? 11.695 5.289 18.734 1 98.31 233 ALA B C 1
ATOM 3719 O O . ALA B 1 233 ? 12.773 5.418 19.312 1 98.31 233 ALA B O 1
ATOM 3720 N N . ALA B 1 234 ? 11.523 4.43 17.797 1 98.56 234 ALA B N 1
ATOM 3721 C CA . ALA B 1 234 ? 12.562 3.465 17.422 1 98.56 234 ALA B CA 1
ATOM 3722 C C . ALA B 1 234 ? 13.594 4.102 16.484 1 98.56 234 ALA B C 1
ATOM 3724 O O . ALA B 1 234 ? 14.648 3.521 16.234 1 98.56 234 ALA B O 1
ATOM 3725 N N . LEU B 1 235 ? 13.375 5.332 16.047 1 98.62 235 LEU B N 1
ATOM 3726 C CA . LEU B 1 235 ? 14.219 5.957 15.031 1 98.62 235 LEU B CA 1
ATOM 3727 C C . LEU B 1 235 ? 15.359 6.734 15.68 1 98.62 235 LEU B C 1
ATOM 3729 O O . LEU B 1 235 ? 15.18 7.328 16.75 1 98.62 235 LEU B O 1
ATOM 3733 N N . PRO B 1 236 ? 16.547 6.754 15.07 1 98.5 236 PRO B N 1
ATOM 3734 C CA . PRO B 1 236 ? 17.516 7.793 15.422 1 98.5 236 PRO B CA 1
ATOM 3735 C C . PRO B 1 236 ? 17.047 9.195 15.039 1 98.5 236 PRO B C 1
ATOM 3737 O O . PRO B 1 236 ? 16.125 9.336 14.242 1 98.5 236 PRO B O 1
ATOM 3740 N N . PRO B 1 237 ? 17.688 10.195 15.609 1 98.56 237 PRO B N 1
ATOM 3741 C CA . PRO B 1 237 ? 17.219 11.555 15.328 1 98.56 237 PRO B CA 1
ATOM 3742 C C . PRO B 1 237 ? 17.484 11.977 13.883 1 98.56 237 PRO B C 1
ATOM 3744 O O . PRO B 1 237 ? 16.781 12.844 13.359 1 98.56 237 PRO B O 1
ATOM 3747 N N . SER B 1 238 ? 18.547 11.453 13.281 1 98.5 238 SER B N 1
ATOM 3748 C CA . SER B 1 238 ? 18.891 11.797 11.906 1 98.5 238 SER B CA 1
ATOM 3749 C C . SER B 1 238 ? 19.812 10.742 11.289 1 98.5 238 SER B C 1
ATOM 3751 O O . SER B 1 238 ? 20.156 9.758 11.945 1 98.5 238 SER B O 1
ATOM 3753 N N . GLY B 1 239 ? 20.047 10.906 9.914 1 97.88 239 GLY B N 1
ATOM 3754 C CA . GLY B 1 239 ? 21.047 10.055 9.281 1 97.88 239 GLY B CA 1
ATOM 3755 C C . GLY B 1 239 ? 20.469 8.781 8.703 1 97.88 239 GLY B C 1
ATOM 3756 O O . GLY B 1 239 ? 21.156 7.766 8.602 1 97.88 239 GLY B O 1
ATOM 3757 N N . PHE B 1 240 ? 19.266 8.727 8.359 1 98.56 240 PHE B N 1
ATOM 3758 C CA . PHE B 1 240 ? 18.609 7.547 7.789 1 98.56 240 PHE B CA 1
ATOM 3759 C C . PHE B 1 240 ? 17.656 7.941 6.676 1 98.56 240 PHE B C 1
ATOM 3761 O O . PHE B 1 240 ? 17.391 9.133 6.465 1 98.56 240 PHE B O 1
ATOM 3768 N N . HIS B 1 241 ? 17.188 6.98 5.84 1 98.75 241 HIS B N 1
ATOM 3769 C CA . HIS B 1 241 ? 16.219 7.203 4.777 1 98.75 241 HIS B CA 1
ATOM 3770 C C . HIS B 1 241 ? 14.883 6.559 5.121 1 98.75 241 HIS B C 1
ATOM 3772 O O . HIS B 1 241 ? 14.828 5.578 5.871 1 98.75 241 HIS B O 1
ATOM 3778 N N . VAL B 1 242 ? 13.859 7.156 4.699 1 98.94 242 VAL B N 1
ATOM 3779 C CA . VAL B 1 242 ? 12.531 6.57 4.828 1 98.94 242 VAL B CA 1
ATOM 3780 C C . VAL B 1 242 ? 11.898 6.414 3.447 1 98.94 242 VAL B C 1
ATOM 3782 O O . VAL B 1 242 ? 12 7.309 2.605 1 98.94 242 VAL B O 1
ATOM 3785 N N . ALA B 1 243 ? 11.32 5.238 3.143 1 98.94 243 ALA B N 1
ATOM 3786 C CA . ALA B 1 243 ? 10.453 5.012 1.99 1 98.94 243 ALA B CA 1
ATOM 3787 C C . ALA B 1 243 ? 8.992 5.266 2.346 1 98.94 243 ALA B C 1
ATOM 3789 O O . ALA B 1 243 ? 8.43 4.586 3.211 1 98.94 243 ALA B O 1
ATOM 3790 N N . PHE B 1 244 ? 8.352 6.227 1.71 1 98.88 244 PHE B N 1
ATOM 3791 C CA . PHE B 1 244 ? 6.953 6.578 1.897 1 98.88 244 PHE B CA 1
ATOM 3792 C C . PHE B 1 244 ? 6.117 6.121 0.708 1 98.88 244 PHE B C 1
ATOM 3794 O O . PHE B 1 244 ? 5.262 6.863 0.223 1 98.88 244 PHE B O 1
ATOM 3801 N N . PHE B 1 245 ? 6.238 4.957 0.172 1 98.62 245 PHE B N 1
ATOM 3802 C CA . PHE B 1 245 ? 5.629 4.527 -1.081 1 98.62 245 PHE B CA 1
ATOM 3803 C C . PHE B 1 245 ? 4.168 4.145 -0.869 1 98.62 245 PHE B C 1
ATOM 3805 O O . PHE B 1 245 ? 3.875 3.121 -0.248 1 98.62 245 PHE B O 1
ATOM 3812 N N . PRO B 1 246 ? 3.242 4.891 -1.378 1 98.88 246 PRO B N 1
ATOM 3813 C CA . PRO B 1 246 ? 1.824 4.535 -1.302 1 98.88 246 PRO B CA 1
ATOM 3814 C C . PRO B 1 246 ? 1.403 3.555 -2.393 1 98.88 246 PRO B C 1
ATOM 3816 O O . PRO B 1 246 ? 2.115 3.387 -3.387 1 98.88 246 PRO B O 1
ATOM 3819 N N . ILE B 1 247 ? 0.294 2.842 -2.129 1 98.69 247 ILE B N 1
ATOM 3820 C CA . ILE B 1 247 ? -0.269 2.133 -3.273 1 98.69 247 ILE B CA 1
ATOM 3821 C C . ILE B 1 247 ? -0.537 3.119 -4.41 1 98.69 247 ILE B C 1
ATOM 3823 O O . ILE B 1 247 ? -0.748 4.309 -4.168 1 98.69 247 ILE B O 1
ATOM 3827 N N . LYS B 1 248 ? -0.492 2.648 -5.633 1 98.69 248 LYS B N 1
ATOM 3828 C CA . LYS B 1 248 ? -0.471 3.512 -6.809 1 98.69 248 LYS B CA 1
ATOM 3829 C C . LYS B 1 248 ? -1.878 3.721 -7.363 1 98.69 248 LYS B C 1
ATOM 3831 O O . LYS B 1 248 ? -2.24 3.137 -8.383 1 98.69 248 LYS B O 1
ATOM 3836 N N . LEU B 1 249 ? -2.648 4.594 -6.758 1 98.69 249 LEU B N 1
ATOM 3837 C CA . LEU B 1 249 ? -4.035 4.875 -7.117 1 98.69 249 LEU B CA 1
ATOM 3838 C C . LEU B 1 249 ? -4.113 6.023 -8.117 1 98.69 249 LEU B C 1
ATOM 3840 O O . LEU B 1 249 ? -3.609 7.117 -7.855 1 98.69 249 LEU B O 1
ATOM 3844 N N . ALA B 1 250 ? -4.758 5.809 -9.195 1 98.62 250 ALA B N 1
ATOM 3845 C CA . ALA B 1 250 ? -4.848 6.793 -10.273 1 98.62 250 ALA B CA 1
ATOM 3846 C C . ALA B 1 250 ? -5.648 8.016 -9.828 1 98.62 250 ALA B C 1
ATOM 3848 O O . ALA B 1 250 ? -6.723 7.879 -9.234 1 98.62 250 ALA B O 1
ATOM 3849 N N . ARG B 1 251 ? -5.047 9.195 -10.039 1 98.5 251 ARG B N 1
ATOM 3850 C CA . ARG B 1 251 ? -5.727 10.484 -9.898 1 98.5 251 ARG B CA 1
ATOM 3851 C C . ARG B 1 251 ? -6.113 10.742 -8.445 1 98.5 251 ARG B C 1
ATOM 3853 O O . ARG B 1 251 ? -7.031 11.523 -8.172 1 98.5 251 ARG B O 1
ATOM 3860 N N . ALA B 1 252 ? -5.441 10.125 -7.562 1 98.88 252 ALA B N 1
ATOM 3861 C CA . ALA B 1 252 ? -5.879 10.18 -6.172 1 98.88 252 ALA B CA 1
ATOM 3862 C C . ALA B 1 252 ? -5.172 11.297 -5.414 1 98.88 252 ALA B C 1
ATOM 3864 O O . ALA B 1 252 ? -3.986 11.555 -5.645 1 98.88 252 ALA B O 1
ATOM 3865 N N . SER B 1 253 ? -5.887 11.859 -4.434 1 98.94 253 SER B N 1
ATOM 3866 C CA . SER B 1 253 ? -5.371 12.922 -3.578 1 98.94 253 SER B CA 1
ATOM 3867 C C . SER B 1 253 ? -4.504 12.359 -2.457 1 98.94 253 SER B C 1
ATOM 3869 O O . SER B 1 253 ? -3.758 13.094 -1.812 1 98.94 253 SER B O 1
ATOM 3871 N N . ALA B 1 254 ? -4.621 11.125 -2.201 1 98.94 254 ALA B N 1
ATOM 3872 C CA . ALA B 1 254 ? -3.873 10.406 -1.172 1 98.94 254 ALA B CA 1
ATOM 3873 C C . ALA B 1 254 ? -3.904 8.898 -1.418 1 98.94 254 ALA B C 1
ATOM 3875 O O . ALA B 1 254 ? -4.609 8.43 -2.312 1 98.94 254 ALA B O 1
ATOM 3876 N N . ALA B 1 255 ? -3.125 8.227 -0.674 1 98.88 255 ALA B N 1
ATOM 3877 C CA . ALA B 1 255 ? -3.221 6.77 -0.628 1 98.88 255 ALA B CA 1
ATOM 3878 C C . ALA B 1 255 ? -2.498 6.207 0.593 1 98.88 255 ALA B C 1
ATOM 3880 O O . ALA B 1 255 ? -1.489 6.766 1.034 1 98.88 255 ALA B O 1
ATOM 3881 N N . PRO B 1 256 ? -3.027 5.094 1.144 1 98.75 256 PRO B N 1
ATOM 3882 C CA . PRO B 1 256 ? -2.299 4.391 2.201 1 98.75 256 PRO B CA 1
ATOM 3883 C C . PRO B 1 256 ? -0.924 3.902 1.747 1 98.75 256 PRO B C 1
ATOM 3885 O O . PRO B 1 256 ? -0.738 3.578 0.571 1 98.75 256 PRO B O 1
ATOM 3888 N N . ALA B 1 257 ? -0.015 3.912 2.66 1 98.75 257 ALA B N 1
ATOM 3889 C CA . ALA B 1 257 ? 1.366 3.547 2.359 1 98.75 257 ALA B CA 1
ATOM 3890 C C . ALA B 1 257 ? 1.938 2.629 3.436 1 98.75 257 ALA B C 1
ATOM 3892 O O . ALA B 1 257 ? 1.521 2.686 4.594 1 98.75 257 ALA B O 1
ATOM 3893 N N . ARG B 1 258 ? 2.783 1.716 3.039 1 98.81 258 ARG B N 1
ATOM 3894 C CA . ARG B 1 258 ? 3.705 1.09 3.982 1 98.81 258 ARG B CA 1
ATOM 3895 C C . ARG B 1 258 ? 4.98 1.915 4.133 1 98.81 258 ARG B C 1
ATOM 3897 O O . ARG B 1 258 ? 5.863 1.864 3.273 1 98.81 258 ARG B O 1
ATOM 3904 N N . VAL B 1 259 ? 5.074 2.619 5.203 1 98.94 259 VAL B N 1
ATOM 3905 C CA . VAL B 1 259 ? 6.199 3.521 5.438 1 98.94 259 VAL B CA 1
ATOM 3906 C C . VAL B 1 259 ? 7.285 2.799 6.23 1 98.94 259 VAL B C 1
ATOM 3908 O O . VAL B 1 259 ? 7.031 2.291 7.324 1 98.94 259 VAL B O 1
ATOM 3911 N N . VAL B 1 260 ? 8.516 2.746 5.688 1 98.94 260 VAL B N 1
ATOM 3912 C CA . VAL B 1 260 ? 9.602 1.954 6.266 1 98.94 260 VAL B CA 1
ATOM 3913 C C . VAL B 1 260 ? 10.875 2.795 6.344 1 98.94 260 VAL B C 1
ATOM 3915 O O . VAL B 1 260 ? 11.273 3.416 5.355 1 98.94 260 VAL B O 1
ATOM 3918 N N . ALA B 1 261 ? 11.5 2.854 7.457 1 98.94 261 ALA B N 1
ATOM 3919 C CA . ALA B 1 261 ? 12.789 3.508 7.625 1 98.94 261 ALA B CA 1
ATOM 3920 C C . ALA B 1 261 ? 13.938 2.531 7.379 1 98.94 261 ALA B C 1
ATOM 3922 O O . ALA B 1 261 ? 13.875 1.374 7.801 1 98.94 261 ALA B O 1
ATOM 3923 N N . PHE B 1 262 ? 14.883 2.951 6.648 1 98.62 262 PHE B N 1
ATOM 3924 C CA . PHE B 1 262 ? 16.156 2.271 6.434 1 98.62 262 PHE B CA 1
ATOM 3925 C C . PHE B 1 262 ? 17.25 2.895 7.285 1 98.62 262 PHE B C 1
ATOM 3927 O O . PHE B 1 262 ? 17.75 3.982 6.977 1 98.62 262 PHE B O 1
ATOM 3934 N N . VAL B 1 263 ? 17.641 2.252 8.359 1 98.25 263 VAL B N 1
ATOM 3935 C CA . VAL B 1 263 ? 18.547 2.838 9.352 1 98.25 263 VAL B CA 1
ATOM 3936 C C . VAL B 1 263 ? 19.906 2.141 9.297 1 98.25 263 VAL B C 1
ATOM 3938 O O . VAL B 1 263 ? 19.969 0.912 9.219 1 98.25 263 VAL B O 1
#

InterPro domains:
  IPR007325 Kynurenine formamidase/cyclase-like [PF04199] (24-192)
  IPR007325 Kynurenine formamidase/cyclase-like [PTHR31118] (70-261)
  IPR037175 Kynurenine formamidase superfamily [G3DSA:3.50.30.50] (26-263)
  IPR037175 Kynurenine formamidase superfamily [SSF102198] (68-262)

Sequence (526 aa):
MELIDLTRTLDPADRELLPEGLKALASVVAPSVTYSHPAGAGRDEFAAALQCGVHDLPDGEGWGSEMLSEFNSHLGTHVDAPLHYGSTSEGKPSRTITDIALDELFCETVVLDLRGRCEANQPISVDALKAALAENGASVPQGGAVLLRTGQESFTLADPGFFQYPGMSREGTLFLAEQGAKVLGTDAAGWDLSFAVMAQKFRDTGDNSVLWDGHRAGREREVFIVQQLSNLAALPPSGFHVAFFPIKLARASAAPARVVAFVMELIDLTRTLDPADRELLPEGLKALASVVAPSVTYSHPAGAGRDEFAAALQCGVHDLPDGEGWGSEMLSEFNSHLGTHVDAPLHYGSTSEGKPSRTITDIALDELFCETVVLDLRGRCEANQPISVDALKAALAENGASVPQGGAVLLRTGQESFTLADPGFFQYPGMSREGTLFLAEQGAKVLGTDAAGWDLSFAVMAQKFRDTGDNSVLWDGHRAGREREVFIVQQLSNLAALPPSGFHVAFFPIKLARASAAPARVVAFV

Organism: Rhodococcus erythropolis (NCBI:txid1833)

Radius of gyration: 23.69 Å; Cα contacts (8 Å, |Δi|>4): 1418; chains: 2; bounding box: 46×70×52 Å

Secondary structure (DSSP, 8-state):
--EEE-B--B-GGGGGGS-GGGGGGHHHH--EEEEE-TTTHHHHHHHHHTTS-GGGSGGG----EEEEESEETT-SSEEE-GGGG-SEETTEEPP-GGGS-GGGSEEEEEEEE-TTS--TTSBPPHHHHHHHHHHH-SPPPTT-EEEEE-SGGG--TTSGGGGS--B--HHHHHHHHHHT-SEEEESSS-SSS-HHHHHHHHHHH--GGGTTHHHHHHHHS--EEEESB--GGGS-SSSEEEE--B--BTT-SEEEB--EEE-/--EEE-B--B-GGGGGGS-GGGGGGHHHH--EEEEE-TTTHHHHHHHHHTTS-GGGSGGG----EEEEESEETT-SSEEE-GGGT-SEETTEEPP-GGGS-GGGSEEEEEEEE-TTS--TTSBPPHHHHHHHHHHH-SPPPTT-EEEEE-SGGG--TTSGGGGS--B--HHHHHHHHHHT-SEEEESSS-SSS-HHHHHHHHHHH--GGGTTHHHHHHHHS--EEEESB--GGGS-SSSEEEE--B--BTT-SEEEB--EEE-

Nearest PDB structures (foldseek):
  8f9x-assembly2_D  TM=8.056E-01  e=1.578E-18  Ruegeria pomeroyi DSS-3
  5nna-assembly1_B  TM=7.657E-01  e=1.080E-15  Roseibium aggregatum
  5nmp-assembly5_J  TM=7.689E-01  e=1.900E-15  Ralstonia pseudosolanacearum GMI1000
  4m8d-assembly2_C  TM=7.383E-01  e=1.014E-15  Roseibium aggregatum IAM 12614
  4cob-assembly1_B  TM=8.561E-01  e=6.391E-14  Pseudomonas aeruginosa PAO1

pLDDT: mean 97.48, std 2.12, range [87.44, 99.0]